Protein AF-0000000077517581 (afdb_homodimer)

Solvent-accessible surface area (backbone atoms only — not comparable to full-atom values): 36504 Å² total; per-residue (Å²): 140,82,87,76,70,63,74,66,54,64,63,58,54,69,64,62,74,49,53,78,66,56,79,77,40,57,71,70,54,51,53,49,53,51,37,49,50,51,27,54,49,31,51,53,45,26,54,52,32,47,51,39,21,68,66,19,42,37,46,16,42,38,35,52,25,57,49,30,54,48,46,30,50,47,33,48,50,53,48,50,49,54,58,55,53,70,64,64,45,56,70,50,18,66,78,45,65,25,54,61,19,56,49,41,28,30,48,23,27,36,50,46,47,49,43,51,54,37,45,52,50,40,50,50,40,56,74,68,64,63,77,53,76,42,86,52,72,67,45,53,50,50,52,50,49,47,43,51,52,33,51,51,49,31,54,60,28,55,77,43,49,83,39,69,71,37,32,54,51,26,55,49,30,51,52,48,38,52,37,50,49,41,22,51,50,18,47,55,45,19,75,74,71,41,66,65,36,18,57,50,24,33,50,51,39,40,52,52,51,43,52,55,35,48,52,50,25,50,55,23,48,42,23,36,19,18,26,39,57,50,70,70,58,48,49,56,52,46,52,55,50,61,75,50,43,85,52,39,76,44,69,64,48,69,46,46,27,18,51,16,66,29,27,39,37,38,35,22,27,35,64,52,86,87,37,65,67,52,49,52,49,51,49,49,59,54,43,63,40,86,53,36,66,47,73,41,76,37,51,41,78,60,46,71,74,37,83,80,60,71,76,75,78,68,81,81,70,80,79,76,78,85,75,79,81,69,75,75,70,71,51,73,65,60,57,58,69,63,44,79,81,74,77,126,141,82,87,77,69,63,73,66,54,64,65,56,55,69,64,62,74,50,53,79,65,56,78,79,39,58,70,70,54,50,54,50,53,53,36,50,50,51,27,54,49,30,50,54,47,26,54,53,33,46,50,39,21,66,65,20,43,38,45,16,40,38,34,51,25,57,50,30,53,48,46,31,49,47,34,46,50,52,47,50,48,54,58,55,55,71,63,62,44,56,72,51,18,66,78,47,64,24,53,60,18,56,48,41,28,31,47,24,27,35,51,47,46,48,43,51,53,38,46,52,51,40,51,49,40,55,75,68,64,63,78,54,75,44,82,52,72,67,46,54,51,51,53,51,50,47,43,51,51,33,50,50,51,29,53,58,27,55,75,44,50,83,40,70,70,37,32,53,52,26,55,50,30,52,53,48,37,53,38,50,49,41,22,51,51,17,47,56,44,18,75,74,70,43,65,64,36,17,54,51,24,33,50,53,39,40,51,53,51,44,52,56,34,48,52,50,25,50,54,24,49,42,23,35,19,17,27,38,58,51,71,69,59,48,49,55,52,47,51,56,51,60,76,51,44,84,53,40,76,43,68,61,50,70,48,47,28,19,49,16,67,29,28,39,35,37,34,22,26,35,65,52,88,86,40,65,67,52,49,53,51,51,48,50,60,53,44,65,39,86,52,34,65,46,76,42,77,35,52,41,76,59,44,72,74,38,82,80,59,72,76,75,78,69,80,80,69,81,79,76,78,84,76,80,82,70,76,76,67,69,51,72,65,62,58,59,69,62,44,78,81,74,77,127

Secondary structure (DSSP, 8-state):
-----GGGHHHHHHHHTS-HHHHHS-HHHHHHHHHHHHHHHHHHHHHHHHHHHHHH--HHHHHHHHHHHHHHHHHHHHHHHHHHHH---TTT-TT----HHHHHHHHHHHHHHHHHHHHHHHHHHHHTT-------HHHHHHHHHHHHHHHHHHHHHHTTTTSHHHHHHHHHHHHHHHHHHHHHHHHHHHHHT-THHHHHHHHHHHHHHHHHHHHHHHHHHHHHTTPBPPHHHHHHHHHHHHHTGGGEEEEEEEEEEEETTEEEEEEEEEEPTT-HHHHHHHHHHHHTSTTEEEEEEE-GGGGGGSTT-----------------------HHHHHHHS-----/-----GGGHHHHHHHHTS-HHHHHS-HHHHHHHHHHHHHHHHHHHHHHHHHHHHHH--HHHHHHHHHHHHHHHHHHHHHHHHHHHH---TTT-TT----HHHHHHHHHHHHHHHHHHHHHHHHHHHHTT-------HHHHHHHHHHHHHHHHHHHHHHTTTTSHHHHHHHHHHHHHHHHHHHHHHHHHHHHHT-THHHHHHHHHHHHHHHHHHHHHHHHHHHHHTTPBPPHHHHHHHHHHHHHTGGGEEEEEEEEEEEETTEEEEEEEEEE-TT-HHHHHHHHHHHHTSTTEEEEEEE-GGGGGGSTTS----------------------HHHHHHHS-----

Foldseek 3Di:
DDDPPCPVPVVVVVVPVQPPVRVPDPPLVLVLVLLVVQLVVLVVLLVLLVVLCVVFVFLLSQLLSQLSVLSNVLSVLLNVVSVVQVVDDCVVVVLGDQCLLVSLLVSLVVNLVSLVVSLVVSVVCVVVVVQGGDDDPVSVVSLVVSLVVLVVSLVSLVVVCVDPSSVLVNLVSVLSNVLSVLQVVLSVCCVPPNVCSSSVSSVVSSVSSNVSSVVSNVVSVCLCVWHWDDPVLQVQLVVLCVVVVVQFPFFAAKTWTHNGQAIEMETETHGDVPPPVVVVVSFVSSCPPPRHRGYHYHYNVVCVPPVVPPPPPDDPPPPPDPPDCPPDRCDPVNVVVPPPPPPD/DDDPPCPVPVVVVVVPVQPPVRVPDPPLVLVLVLLVVQLVVLVVLLVLLVVLCVQFVFLLSQLLSLLSVLSNVLSVLLNVVSVVQVVDDCVVVVLGDQCLLVSLLVSLVVNLVSLVVSLVVSVVCVVVVVQGGDDDPVSVVSLVVSLVVLVVSLVSLVVVCVDPSSVLVNLVSVLSNVLSVLQVVLSVCCVPPNVCSSSVSSVVSSVSSNVSSVVSNVVSVCLCVWHWDDPVLQVQLVVLCVVVVVQFPFFAAKTWTHNGQAIEMETETHGDVPPPVVVVVSFVSSCPPPRHRGYHYHYNVVCVPPVVPPPPPDDPPPPPDPPDCPPDRCDPVNVVVPPPPPPD

pLDDT: mean 76.27, std 21.66, range [21.23, 95.81]

Structure (mmCIF, N/CA/C/O backbone):
data_AF-0000000077517581-model_v1
#
loop_
_entity.id
_entity.type
_entity.pdbx_description
1 polymer 'Cation efflux protein cytoplasmic domain-containing protein'
#
loop_
_atom_site.group_PDB
_atom_site.id
_atom_site.type_symbol
_atom_site.label_atom_id
_atom_site.label_alt_id
_atom_site.label_comp_id
_atom_site.label_asym_id
_atom_site.label_entity_id
_atom_site.label_seq_id
_atom_site.pdbx_PDB_ins_code
_atom_site.Cartn_x
_atom_site.Cartn_y
_atom_site.Cartn_z
_atom_site.occupancy
_atom_site.B_iso_or_equiv
_atom_site.auth_seq_id
_atom_site.auth_comp_id
_atom_site.auth_asym_id
_atom_site.auth_atom_id
_atom_site.pdbx_PDB_model_num
ATOM 1 N N . MET A 1 1 ? -47.844 33.375 14.43 1 22.17 1 MET A N 1
ATOM 2 C CA . MET A 1 1 ? -47.156 32.75 15.555 1 22.17 1 MET A CA 1
ATOM 3 C C . MET A 1 1 ? -46.875 31.281 15.266 1 22.17 1 MET A C 1
ATOM 5 O O . MET A 1 1 ? -46.688 30.484 16.188 1 22.17 1 MET A O 1
ATOM 9 N N . THR A 1 2 ? -46.938 3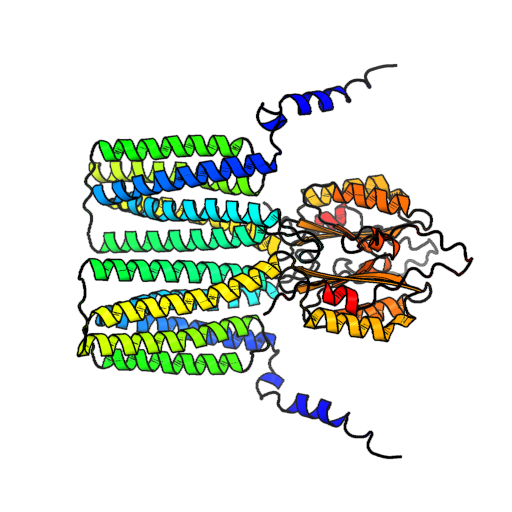0.672 14.023 1 21.23 2 THR A N 1
ATOM 10 C CA . THR A 1 2 ? -47.094 29.359 13.406 1 21.23 2 THR A CA 1
ATOM 11 C C . THR A 1 2 ? -45.969 28.406 13.828 1 21.23 2 THR A C 1
ATOM 13 O O . THR A 1 2 ? -45 28.828 14.445 1 21.23 2 THR A O 1
ATOM 16 N N . ASP A 1 3 ? -45.406 27.469 12.828 1 23.77 3 ASP A N 1
ATOM 17 C CA . ASP A 1 3 ? -45.031 26.094 12.531 1 23.77 3 ASP A CA 1
ATOM 18 C C . ASP A 1 3 ? -43.594 25.812 12.914 1 23.77 3 ASP A C 1
ATOM 20 O O . ASP A 1 3 ? -42.781 25.422 12.07 1 23.77 3 ASP A O 1
ATOM 24 N N . ASP A 1 4 ? -42.969 26.562 13.688 1 27.56 4 ASP A N 1
ATOM 25 C CA . ASP A 1 4 ? -41.562 26.484 14.008 1 27.56 4 ASP A CA 1
ATOM 26 C C . ASP A 1 4 ? -41.219 25.156 14.672 1 27.56 4 ASP A C 1
ATOM 28 O O . ASP A 1 4 ? -40.156 25.016 15.266 1 27.56 4 ASP A O 1
ATOM 32 N N . GLY A 1 5 ? -42.188 24.312 15.023 1 28.23 5 GLY A N 1
ATOM 33 C CA . GLY A 1 5 ? -42.125 23.234 16 1 28.23 5 GLY A CA 1
ATOM 34 C C . GLY A 1 5 ? -41.25 22.078 15.555 1 28.23 5 GLY A C 1
ATOM 35 O O . GLY A 1 5 ? -40.969 21.172 16.344 1 28.23 5 GLY A O 1
ATOM 36 N N . PRO A 1 6 ? -41.219 21.703 14.258 1 30.67 6 PRO A N 1
ATOM 37 C CA . PRO A 1 6 ? -40.875 20.328 13.883 1 30.67 6 PRO A CA 1
ATOM 38 C C . PRO A 1 6 ? -39.406 20 14.117 1 30.67 6 PRO A C 1
ATOM 40 O O . PRO A 1 6 ? -38.969 18.859 13.938 1 30.67 6 PRO A O 1
ATOM 43 N N . SER A 1 7 ? -38.594 20.906 14.219 1 30.7 7 SER A N 1
ATOM 44 C CA . SER A 1 7 ? -37.188 20.594 14.031 1 30.7 7 SER A CA 1
ATOM 45 C C . SER A 1 7 ? -36.656 19.703 15.148 1 30.7 7 SER A C 1
ATOM 47 O O . SER A 1 7 ? -35.625 19.094 15.016 1 30.7 7 SER A O 1
ATOM 49 N N . ILE A 1 8 ? -37.25 19.75 16.344 1 31.08 8 ILE A N 1
ATOM 50 C CA . ILE A 1 8 ? -36.844 18.984 17.531 1 31.08 8 ILE A CA 1
ATOM 51 C C . ILE A 1 8 ? -37.125 17.5 17.281 1 31.08 8 ILE A C 1
ATOM 53 O O . ILE A 1 8 ? -36.438 16.625 17.828 1 31.08 8 ILE A O 1
ATOM 57 N N . VAL A 1 9 ? -38.25 17.188 16.562 1 29.95 9 VAL A N 1
ATOM 58 C CA . VAL A 1 9 ? -38.75 15.82 16.406 1 29.95 9 VAL A CA 1
ATOM 59 C C . VAL A 1 9 ? -37.75 14.977 15.633 1 29.95 9 VAL A C 1
ATOM 61 O O . VAL A 1 9 ? -37.531 13.805 15.953 1 29.95 9 VAL A O 1
ATOM 64 N N . ASN A 1 10 ? -37.25 15.469 14.531 1 30.12 10 ASN A N 1
ATOM 65 C CA . ASN A 1 10 ? -36.438 14.609 13.664 1 30.12 10 ASN A CA 1
ATOM 66 C C . ASN A 1 10 ? -35.125 14.188 14.344 1 30.12 10 ASN A C 1
ATOM 68 O O . ASN A 1 10 ? -34.469 13.242 13.906 1 30.12 10 ASN A O 1
ATOM 72 N N . ASP A 1 11 ? -34.562 14.875 15.32 1 30.55 11 ASP A N 1
ATOM 73 C CA . ASP A 1 11 ? -33.406 14.531 16.141 1 30.55 11 ASP A CA 1
ATOM 74 C C . ASP A 1 11 ? -33.688 13.32 17.031 1 30.55 11 ASP A C 1
ATOM 76 O O . ASP A 1 11 ? -32.812 12.508 17.281 1 30.55 11 ASP A O 1
ATOM 80 N N . VAL A 1 12 ? -34.906 13.141 17.656 1 30.83 12 VAL A N 1
ATOM 81 C CA . VAL A 1 12 ? -35.344 12.062 18.516 1 30.83 12 VAL A CA 1
ATOM 82 C C . VAL A 1 12 ? -35.469 10.766 17.703 1 30.83 12 VAL A C 1
ATOM 84 O O . VAL A 1 12 ? -35.156 9.688 18.203 1 30.83 12 VAL A O 1
ATOM 87 N N . ALA A 1 13 ? -36.125 10.742 16.531 1 29.84 13 ALA A N 1
ATOM 88 C CA . ALA A 1 13 ? -36.375 9.547 15.727 1 29.84 13 ALA A CA 1
ATOM 89 C C . ALA A 1 13 ? -35.062 8.922 15.234 1 29.84 13 ALA A C 1
ATOM 91 O O . ALA A 1 13 ? -35 7.719 15 1 29.84 13 ALA A O 1
ATOM 92 N N . ALA A 1 14 ? -34.094 9.633 14.836 1 33.66 14 ALA A N 1
ATOM 93 C CA . ALA A 1 14 ? -32.812 9.094 14.398 1 33.66 14 ALA A CA 1
ATOM 94 C C . ALA A 1 14 ? -32.094 8.367 15.539 1 33.66 14 ALA A C 1
ATOM 96 O O . ALA A 1 14 ? -31.219 7.547 15.305 1 33.66 14 ALA A O 1
ATOM 97 N N . ARG A 1 15 ? -32.25 8.648 16.781 1 32.16 15 ARG A N 1
ATOM 98 C CA . ARG A 1 15 ? -31.828 7.879 17.938 1 32.16 15 ARG A CA 1
ATOM 99 C C . ARG A 1 15 ? -32.5 6.512 17.969 1 32.16 15 ARG A C 1
ATOM 101 O O . ARG A 1 15 ? -31.953 5.555 18.516 1 32.16 15 ARG A O 1
ATOM 108 N N . ARG A 1 16 ? -33.812 6.375 17.75 1 31.91 16 ARG A N 1
ATOM 109 C CA . ARG A 1 16 ? -34.625 5.184 18.016 1 31.91 16 ARG A CA 1
ATOM 110 C C . ARG A 1 16 ? -34.281 4.066 17.031 1 31.91 16 ARG A C 1
ATOM 112 O O . ARG A 1 16 ? -34.5 2.887 17.344 1 31.91 16 ARG A O 1
ATOM 119 N N . GLY A 1 17 ? -34.219 4.324 15.734 1 32 17 GLY A N 1
ATOM 120 C CA . GLY A 1 17 ? -34.125 3.232 14.781 1 32 17 GLY A CA 1
ATOM 121 C C . GLY A 1 17 ? -32.812 2.486 14.844 1 32 17 GLY A C 1
ATOM 122 O O . GLY A 1 17 ? -32.406 1.817 13.883 1 32 17 GLY A O 1
ATOM 123 N N . ARG A 1 18 ? -31.891 2.877 15.742 1 36.19 18 ARG A N 1
ATOM 124 C CA . ARG A 1 18 ? -30.688 2.117 16.047 1 36.19 18 ARG A CA 1
ATOM 125 C C . ARG A 1 18 ? -31.016 0.661 16.359 1 36.19 18 ARG A C 1
ATOM 127 O O . ARG A 1 18 ? -31.875 0.38 17.203 1 36.19 18 ARG A O 1
ATOM 134 N N . SER A 1 19 ? -30.922 -0.236 15.453 1 37.59 19 SER A N 1
ATOM 135 C CA . SER A 1 19 ? -31.125 -1.655 15.727 1 37.59 19 SER A CA 1
ATOM 136 C C . SER A 1 19 ? -30.547 -2.045 17.078 1 37.59 19 SER A C 1
ATOM 138 O O . SER A 1 19 ? -29.688 -1.342 17.625 1 37.59 19 SER A O 1
ATOM 140 N N . GLY A 1 20 ? -31.203 -2.943 17.844 1 34.94 20 GLY A N 1
ATOM 141 C CA . GLY A 1 20 ? -30.875 -3.463 19.156 1 34.94 20 GLY A CA 1
ATOM 142 C C . GLY A 1 20 ? -29.391 -3.605 19.391 1 34.94 20 GLY A C 1
ATOM 143 O O . GLY A 1 20 ? -28.922 -3.609 20.531 1 34.94 20 GLY A O 1
ATOM 144 N N . LEU A 1 21 ? -28.641 -4.055 18.484 1 41.12 21 LEU A N 1
ATOM 145 C CA . LEU A 1 21 ? -27.203 -4.195 18.703 1 41.12 21 LEU A CA 1
ATOM 146 C C . LEU A 1 21 ? -26.547 -2.834 18.859 1 41.12 21 LEU A C 1
ATOM 148 O O . LEU A 1 21 ? -25.453 -2.734 19.422 1 41.12 21 LEU A O 1
ATOM 152 N N . GLU A 1 22 ? -27.109 -1.872 18.297 1 45.5 22 GLU A N 1
ATOM 153 C CA . GLU A 1 22 ? -26.594 -0.505 18.266 1 45.5 22 GLU A CA 1
ATOM 154 C C . GLU A 1 22 ? -26.578 0.099 19.672 1 45.5 22 GLU A C 1
ATOM 156 O O . GLU A 1 22 ? -25.719 0.935 19.984 1 45.5 22 GLU A O 1
ATOM 161 N N . ARG A 1 23 ? -27.688 -0.2 20.438 1 48.09 23 ARG A N 1
ATOM 162 C CA . ARG A 1 23 ? -27.844 0.469 21.719 1 48.09 23 ARG A CA 1
ATOM 163 C C . ARG A 1 23 ? -26.688 0.108 22.656 1 48.09 23 ARG A C 1
ATOM 165 O O . ARG A 1 23 ? -26.234 0.946 23.438 1 48.09 23 ARG A O 1
ATOM 172 N N . PHE A 1 24 ? -26.188 -1.275 22.672 1 53.47 24 PHE A N 1
ATOM 173 C CA . PHE A 1 24 ? -25.359 -1.711 23.797 1 53.47 24 PHE A CA 1
ATOM 174 C C . PHE A 1 24 ? -23.906 -1.853 23.375 1 53.47 24 PHE A C 1
ATOM 176 O O . PHE A 1 24 ? -23 -1.844 24.219 1 53.47 24 PHE A O 1
ATOM 183 N N . VAL A 1 25 ? -23.672 -2.016 22.062 1 62.03 25 VAL A N 1
ATOM 184 C CA . VAL A 1 25 ? -22.281 -2.281 21.703 1 62.03 25 VAL A CA 1
ATOM 185 C C . VAL A 1 25 ? -21.719 -1.099 20.922 1 62.03 25 VAL A C 1
ATOM 187 O O . VAL A 1 25 ? -22.328 -0.631 19.953 1 62.03 25 VAL A O 1
ATOM 190 N N . PRO A 1 26 ? -20.719 -0.544 21.484 1 74.94 26 PRO A N 1
ATOM 191 C CA . PRO A 1 26 ? -20.062 0.546 20.766 1 74.94 26 PRO A CA 1
ATOM 192 C C . PRO A 1 26 ? -19.797 0.202 19.297 1 74.94 26 PRO A C 1
ATOM 194 O O . PRO A 1 26 ? -19.562 -0.964 18.969 1 74.94 26 PRO A O 1
ATOM 197 N N . LYS A 1 27 ? -20.078 1.152 18.375 1 77.19 27 LYS A N 1
ATOM 198 C CA . LYS A 1 27 ? -19.938 1.013 16.938 1 77.19 27 LYS A CA 1
ATOM 199 C C . LYS A 1 27 ? -18.625 0.349 16.562 1 77.19 27 LYS A C 1
ATOM 201 O O . LYS A 1 27 ? -18.578 -0.482 15.648 1 77.19 27 LYS A O 1
ATOM 206 N N . HIS A 1 28 ? -17.656 0.595 17.312 1 78.5 28 HIS A N 1
ATOM 207 C CA . HIS A 1 28 ? -16.344 0.04 17 1 78.5 28 HIS A CA 1
ATOM 208 C C . HIS A 1 28 ? -16.312 -1.461 17.281 1 78.5 28 HIS A C 1
ATOM 210 O O . HIS A 1 28 ? -15.656 -2.209 16.547 1 78.5 28 HIS A O 1
ATOM 216 N N . ILE A 1 29 ? -17.031 -1.869 18.188 1 84.69 29 ILE A N 1
ATOM 217 C CA . ILE A 1 29 ? -17.062 -3.289 18.531 1 84.69 29 ILE A CA 1
ATOM 218 C C . ILE A 1 29 ? -17.922 -4.039 17.516 1 84.69 29 ILE A C 1
ATOM 220 O O . ILE A 1 29 ? -17.641 -5.199 17.188 1 84.69 29 ILE A O 1
ATOM 224 N N . GLN A 1 30 ? -18.922 -3.385 17.078 1 88.5 30 GLN A N 1
ATOM 225 C CA . GLN A 1 30 ? -19.766 -3.99 16.047 1 88.5 30 GLN A CA 1
ATOM 226 C C . GLN A 1 30 ? -18.953 -4.273 14.773 1 88.5 30 GLN A C 1
ATOM 228 O O . GLN A 1 30 ? -19.125 -5.312 14.141 1 88.5 30 GLN A O 1
ATOM 233 N N . ASP A 1 31 ? -18.141 -3.375 14.414 1 89.56 31 ASP A N 1
ATOM 234 C CA . ASP A 1 31 ? -17.281 -3.582 13.258 1 89.56 31 ASP A CA 1
ATOM 235 C C . ASP A 1 31 ? -16.406 -4.828 13.438 1 89.56 31 ASP A C 1
ATOM 237 O O . ASP A 1 31 ? -16.25 -5.625 12.516 1 89.56 31 ASP A O 1
ATOM 241 N N . LEU A 1 32 ? -15.938 -4.969 14.641 1 89.56 32 LEU A N 1
ATOM 242 C CA . LEU A 1 32 ? -15.078 -6.113 14.93 1 89.56 32 LEU A CA 1
ATOM 243 C C . LEU A 1 32 ? -15.852 -7.418 14.812 1 89.56 32 LEU A C 1
ATOM 245 O O . LEU A 1 32 ? -15.344 -8.398 14.266 1 89.56 32 LEU A O 1
ATOM 249 N N . ILE A 1 33 ? -17 -7.414 15.336 1 91.5 33 ILE A N 1
ATOM 250 C CA . ILE A 1 33 ? -17.844 -8.609 15.297 1 91.5 33 ILE A CA 1
ATOM 251 C C . ILE A 1 33 ? -18.109 -9 13.852 1 91.5 33 ILE A C 1
ATOM 253 O O . ILE A 1 33 ? -17.984 -10.172 13.484 1 91.5 33 ILE A O 1
ATOM 257 N N . ILE A 1 34 ? -18.438 -8.055 13.055 1 93.06 34 ILE A N 1
ATOM 258 C CA . ILE A 1 34 ? -18.719 -8.312 11.648 1 93.06 34 ILE A CA 1
ATOM 259 C C . ILE A 1 34 ? -17.469 -8.852 10.969 1 93.06 34 ILE A C 1
ATOM 261 O O . ILE A 1 34 ? -17.531 -9.852 10.242 1 93.06 34 ILE A O 1
ATOM 265 N N . MET A 1 35 ? -16.344 -8.281 11.219 1 93.12 35 MET A N 1
ATOM 266 C CA . MET A 1 35 ? -15.102 -8.703 10.586 1 93.12 35 MET A CA 1
ATOM 267 C C . MET A 1 35 ? -14.719 -10.117 11.031 1 93.12 35 MET A C 1
ATOM 269 O O . MET A 1 35 ? -14.227 -10.906 10.227 1 93.12 35 MET A O 1
ATOM 273 N N . VAL A 1 36 ? -15.008 -10.422 12.242 1 92.56 36 VAL A N 1
ATOM 274 C CA . VAL A 1 36 ? -14.688 -11.75 12.75 1 92.56 36 VAL A CA 1
ATOM 275 C C . VAL A 1 36 ? -15.602 -12.789 12.102 1 92.56 36 VAL A C 1
ATOM 277 O O . VAL A 1 36 ? -15.148 -13.852 11.68 1 92.56 36 VAL A O 1
ATOM 280 N N . ILE A 1 37 ? -16.797 -12.461 12.008 1 93.88 37 ILE A N 1
ATOM 281 C CA . ILE A 1 37 ? -17.766 -13.359 11.391 1 93.88 37 ILE A CA 1
ATOM 282 C C . ILE A 1 37 ? -17.391 -13.602 9.93 1 93.88 37 ILE A C 1
ATOM 284 O O . ILE A 1 37 ? -17.359 -14.742 9.469 1 93.88 37 ILE A O 1
ATOM 288 N N . VAL A 1 38 ? -17.109 -12.547 9.266 1 93.62 38 VAL A N 1
ATOM 289 C CA . VAL A 1 38 ? -16.75 -12.641 7.855 1 93.62 38 VAL A CA 1
ATOM 290 C C . VAL A 1 38 ? -15.445 -13.414 7.707 1 93.62 38 VAL A C 1
ATOM 292 O O . VAL A 1 38 ? -15.305 -14.242 6.801 1 93.62 38 VAL A O 1
ATOM 295 N N . SER A 1 39 ? -14.523 -13.219 8.625 1 93 39 SER A N 1
ATOM 296 C CA . SER A 1 39 ? -13.234 -13.914 8.578 1 93 39 SER A CA 1
ATOM 297 C C . SER A 1 39 ? -13.414 -15.414 8.789 1 93 39 SER A C 1
ATOM 299 O O . SER A 1 39 ? -12.883 -16.219 8.016 1 93 39 SER A O 1
ATOM 301 N N . ILE A 1 40 ? -14.125 -15.773 9.727 1 93.31 40 ILE A N 1
ATOM 302 C CA . ILE A 1 40 ? -14.383 -17.188 10 1 93.31 40 ILE A CA 1
ATOM 303 C C . ILE A 1 40 ? -15.156 -17.797 8.844 1 93.31 40 ILE A C 1
ATOM 305 O O . ILE A 1 40 ? -14.844 -18.906 8.406 1 93.31 40 ILE A O 1
ATOM 309 N N . GLY A 1 41 ? -16.172 -17.125 8.406 1 93.5 41 GLY A N 1
ATOM 310 C CA . GLY A 1 41 ? -16.922 -17.594 7.254 1 93.5 41 GLY A CA 1
ATOM 311 C C . GLY A 1 41 ? -16.062 -17.781 6.02 1 93.5 41 GLY A C 1
ATOM 312 O O . GLY A 1 41 ? -16.219 -18.781 5.305 1 93.5 41 GLY A O 1
ATOM 313 N N . ASN A 1 42 ? -15.148 -16.875 5.797 1 92 42 ASN A N 1
ATOM 314 C CA . ASN A 1 42 ? -14.266 -16.953 4.637 1 92 42 ASN A CA 1
ATOM 315 C C . ASN A 1 42 ? -13.344 -18.172 4.723 1 92 42 ASN A C 1
ATOM 317 O O . ASN A 1 42 ? -13.031 -18.781 3.703 1 92 42 ASN A O 1
ATOM 321 N N . VAL A 1 43 ? -12.906 -18.469 5.863 1 92.5 43 VAL A N 1
ATOM 322 C CA . VAL A 1 43 ? -12.07 -19.641 6.035 1 92.5 43 VAL A CA 1
ATOM 323 C C . VAL A 1 43 ? -12.859 -20.906 5.684 1 92.5 43 VAL A C 1
ATOM 325 O O . VAL A 1 43 ? -12.359 -21.781 4.98 1 92.5 43 VAL A O 1
ATOM 328 N N . ALA A 1 44 ? -14.07 -20.953 6.133 1 92.75 44 ALA A N 1
ATOM 329 C CA . ALA A 1 44 ? -14.945 -22.094 5.84 1 92.75 44 ALA A CA 1
ATOM 330 C C . ALA A 1 44 ? -15.25 -22.172 4.348 1 92.75 44 ALA A C 1
ATOM 332 O O . ALA A 1 44 ? -15.188 -23.25 3.756 1 92.75 44 ALA A O 1
ATOM 333 N N . LEU A 1 45 ? -15.555 -21.109 3.771 1 91.88 45 LEU A N 1
ATOM 334 C CA . LEU A 1 45 ? -15.891 -21.078 2.352 1 91.88 45 LEU A CA 1
ATOM 335 C C . LEU A 1 45 ? -14.672 -21.406 1.497 1 91.88 45 LEU A C 1
ATOM 337 O O . LEU A 1 45 ? -14.797 -22.094 0.48 1 91.88 45 LEU A O 1
ATOM 341 N N . MET A 1 46 ? -13.562 -20.891 1.928 1 91.69 46 MET A N 1
ATOM 342 C CA . MET A 1 46 ? -12.328 -21.188 1.211 1 91.69 46 MET A CA 1
ATOM 343 C C . MET A 1 46 ? -12.07 -22.703 1.194 1 91.69 46 MET A C 1
ATOM 345 O O . MET A 1 46 ? -11.719 -23.266 0.155 1 91.69 46 MET A O 1
ATOM 349 N N . SER A 1 47 ? -12.234 -23.359 2.283 1 90.75 47 SER A N 1
ATOM 350 C CA . SER A 1 47 ? -12.031 -24.797 2.375 1 90.75 47 SER A CA 1
ATOM 351 C C . SER A 1 47 ? -12.977 -25.547 1.449 1 90.75 47 SER A C 1
ATOM 353 O O . SER A 1 47 ? -12.555 -26.469 0.738 1 90.75 47 SER A O 1
ATOM 355 N N . ALA A 1 48 ? -14.18 -25.156 1.465 1 90.81 48 ALA A N 1
ATOM 356 C CA . ALA A 1 48 ? -15.172 -25.766 0.588 1 90.81 48 ALA A CA 1
ATOM 357 C C . ALA A 1 48 ? -14.82 -25.547 -0.88 1 90.81 48 ALA A C 1
ATOM 359 O O . ALA A 1 48 ? -14.938 -26.469 -1.698 1 90.81 48 ALA A O 1
ATOM 360 N N . LYS A 1 49 ? -14.367 -24.391 -1.207 1 89.38 49 LYS A N 1
ATOM 361 C CA . LYS A 1 49 ? -14.055 -24.031 -2.592 1 89.38 49 LYS A CA 1
ATOM 362 C C . LYS A 1 49 ? -12.828 -24.797 -3.088 1 89.38 49 LYS A C 1
ATOM 364 O O . LYS A 1 49 ? -12.758 -25.188 -4.258 1 89.38 49 LYS A O 1
ATOM 369 N N . ILE A 1 50 ? -11.883 -24.922 -2.223 1 87.75 50 ILE A N 1
ATOM 370 C CA . ILE A 1 50 ? -10.703 -25.703 -2.59 1 87.75 50 ILE A CA 1
ATOM 371 C C . ILE A 1 50 ? -11.109 -27.125 -2.939 1 87.75 50 ILE A C 1
ATOM 373 O O . ILE A 1 50 ? -10.633 -27.688 -3.926 1 87.75 50 ILE A O 1
ATOM 377 N N . PHE A 1 51 ? -11.992 -27.688 -2.186 1 89.56 51 PHE A N 1
ATOM 378 C CA . PHE A 1 51 ? -12.508 -29.016 -2.434 1 89.56 51 PHE A CA 1
ATOM 379 C C . PHE A 1 51 ? -13.219 -29.094 -3.779 1 89.56 51 PHE A C 1
ATOM 381 O O . PHE A 1 51 ? -12.984 -30 -4.566 1 89.56 51 PHE A O 1
ATOM 388 N N . VAL A 1 52 ? -14.039 -28.172 -4.016 1 88.81 52 VAL A N 1
ATOM 389 C CA . VAL A 1 52 ? -14.805 -28.156 -5.258 1 88.81 52 VAL A CA 1
ATOM 390 C C . VAL A 1 52 ? -13.867 -27.953 -6.445 1 88.81 52 VAL A C 1
ATOM 392 O O . VAL A 1 52 ? -14.055 -28.562 -7.5 1 88.81 52 VAL A O 1
ATOM 395 N N . ALA A 1 53 ? -12.914 -27.078 -6.301 1 87.19 53 ALA A N 1
ATOM 396 C CA . ALA A 1 53 ? -11.945 -26.828 -7.367 1 87.19 53 ALA A CA 1
ATOM 397 C C . ALA A 1 53 ? -11.172 -28.094 -7.703 1 87.19 53 ALA A C 1
ATOM 399 O O . ALA A 1 53 ? -10.945 -28.406 -8.875 1 87.19 53 ALA A O 1
ATOM 400 N N . TYR A 1 54 ? -10.844 -28.797 -6.734 1 84.5 54 TYR A N 1
ATOM 401 C CA . TYR A 1 54 ? -10.109 -30.047 -6.926 1 84.5 54 TYR A CA 1
ATOM 402 C C . TYR A 1 54 ? -11 -31.125 -7.543 1 84.5 54 TYR A C 1
ATOM 404 O O . TYR A 1 54 ? -10.555 -31.875 -8.414 1 84.5 54 TYR A O 1
ATOM 412 N N . SER A 1 55 ? -12.227 -31.234 -7.172 1 86.75 55 SER A N 1
ATOM 413 C CA . SER A 1 55 ? -13.133 -32.281 -7.617 1 86.75 55 SER A CA 1
ATOM 414 C C . SER A 1 55 ? -13.617 -32.031 -9.039 1 86.75 55 SER A C 1
ATOM 416 O O . SER A 1 55 ? -13.781 -32.969 -9.828 1 86.75 55 SER A O 1
ATOM 418 N N . THR A 1 56 ? -13.82 -30.766 -9.422 1 85.81 56 THR A N 1
ATOM 419 C CA . THR A 1 56 ? -14.406 -30.453 -10.727 1 85.81 56 THR A CA 1
ATOM 420 C C . THR A 1 56 ? -13.312 -30.234 -11.766 1 85.81 56 THR A C 1
ATOM 422 O O . THR A 1 56 ? -13.531 -30.453 -12.961 1 85.81 56 THR A O 1
ATOM 425 N N . GLY A 1 57 ? -12.18 -29.656 -11.328 1 82.75 57 GLY A N 1
ATOM 426 C CA . GLY A 1 57 ? -11.117 -29.312 -12.258 1 82.75 57 GLY A CA 1
ATOM 427 C C . GLY A 1 57 ? -11.43 -28.078 -13.086 1 82.75 57 GLY A C 1
ATOM 428 O O . GLY A 1 57 ? -10.852 -27.891 -14.164 1 82.75 57 GLY A O 1
ATOM 429 N N . SER A 1 58 ? -12.391 -27.312 -12.719 1 84.88 58 SER A N 1
ATOM 430 C CA . SER A 1 58 ? -12.82 -26.109 -13.438 1 84.88 58 SER A CA 1
ATOM 431 C C . SER A 1 58 ? -11.82 -24.969 -13.258 1 84.88 58 SER A C 1
ATOM 433 O O . SER A 1 58 ? -11.32 -24.75 -12.156 1 84.88 58 SER A O 1
ATOM 435 N N . PHE A 1 59 ? -11.523 -24.312 -14.352 1 84.62 59 PHE A N 1
ATOM 436 C CA . PHE A 1 59 ? -10.625 -23.156 -14.32 1 84.62 59 PHE A CA 1
ATOM 437 C C . PHE A 1 59 ? -11.242 -22 -13.547 1 84.62 59 PHE A C 1
ATOM 439 O O . PHE A 1 59 ? -10.57 -21.344 -12.75 1 84.62 59 PHE A O 1
ATOM 446 N N . SER A 1 60 ? -12.43 -21.703 -13.82 1 85.12 60 SER A N 1
ATOM 447 C CA . SER A 1 60 ? -13.141 -20.594 -13.195 1 85.12 60 SER A CA 1
ATOM 448 C C . SER A 1 60 ? -13.266 -20.797 -11.688 1 85.12 60 SER A C 1
ATOM 450 O O . SER A 1 60 ? -13.023 -19.875 -10.906 1 85.12 60 SER A O 1
ATOM 452 N N . ILE A 1 61 ? -13.5 -22.047 -11.32 1 84.19 61 ILE A N 1
ATOM 453 C CA . ILE A 1 61 ? -13.648 -22.344 -9.898 1 84.19 61 ILE A CA 1
ATOM 454 C C . ILE A 1 61 ? -12.273 -22.312 -9.227 1 84.19 61 ILE A C 1
ATOM 456 O O . ILE A 1 61 ? -12.148 -21.875 -8.078 1 84.19 61 ILE A O 1
ATOM 460 N N . THR A 1 62 ? -11.336 -22.781 -9.875 1 83.06 62 THR A N 1
ATOM 461 C CA . THR A 1 62 ? -9.977 -22.734 -9.336 1 83.06 62 THR A CA 1
ATOM 462 C C . THR A 1 62 ? -9.539 -21.281 -9.109 1 83.06 62 THR A C 1
ATOM 464 O O . THR A 1 62 ? -8.992 -20.953 -8.062 1 83.06 62 THR A O 1
ATOM 467 N N . THR A 1 63 ? -9.781 -20.453 -10.094 1 84.44 63 THR A N 1
ATOM 468 C CA . THR A 1 63 ? -9.469 -19.031 -9.961 1 84.44 63 THR A CA 1
ATOM 469 C C . THR A 1 63 ? -10.211 -18.422 -8.773 1 84.44 63 THR A C 1
ATOM 471 O O . THR A 1 63 ? -9.625 -17.703 -7.969 1 84.44 63 THR A O 1
ATOM 474 N N . SER A 1 64 ? -11.375 -18.719 -8.633 1 85.75 64 SER A N 1
ATOM 475 C CA . SER A 1 64 ? -12.195 -18.203 -7.539 1 85.75 64 SER A CA 1
ATOM 476 C C . SER A 1 64 ? -11.727 -18.734 -6.191 1 85.75 64 SER A C 1
ATOM 478 O O . SER A 1 64 ? -11.789 -18.031 -5.18 1 85.75 64 SER A O 1
ATOM 480 N N . ALA A 1 65 ? -11.273 -20 -6.184 1 85.56 65 ALA A N 1
ATOM 481 C CA . ALA A 1 65 ? -10.773 -20.594 -4.949 1 85.56 65 ALA A CA 1
ATOM 482 C C . ALA A 1 65 ? -9.508 -19.906 -4.469 1 85.56 65 ALA A C 1
ATOM 484 O O . ALA A 1 65 ? -9.336 -19.656 -3.273 1 85.56 65 ALA A O 1
ATOM 485 N N . ILE A 1 66 ? -8.641 -19.609 -5.332 1 81.94 66 ILE A N 1
ATOM 486 C CA . ILE A 1 66 ? -7.41 -18.906 -4.992 1 81.94 66 ILE A CA 1
ATOM 487 C C . ILE A 1 66 ? -7.746 -17.516 -4.453 1 81.94 66 ILE A C 1
ATOM 489 O O . ILE A 1 66 ? -7.184 -17.078 -3.445 1 81.94 66 ILE A O 1
ATOM 493 N N . GLU A 1 67 ? -8.648 -16.906 -5.035 1 83.38 67 GLU A N 1
ATOM 494 C CA . GLU A 1 67 ? -9.07 -15.594 -4.59 1 83.38 67 GLU A CA 1
ATOM 495 C C . GLU A 1 67 ? -9.688 -15.656 -3.195 1 83.38 67 GLU A C 1
ATOM 497 O O . GLU A 1 67 ? -9.547 -14.719 -2.404 1 83.38 67 GLU A O 1
ATOM 502 N N . SER A 1 68 ? -10.352 -16.734 -2.936 1 87.88 68 SER A N 1
ATOM 503 C CA . SER A 1 68 ? -10.961 -16.891 -1.618 1 87.88 68 SER A CA 1
ATOM 504 C C . SER A 1 68 ? -9.906 -16.922 -0.52 1 87.88 68 SER A C 1
ATOM 506 O O . SER A 1 68 ? -10.172 -16.531 0.616 1 87.88 68 SER A O 1
ATOM 508 N N . SER A 1 69 ? -8.758 -17.406 -0.822 1 82.56 69 SER A N 1
ATOM 509 C CA . SER A 1 69 ? -7.664 -17.344 0.137 1 82.56 69 SER A CA 1
ATOM 510 C C . SER A 1 69 ? -7.285 -15.898 0.452 1 82.56 69 SER A C 1
ATOM 512 O O . SER A 1 69 ? -6.945 -15.578 1.594 1 82.56 69 SER A O 1
ATOM 514 N N . ALA A 1 70 ? -7.379 -15.141 -0.562 1 85.5 70 ALA A N 1
ATOM 515 C CA . ALA A 1 70 ? -7.102 -13.719 -0.389 1 85.5 70 ALA A CA 1
ATOM 516 C C . ALA A 1 70 ? -8.18 -13.047 0.459 1 85.5 70 ALA A C 1
ATOM 518 O O . ALA A 1 70 ? -7.898 -12.086 1.186 1 85.5 70 ALA A O 1
ATOM 519 N N . ASP A 1 71 ? -9.383 -13.617 0.41 1 89.19 71 ASP A N 1
ATOM 520 C CA . ASP A 1 71 ? -10.469 -13.07 1.214 1 89.19 71 ASP A CA 1
ATOM 521 C C . ASP A 1 71 ? -10.164 -13.195 2.705 1 89.19 71 ASP A C 1
ATOM 523 O O . ASP A 1 71 ? -10.477 -12.297 3.484 1 89.19 71 ASP A O 1
ATOM 527 N N . VAL A 1 72 ? -9.594 -14.297 2.998 1 87.88 72 VAL A N 1
ATOM 528 C CA . VAL A 1 72 ? -9.219 -14.508 4.391 1 87.88 72 VAL A CA 1
ATOM 529 C C . VAL A 1 72 ? -8.164 -13.484 4.797 1 87.88 72 VAL A C 1
ATOM 531 O O . VAL A 1 72 ? -8.242 -12.891 5.879 1 87.88 72 VAL A O 1
ATOM 534 N N . PHE A 1 73 ? -7.324 -13.273 3.908 1 87.38 73 PHE A N 1
ATOM 535 C CA . PHE A 1 73 ? -6.258 -12.312 4.145 1 87.38 73 PHE A CA 1
ATOM 536 C C . PHE A 1 73 ? -6.82 -10.906 4.293 1 87.38 73 PHE A C 1
ATOM 538 O O . PHE A 1 73 ? -6.398 -10.148 5.168 1 87.38 73 PHE A O 1
ATOM 545 N N . VAL A 1 74 ? -7.77 -10.539 3.463 1 88.88 74 VAL A N 1
ATOM 546 C CA . VAL A 1 74 ? -8.375 -9.219 3.48 1 88.88 74 VAL A CA 1
ATOM 547 C C . VAL A 1 74 ? -9.094 -8.992 4.812 1 88.88 74 VAL A C 1
ATOM 549 O O . VAL A 1 74 ? -8.844 -7.996 5.496 1 88.88 74 VAL A O 1
ATOM 552 N N . SER A 1 75 ? -9.961 -9.93 5.176 1 90.69 75 SER A N 1
ATOM 553 C CA . SER A 1 75 ? -10.711 -9.797 6.422 1 90.69 75 SER A CA 1
ATOM 554 C C . SER A 1 75 ? -9.781 -9.812 7.633 1 90.69 75 SER A C 1
ATOM 556 O O . SER A 1 75 ? -9.992 -9.062 8.594 1 90.69 75 SER A O 1
ATOM 558 N N . GLY A 1 76 ? -8.766 -10.594 7.59 1 89.5 76 GLY A N 1
ATOM 559 C CA . GLY A 1 76 ? -7.793 -10.633 8.672 1 89.5 76 GLY A CA 1
ATOM 560 C C . GLY A 1 76 ? -7.004 -9.344 8.805 1 89.5 76 GLY A C 1
ATOM 561 O O . GLY A 1 76 ? -6.785 -8.852 9.914 1 89.5 76 GLY A O 1
ATOM 562 N N . THR A 1 77 ? -6.586 -8.812 7.699 1 90.62 77 THR A N 1
ATOM 563 C CA . THR A 1 77 ? -5.809 -7.578 7.699 1 90.62 77 THR A CA 1
ATOM 564 C C . THR A 1 77 ? -6.645 -6.414 8.219 1 90.62 77 THR A C 1
ATOM 566 O O . THR A 1 77 ? -6.148 -5.57 8.969 1 90.62 77 THR A O 1
ATOM 569 N N . LEU A 1 78 ? -7.91 -6.402 7.82 1 91.44 78 LEU A N 1
ATOM 570 C CA . LEU A 1 78 ? -8.781 -5.332 8.289 1 91.44 78 LEU A CA 1
ATOM 571 C C . LEU A 1 78 ? -9.031 -5.449 9.789 1 91.44 78 LEU A C 1
ATOM 573 O O . LEU A 1 78 ? -9.141 -4.441 10.492 1 91.44 78 LEU A O 1
ATOM 577 N N . MET A 1 79 ? -9.102 -6.73 10.219 1 89.38 79 MET A N 1
ATOM 578 C CA . MET A 1 79 ? -9.227 -6.953 11.656 1 89.38 79 MET A CA 1
ATOM 579 C C . MET A 1 79 ? -7.988 -6.457 12.398 1 89.38 79 MET A C 1
ATOM 581 O O . MET A 1 79 ? -8.094 -5.828 13.445 1 89.38 79 MET A O 1
ATOM 585 N N . LEU A 1 80 ? -6.879 -6.715 11.844 1 86 80 LEU A N 1
ATOM 586 C CA . LEU A 1 80 ? -5.629 -6.258 12.438 1 86 80 LEU A CA 1
ATOM 587 C C . LEU A 1 80 ? -5.555 -4.734 12.438 1 86 80 LEU A C 1
ATOM 589 O O . LEU A 1 80 ? -5.055 -4.133 13.391 1 86 80 LEU A O 1
ATOM 593 N N . GLN A 1 81 ? -6.004 -4.164 11.383 1 87.31 81 GLN A N 1
ATOM 594 C CA . GLN A 1 81 ? -6.062 -2.709 11.297 1 87.31 81 GLN A CA 1
ATOM 595 C C . GLN A 1 81 ? -6.914 -2.119 12.414 1 87.31 81 GLN A C 1
ATOM 597 O O . GLN A 1 81 ? -6.559 -1.094 12.992 1 87.31 81 GLN A O 1
ATOM 602 N N . TRP A 1 82 ? -7.992 -2.775 12.617 1 85.06 82 TRP A N 1
ATOM 603 C CA . TRP A 1 82 ? -8.891 -2.346 13.688 1 85.06 82 TRP A CA 1
ATOM 604 C C . TRP A 1 82 ? -8.195 -2.414 15.039 1 85.06 82 TRP A C 1
ATOM 606 O O . TRP A 1 82 ? -8.289 -1.477 15.836 1 85.06 82 TRP A O 1
ATOM 616 N N . LEU A 1 83 ? -7.469 -3.445 15.305 1 81.44 83 LEU A N 1
ATOM 617 C CA . LEU A 1 83 ? -6.793 -3.65 16.578 1 81.44 83 LEU A CA 1
ATOM 618 C C . LEU A 1 83 ? -5.676 -2.627 16.781 1 81.44 83 LEU A C 1
ATOM 620 O O . LEU A 1 83 ? -5.449 -2.154 17.891 1 81.44 83 LEU A O 1
ATOM 624 N N . ARG A 1 84 ? -5.055 -2.246 15.781 1 77.81 84 ARG A N 1
ATOM 625 C CA . ARG A 1 84 ? -3.92 -1.332 15.867 1 77.81 84 ARG A CA 1
ATOM 626 C C . ARG A 1 84 ? -4.387 0.109 16.031 1 77.81 84 ARG A C 1
ATOM 628 O O . ARG A 1 84 ? -3.684 0.929 16.625 1 77.81 84 ARG A O 1
ATOM 635 N N . GLU A 1 85 ? -5.52 0.348 15.445 1 76.62 85 GLU A N 1
ATOM 636 C CA . GLU A 1 85 ? -6.062 1.696 15.578 1 76.62 85 GLU A CA 1
ATOM 637 C C . GLU A 1 85 ? -6.422 2.004 17.031 1 76.62 85 GLU A C 1
ATOM 639 O O . GLU A 1 85 ? -6.383 3.162 17.453 1 76.62 85 GLU A O 1
ATOM 644 N N . LYS A 1 86 ? -6.672 1.116 17.75 1 71.06 86 LYS A N 1
ATOM 645 C CA . LYS A 1 86 ? -7.094 1.315 19.141 1 71.06 86 LYS A CA 1
ATOM 646 C C . LYS A 1 86 ? -5.891 1.458 20.062 1 71.06 86 LYS A C 1
ATOM 648 O O . LYS A 1 86 ? -5.984 2.1 21.109 1 71.06 86 LYS A O 1
ATOM 653 N N . SER A 1 87 ? -4.77 0.956 19.594 1 63.78 87 SER A N 1
ATOM 654 C CA . SER A 1 87 ? -3.572 1.071 20.422 1 63.78 87 SER A CA 1
ATOM 655 C C . SER A 1 87 ? -2.846 2.385 20.156 1 63.78 87 SER A C 1
ATOM 657 O O . SER A 1 87 ? -1.618 2.408 20.031 1 63.78 87 SER A O 1
ATOM 659 N N . ASN A 1 88 ? -3.625 3.441 20.219 1 61.19 88 ASN A N 1
ATOM 660 C CA . ASN A 1 88 ? -3.062 4.727 19.812 1 61.19 88 ASN A CA 1
ATOM 661 C C . ASN A 1 88 ? -2.311 5.395 20.953 1 61.19 88 ASN A C 1
ATOM 663 O O . ASN A 1 88 ? -2.898 5.711 21.984 1 61.19 88 ASN A O 1
ATOM 667 N N . SER A 1 89 ? -0.996 5.086 20.891 1 64.06 89 SER A N 1
ATOM 668 C CA . SER A 1 89 ? -0.204 5.902 21.812 1 64.06 89 SER A CA 1
ATOM 669 C C . SER A 1 89 ? 0.056 7.289 21.234 1 64.06 89 SER A C 1
ATOM 671 O O . SER A 1 89 ? 0.551 7.414 20.109 1 64.06 89 SER A O 1
ATOM 673 N N . LEU A 1 90 ? -0.447 8.242 21.812 1 64.5 90 LEU A N 1
ATOM 674 C CA . LEU A 1 90 ? -0.286 9.625 21.391 1 64.5 90 LEU A CA 1
ATOM 675 C C . LEU A 1 90 ? 1.19 9.992 21.281 1 64.5 90 LEU A C 1
ATOM 677 O O . LEU A 1 90 ? 1.548 10.945 20.578 1 64.5 90 LEU A O 1
ATOM 681 N N . LYS A 1 91 ? 1.949 9.172 21.891 1 66.19 91 LYS A N 1
ATOM 682 C CA . LYS A 1 91 ? 3.379 9.453 21.797 1 66.19 91 LYS A CA 1
ATOM 683 C C . LYS A 1 91 ? 3.947 9.031 20.453 1 66.19 91 LYS A C 1
ATOM 685 O O . LYS A 1 91 ? 4.762 9.742 19.859 1 66.19 91 LYS A O 1
ATOM 690 N N . SER A 1 92 ? 3.4 7.965 20.047 1 76.12 92 SER A N 1
ATOM 691 C CA . SER A 1 92 ? 3.918 7.426 18.797 1 76.12 92 SER A CA 1
ATOM 692 C C . SER A 1 92 ? 3.17 7.996 17.594 1 76.12 92 SER A C 1
ATOM 694 O O . SER A 1 92 ? 3.754 8.195 16.531 1 76.12 92 SER A O 1
ATOM 696 N N . TYR A 1 93 ? 1.964 8.312 17.859 1 77.75 93 TYR A N 1
ATOM 697 C CA . TYR A 1 93 ? 1.131 8.883 16.797 1 77.75 93 TYR A CA 1
ATOM 698 C C . TYR A 1 93 ? 0.408 10.133 17.297 1 77.75 93 TYR A C 1
ATOM 700 O O . TYR A 1 93 ? -0.742 10.062 17.734 1 77.75 93 TYR A O 1
ATOM 708 N N . PRO A 1 94 ? 1.071 11.211 17.188 1 73.69 94 PRO A N 1
ATOM 709 C CA . PRO A 1 94 ? 0.591 12.445 17.812 1 73.69 94 PRO A CA 1
ATOM 710 C C . PRO A 1 94 ? -0.749 12.914 17.234 1 73.69 94 PRO A C 1
ATOM 712 O O . PRO A 1 94 ? -1.528 13.562 17.938 1 73.69 94 PRO A O 1
ATOM 715 N N . ARG A 1 95 ? -1.039 12.719 16.016 1 75.25 95 ARG A N 1
ATOM 716 C CA . ARG A 1 95 ? -2.285 13.188 15.422 1 75.25 95 ARG A CA 1
ATOM 717 C C . ARG A 1 95 ? -3.182 12.016 15.031 1 75.25 95 ARG A C 1
ATOM 719 O O . ARG A 1 95 ? -4.051 12.156 14.172 1 75.25 95 ARG A O 1
ATOM 726 N N . GLY A 1 96 ? -2.994 11.008 15.703 1 71.5 96 GLY A N 1
ATOM 727 C CA . GLY A 1 96 ? -3.818 9.836 15.43 1 71.5 96 GLY A CA 1
ATOM 728 C C . GLY A 1 96 ? -3.221 8.922 14.375 1 71.5 96 GLY A C 1
ATOM 729 O O . GLY A 1 96 ? -2.529 9.383 13.469 1 71.5 96 GLY A O 1
ATOM 730 N N . ARG A 1 97 ? -3.512 7.738 14.555 1 76 97 ARG A N 1
ATOM 731 C CA . ARG A 1 97 ? -3.006 6.727 13.633 1 76 97 ARG A CA 1
ATOM 732 C C . ARG A 1 97 ? -3.939 6.562 12.438 1 76 97 ARG A C 1
ATOM 734 O O . ARG A 1 97 ? -5.137 6.32 12.609 1 76 97 ARG A O 1
ATOM 741 N N . ASN A 1 98 ? -3.408 6.859 11.242 1 79.06 98 ASN A N 1
ATOM 742 C CA . ASN A 1 98 ? -4.148 6.688 9.992 1 79.06 98 ASN A CA 1
ATOM 743 C C . ASN A 1 98 ? -3.742 5.406 9.273 1 79.06 98 ASN A C 1
ATOM 745 O O . ASN A 1 98 ? -2.879 5.43 8.391 1 79.06 98 ASN A O 1
ATOM 749 N N . THR A 1 99 ? -4.441 4.355 9.555 1 83.88 99 THR A N 1
ATOM 750 C CA . THR A 1 99 ? -4.016 3.072 9.008 1 83.88 99 THR A CA 1
ATOM 751 C C . THR A 1 99 ? -4.852 2.697 7.789 1 83.88 99 THR A C 1
ATOM 753 O O . THR A 1 99 ? -4.48 1.801 7.027 1 83.88 99 THR A O 1
ATOM 756 N N . GLU A 1 100 ? -5.93 3.416 7.562 1 87.06 100 GLU A N 1
ATOM 757 C CA . GLU A 1 100 ? -6.906 2.975 6.57 1 87.06 100 GLU A CA 1
ATOM 758 C C . GLU A 1 100 ? -6.32 3.021 5.164 1 87.06 100 GLU A C 1
ATOM 760 O O . GLU A 1 100 ? -6.387 2.037 4.426 1 87.06 100 GLU A O 1
ATOM 765 N N . ALA A 1 101 ? -5.727 4.125 4.801 1 89.81 101 ALA A N 1
ATOM 766 C CA . ALA A 1 101 ? -5.195 4.266 3.445 1 89.81 101 ALA A CA 1
ATOM 767 C C . ALA A 1 101 ? -4.066 3.268 3.193 1 89.81 101 ALA A C 1
ATOM 769 O O . ALA A 1 101 ? -4.039 2.602 2.154 1 89.81 101 ALA A O 1
ATOM 770 N N . ALA A 1 102 ? -3.195 3.102 4.125 1 90.94 102 ALA A N 1
ATOM 771 C CA . ALA A 1 102 ? -2.082 2.166 3.994 1 90.94 102 ALA A CA 1
ATOM 772 C C . ALA A 1 102 ? -2.584 0.729 3.873 1 90.94 102 ALA A C 1
ATOM 774 O O . ALA A 1 102 ? -2.104 -0.034 3.031 1 90.94 102 ALA A O 1
ATOM 775 N N . THR A 1 103 ? -3.541 0.423 4.707 1 92.62 103 THR A N 1
ATOM 776 C CA . THR A 1 103 ? -4.094 -0.926 4.691 1 92.62 103 THR A CA 1
ATOM 777 C C . THR A 1 103 ? -4.801 -1.208 3.369 1 92.62 103 THR A C 1
ATOM 779 O O . THR A 1 103 ? -4.645 -2.287 2.795 1 92.62 103 THR A O 1
ATOM 782 N N . ASN A 1 104 ? -5.543 -0.223 2.893 1 93.62 104 ASN A N 1
ATOM 783 C CA . ASN A 1 104 ? -6.254 -0.395 1.632 1 93.62 104 ASN A CA 1
ATOM 784 C C . ASN A 1 104 ? -5.293 -0.571 0.461 1 93.62 104 ASN A C 1
ATOM 786 O O . ASN A 1 104 ? -5.551 -1.362 -0.447 1 93.62 104 ASN A O 1
ATOM 790 N N . ILE A 1 105 ? -4.234 0.159 0.482 1 94.12 105 ILE A N 1
ATOM 791 C CA . ILE A 1 105 ? -3.229 0.014 -0.564 1 94.12 105 ILE A CA 1
ATOM 792 C C . ILE A 1 105 ? -2.621 -1.386 -0.504 1 94.12 105 ILE A C 1
ATOM 794 O O . ILE A 1 105 ? -2.486 -2.055 -1.531 1 94.12 105 ILE A O 1
ATOM 798 N N . PHE A 1 106 ? -2.332 -1.804 0.686 1 94.44 106 PHE A N 1
ATOM 799 C CA . PHE A 1 106 ? -1.729 -3.113 0.9 1 94.44 106 PHE A CA 1
ATOM 800 C C . PHE A 1 106 ? -2.658 -4.223 0.421 1 94.44 106 PHE A C 1
ATOM 802 O O . PHE A 1 106 ? -2.26 -5.074 -0.376 1 94.44 106 PHE A O 1
ATOM 809 N N . ILE A 1 107 ? -3.881 -4.191 0.828 1 94.62 107 ILE A N 1
ATOM 810 C CA . ILE A 1 107 ? -4.852 -5.223 0.484 1 94.62 107 ILE A CA 1
ATOM 811 C C . ILE A 1 107 ? -5.105 -5.215 -1.022 1 94.62 107 ILE A C 1
ATOM 813 O O . ILE A 1 107 ? -5.195 -6.273 -1.649 1 94.62 107 ILE A O 1
ATOM 817 N N . SER A 1 108 ? -5.262 -4.027 -1.547 1 95.06 108 SER A N 1
ATOM 818 C CA . SER A 1 108 ? -5.527 -3.92 -2.979 1 95.06 108 SER A CA 1
ATOM 819 C C . SER A 1 108 ? -4.383 -4.508 -3.797 1 95.06 108 SER A C 1
ATOM 821 O O . SER A 1 108 ? -4.613 -5.223 -4.773 1 95.06 108 SER A O 1
ATOM 823 N N . ALA A 1 109 ? -3.176 -4.219 -3.371 1 93.81 109 ALA A N 1
ATOM 824 C CA . ALA A 1 109 ? -2.012 -4.746 -4.078 1 93.81 109 ALA A CA 1
ATOM 825 C C . ALA A 1 109 ? -1.982 -6.27 -4.027 1 93.81 109 ALA A C 1
ATOM 827 O O . ALA A 1 109 ? -1.705 -6.926 -5.035 1 93.81 109 ALA A O 1
ATOM 828 N N . VAL A 1 110 ? -2.256 -6.797 -2.912 1 93.12 110 VAL A N 1
ATOM 829 C CA . VAL A 1 110 ? -2.273 -8.25 -2.736 1 93.12 110 VAL A CA 1
ATOM 830 C C . VAL A 1 110 ? -3.34 -8.859 -3.641 1 93.12 110 VAL A C 1
ATOM 832 O O . VAL A 1 110 ? -3.07 -9.828 -4.363 1 93.12 110 VAL A O 1
ATOM 835 N N . MET A 1 111 ? -4.523 -8.266 -3.654 1 92.94 111 MET A N 1
ATOM 836 C CA . MET A 1 111 ? -5.645 -8.805 -4.418 1 92.94 111 MET A CA 1
ATOM 837 C C . MET A 1 111 ? -5.379 -8.719 -5.914 1 92.94 111 MET A C 1
ATOM 839 O O . MET A 1 111 ? -5.711 -9.633 -6.668 1 92.94 111 MET A O 1
ATOM 843 N N . LEU A 1 112 ? -4.805 -7.66 -6.309 1 92.19 112 LEU A N 1
ATOM 844 C CA . LEU A 1 112 ? -4.492 -7.492 -7.723 1 92.19 112 LEU A CA 1
ATOM 845 C C . LEU A 1 112 ? -3.453 -8.516 -8.172 1 92.19 112 LEU A C 1
ATOM 847 O O . LEU A 1 112 ? -3.604 -9.133 -9.227 1 92.19 112 LEU A O 1
ATOM 851 N N . THR A 1 113 ? -2.447 -8.703 -7.348 1 90.75 113 THR A N 1
ATOM 852 C CA . THR A 1 113 ? -1.386 -9.641 -7.688 1 90.75 113 THR A CA 1
ATOM 853 C C . THR A 1 113 ? -1.915 -11.07 -7.703 1 90.75 113 THR A C 1
ATOM 855 O O . THR A 1 113 ? -1.628 -11.836 -8.625 1 90.75 113 THR A O 1
ATOM 858 N N . LEU A 1 114 ? -2.664 -11.375 -6.754 1 90.44 114 LEU A N 1
ATOM 859 C CA . LEU A 1 114 ? -3.195 -12.734 -6.652 1 90.44 114 LEU A CA 1
ATOM 860 C C . LEU A 1 114 ? -4.156 -13.023 -7.797 1 90.44 114 LEU A C 1
ATOM 862 O O . LEU A 1 114 ? -4.168 -14.141 -8.328 1 90.44 114 LEU A O 1
ATOM 866 N N . SER A 1 115 ? -4.973 -12.047 -8.117 1 90.88 115 SER A N 1
ATOM 867 C CA . SER A 1 115 ? -5.941 -12.258 -9.188 1 90.88 115 SER A CA 1
ATOM 868 C C . SER A 1 115 ? -5.242 -12.492 -10.523 1 90.88 115 SER A C 1
ATOM 870 O O . SER A 1 115 ? -5.625 -13.391 -11.281 1 90.88 115 SER A O 1
ATOM 872 N N . VAL A 1 116 ? -4.246 -11.758 -10.758 1 88.19 116 VAL A N 1
ATOM 873 C CA . VAL A 1 116 ? -3.51 -11.922 -12.008 1 88.19 116 VAL A CA 1
ATOM 874 C C . VAL A 1 116 ? -2.773 -13.258 -12 1 88.19 116 VAL A C 1
ATOM 876 O O . VAL A 1 116 ? -2.793 -13.984 -13 1 88.19 116 VAL A O 1
ATOM 879 N N . SER A 1 117 ? -2.119 -13.555 -10.914 1 86.5 117 SER A N 1
ATOM 880 C CA . SER A 1 117 ? -1.385 -14.812 -10.797 1 86.5 117 SER A CA 1
ATOM 881 C C . SER A 1 117 ? -2.309 -16.016 -10.977 1 86.5 117 SER A C 1
ATOM 883 O O . SER A 1 117 ? -1.937 -17 -11.625 1 86.5 117 SER A O 1
ATOM 885 N N . SER A 1 118 ? -3.467 -15.961 -10.367 1 87.25 118 SER A N 1
ATOM 886 C CA . SER A 1 118 ? -4.418 -17.062 -10.477 1 87.25 118 SER A CA 1
ATOM 887 C C . SER A 1 118 ? -4.922 -17.219 -11.906 1 87.25 118 SER A C 1
ATOM 889 O O . SER A 1 118 ? -5.129 -18.344 -12.383 1 87.25 118 SER A O 1
ATOM 891 N N . TYR A 1 119 ? -5.121 -16.109 -12.547 1 88.12 119 TYR A N 1
ATOM 892 C CA . TYR A 1 119 ? -5.574 -16.156 -13.93 1 88.12 119 TYR A CA 1
ATOM 893 C C . TYR A 1 119 ? -4.504 -16.766 -14.836 1 88.12 119 TYR A C 1
ATOM 895 O O . TYR A 1 119 ? -4.816 -17.547 -15.734 1 88.12 119 TYR A O 1
ATOM 903 N N . LEU A 1 120 ? -3.283 -16.422 -14.633 1 84.38 120 LEU A N 1
ATOM 904 C CA . LEU A 1 120 ? -2.197 -16.953 -15.445 1 84.38 120 LEU A CA 1
ATOM 905 C C . LEU A 1 120 ? -2.059 -18.453 -15.258 1 84.38 120 LEU A C 1
ATOM 907 O O . LEU A 1 120 ? -1.755 -19.188 -16.203 1 84.38 120 LEU A O 1
ATOM 911 N N . ARG A 1 121 ? -2.289 -18.828 -14.094 1 82.94 121 ARG A N 1
ATOM 912 C CA . ARG A 1 121 ? -2.271 -20.266 -13.844 1 82.94 121 ARG A CA 1
ATOM 913 C C . ARG A 1 121 ? -3.381 -20.969 -14.617 1 82.94 121 ARG A C 1
ATOM 915 O O . ARG A 1 121 ? -3.162 -22.031 -15.188 1 82.94 121 ARG A O 1
ATOM 922 N N . SER A 1 122 ? -4.578 -20.406 -14.625 1 85.44 122 SER A N 1
ATOM 923 C CA . SER A 1 122 ? -5.707 -20.953 -15.367 1 85.44 122 SER A CA 1
ATOM 924 C C . SER A 1 122 ? -5.43 -20.969 -16.859 1 85.44 122 SER A C 1
ATOM 926 O O . SER A 1 122 ? -5.777 -21.922 -17.562 1 85.44 122 SER A O 1
ATOM 928 N N . LEU A 1 123 ? -4.812 -19.938 -17.281 1 84.69 123 LEU A N 1
ATOM 929 C CA . LEU A 1 123 ? -4.461 -19.844 -18.688 1 84.69 123 LEU A CA 1
ATOM 930 C C . LEU A 1 123 ? -3.436 -20.906 -19.062 1 84.69 123 LEU A C 1
ATOM 932 O O . LEU A 1 123 ? -3.52 -21.5 -20.156 1 84.69 123 LEU A O 1
ATOM 936 N N . GLU A 1 124 ? -2.531 -21.172 -18.266 1 83.19 124 GLU A N 1
ATOM 937 C CA . GLU A 1 124 ? -1.52 -22.188 -18.5 1 83.19 124 GLU A CA 1
ATOM 938 C C . GLU A 1 124 ? -2.146 -23.578 -18.578 1 83.19 124 GLU A C 1
ATOM 940 O O . GLU A 1 124 ? -1.805 -24.375 -19.469 1 83.19 124 GLU A O 1
ATOM 945 N N . ARG A 1 125 ? -2.975 -23.859 -17.672 1 82.19 125 ARG A N 1
ATOM 946 C CA . ARG A 1 125 ? -3.656 -25.156 -17.672 1 82.19 125 ARG A CA 1
ATOM 947 C C . ARG A 1 125 ? -4.5 -25.328 -18.938 1 82.19 125 ARG A C 1
ATOM 949 O O . ARG A 1 125 ? -4.605 -26.422 -19.469 1 82.19 125 ARG A O 1
ATOM 956 N N . PHE A 1 126 ? -5.125 -24.297 -19.359 1 84.06 126 PHE A N 1
ATOM 957 C CA . PHE A 1 126 ? -5.941 -24.328 -20.562 1 84.06 126 PHE A CA 1
ATOM 958 C C . PHE A 1 126 ? -5.086 -24.609 -21.797 1 84.06 126 PHE A C 1
ATOM 960 O O . PHE A 1 126 ? -5.461 -25.406 -22.656 1 84.06 126 PHE A O 1
ATOM 967 N N . VAL A 1 127 ? -3.971 -23.938 -21.844 1 83.19 127 VAL A N 1
ATOM 968 C CA . VAL A 1 127 ? -3.076 -24.109 -22.984 1 83.19 127 VAL A CA 1
ATOM 969 C C . VAL A 1 127 ? -2.508 -25.516 -23 1 83.19 127 VAL A C 1
ATOM 971 O O . VAL A 1 127 ? -2.312 -26.109 -24.062 1 83.19 127 VAL A O 1
ATOM 974 N N . LYS A 1 128 ? -2.324 -26.094 -21.797 1 83.44 128 LYS A N 1
ATOM 975 C CA . LYS A 1 128 ? -1.806 -27.453 -21.703 1 83.44 128 LYS A CA 1
ATOM 976 C C . LYS A 1 128 ? -2.91 -28.484 -21.922 1 83.44 128 LYS A C 1
ATOM 978 O O . LYS A 1 128 ? -2.666 -29.688 -21.859 1 83.44 128 LYS A O 1
ATOM 983 N N . ASN A 1 129 ? -4.129 -28.078 -22.188 1 80 129 ASN A N 1
ATOM 984 C CA . ASN A 1 129 ? -5.285 -28.922 -22.5 1 80 129 ASN A CA 1
ATOM 985 C C . ASN A 1 129 ? -5.637 -29.828 -21.328 1 80 129 ASN A C 1
ATOM 987 O O . ASN A 1 129 ? -5.973 -31 -21.531 1 80 129 ASN A O 1
ATOM 991 N N . GLU A 1 130 ? -5.426 -29.375 -20.188 1 78 130 GLU A N 1
ATOM 992 C CA . GLU A 1 130 ? -5.805 -30.109 -19 1 78 130 GLU A CA 1
ATOM 993 C C . GLU A 1 130 ? -7.238 -29.797 -18.578 1 78 130 GLU A C 1
ATOM 995 O O . GLU A 1 130 ? -7.473 -29.328 -17.469 1 78 130 GLU A O 1
ATOM 1000 N N . VAL A 1 131 ? -8.133 -29.953 -19.562 1 73.75 131 VAL A N 1
ATOM 1001 C CA . VAL A 1 131 ? -9.516 -29.594 -19.281 1 73.75 131 VAL A CA 1
ATOM 1002 C C . VAL A 1 131 ? -10.32 -30.844 -18.938 1 73.75 131 VAL A C 1
ATOM 1004 O O . VAL A 1 131 ? -10.523 -31.703 -19.797 1 73.75 131 VAL A O 1
ATOM 1007 N N . HIS A 1 132 ? -10.445 -31.156 -17.703 1 80.19 132 HIS A N 1
ATOM 1008 C CA . HIS A 1 132 ? -11.32 -32.25 -17.297 1 80.19 132 HIS A CA 1
ATOM 1009 C C . HIS A 1 132 ? -12.359 -31.75 -16.281 1 80.19 132 HIS A C 1
ATOM 1011 O O . HIS A 1 132 ? -12.062 -31.641 -15.086 1 80.19 132 HIS A O 1
ATOM 1017 N N . LEU A 1 133 ? -13.484 -31.422 -16.875 1 84.5 133 LEU A N 1
ATOM 1018 C CA . LEU A 1 133 ? -14.531 -30.875 -16.016 1 84.5 133 LEU A CA 1
ATOM 1019 C C . LEU A 1 133 ? -15.484 -31.969 -15.555 1 84.5 133 LEU A C 1
ATOM 1021 O O . LEU A 1 133 ? -16.078 -32.656 -16.391 1 84.5 133 LEU A O 1
ATOM 1025 N N . ILE A 1 134 ? -15.477 -32.344 -14.336 1 83.62 134 ILE A N 1
ATOM 1026 C CA . ILE A 1 134 ? -16.422 -33.281 -13.742 1 83.62 134 ILE A CA 1
ATOM 1027 C C . ILE A 1 134 ? -17.219 -32.594 -12.648 1 83.62 134 ILE A C 1
ATOM 1029 O O . ILE A 1 134 ? -16.656 -32 -11.727 1 83.62 134 ILE A O 1
ATOM 1033 N N . VAL A 1 135 ? -18.516 -32.625 -12.82 1 87 135 VAL A N 1
ATOM 1034 C CA . VAL A 1 135 ? -19.344 -31.953 -11.82 1 87 135 VAL A CA 1
ATOM 1035 C C . VAL A 1 135 ? -20.266 -32.969 -11.164 1 87 135 VAL A C 1
ATOM 1037 O O . VAL A 1 135 ? -20.969 -33.719 -11.852 1 87 135 VAL A O 1
ATOM 1040 N N . GLU A 1 136 ? -20.141 -33.031 -9.875 1 88.88 136 GLU A N 1
ATOM 1041 C CA . GLU A 1 136 ? -21.047 -33.844 -9.094 1 88.88 136 GLU A CA 1
ATOM 1042 C C . GLU A 1 136 ? -22.062 -33 -8.336 1 88.88 136 GLU A C 1
ATOM 1044 O O . GLU A 1 136 ? -21.938 -31.781 -8.266 1 88.88 136 GLU A O 1
ATOM 1049 N N . THR A 1 137 ? -23.078 -33.594 -7.82 1 88.31 137 THR A N 1
ATOM 1050 C CA . THR A 1 137 ? -24.156 -32.906 -7.133 1 88.31 137 THR A CA 1
ATOM 1051 C C . THR A 1 137 ? -23.641 -32.188 -5.906 1 88.31 137 THR A C 1
ATOM 1053 O O . THR A 1 137 ? -24.109 -31.094 -5.582 1 88.31 137 THR A O 1
ATOM 1056 N N . HIS A 1 138 ? -22.719 -32.75 -5.215 1 90 138 HIS A N 1
ATOM 1057 C CA . HIS A 1 138 ? -22.172 -32.125 -4.027 1 90 138 HIS A CA 1
ATOM 1058 C C . HIS A 1 138 ? -21.438 -30.828 -4.391 1 90 138 HIS A C 1
ATOM 1060 O O . HIS A 1 138 ? -21.438 -29.875 -3.623 1 90 138 HIS A O 1
ATOM 1066 N N . ASP A 1 139 ? -20.828 -30.844 -5.625 1 88.62 139 ASP A N 1
ATOM 1067 C CA . ASP A 1 139 ? -20.125 -29.641 -6.066 1 88.62 139 ASP A CA 1
ATOM 1068 C C . ASP A 1 139 ? -21.109 -28.484 -6.266 1 88.62 139 ASP A C 1
ATOM 1070 O O . ASP A 1 139 ? -20.828 -27.359 -5.863 1 88.62 139 ASP A O 1
ATOM 1074 N N . VAL A 1 140 ? -22.234 -28.781 -6.801 1 87.94 140 VAL A N 1
ATOM 1075 C CA . VAL A 1 140 ? -23.25 -27.781 -7.062 1 87.94 140 VAL A CA 1
ATOM 1076 C C . VAL A 1 140 ? -23.797 -27.25 -5.742 1 87.94 140 VAL A C 1
ATOM 1078 O O . VAL A 1 140 ? -24.016 -26.047 -5.59 1 87.94 140 VAL A O 1
ATOM 1081 N N . ALA A 1 141 ? -23.969 -28.078 -4.844 1 91.12 141 ALA A N 1
ATOM 1082 C CA . ALA A 1 141 ? -24.484 -27.688 -3.537 1 91.12 141 ALA A CA 1
ATOM 1083 C C . ALA A 1 141 ? -23.516 -26.766 -2.809 1 91.12 141 ALA A C 1
ATOM 1085 O O . ALA A 1 141 ? -23.922 -25.797 -2.166 1 91.12 141 ALA A O 1
ATOM 1086 N N . LEU A 1 142 ? -22.25 -27.094 -2.908 1 90.25 142 LEU A N 1
ATOM 1087 C CA . LEU A 1 142 ? -21.234 -26.312 -2.219 1 90.25 142 LEU A CA 1
ATOM 1088 C C . LEU A 1 142 ? -21.109 -24.922 -2.842 1 90.25 142 LEU A C 1
ATOM 1090 O O . LEU A 1 142 ? -20.953 -23.938 -2.127 1 90.25 142 LEU A O 1
ATOM 1094 N N . VAL A 1 143 ? -21.188 -24.906 -4.137 1 88.06 143 VAL A N 1
ATOM 1095 C CA . VAL A 1 143 ? -21.109 -23.625 -4.816 1 88.06 143 VAL A CA 1
ATOM 1096 C C . VAL A 1 143 ? -22.344 -22.781 -4.473 1 88.06 143 VAL A C 1
ATOM 1098 O O . VAL A 1 143 ? -22.234 -21.578 -4.227 1 88.06 143 VAL A O 1
ATOM 1101 N N . GLY A 1 144 ? -23.438 -23.406 -4.504 1 89.56 144 GLY A N 1
ATOM 1102 C CA . GLY A 1 144 ? -24.656 -22.719 -4.113 1 89.56 144 GLY A CA 1
ATOM 1103 C C . GLY A 1 144 ? -24.609 -22.188 -2.695 1 89.56 144 GLY A C 1
ATOM 1104 O O . GLY A 1 144 ? -25 -21.047 -2.443 1 89.56 144 GLY A O 1
ATOM 1105 N N . ALA A 1 145 ? -24.141 -22.953 -1.807 1 91.62 145 ALA A N 1
ATOM 1106 C CA . ALA A 1 145 ? -24 -22.531 -0.416 1 91.62 145 ALA A CA 1
ATOM 1107 C C . ALA A 1 145 ? -23.047 -21.344 -0.296 1 91.62 145 ALA A C 1
ATOM 1109 O O . ALA A 1 145 ? -23.281 -20.453 0.514 1 91.62 145 ALA A O 1
ATOM 1110 N N . ASN A 1 146 ? -21.969 -21.391 -1.019 1 91.44 146 ASN A N 1
ATOM 1111 C CA . ASN A 1 146 ? -21.031 -20.281 -1.025 1 91.44 146 ASN A CA 1
ATOM 1112 C C . ASN A 1 146 ? -21.703 -18.969 -1.426 1 91.44 146 ASN A C 1
ATOM 1114 O O . ASN A 1 146 ? -21.484 -17.938 -0.795 1 91.44 146 ASN A O 1
ATOM 1118 N N . ILE A 1 147 ? -22.516 -19.031 -2.43 1 92.44 147 ILE A N 1
ATOM 1119 C CA . ILE A 1 147 ? -23.203 -17.844 -2.924 1 92.44 147 ILE A CA 1
ATOM 1120 C C . ILE A 1 147 ? -24.172 -17.328 -1.861 1 92.44 147 ILE A C 1
ATOM 1122 O O . ILE A 1 147 ? -24.219 -16.125 -1.582 1 92.44 147 ILE A O 1
ATOM 1126 N N . VAL A 1 148 ? -24.859 -18.188 -1.245 1 94.44 148 VAL A N 1
ATOM 1127 C CA . VAL A 1 148 ? -25.844 -17.812 -0.24 1 94.44 148 VAL A CA 1
ATOM 1128 C C . VAL A 1 148 ? -25.156 -17.172 0.958 1 94.44 148 VAL A C 1
ATOM 1130 O O . VAL A 1 148 ? -25.578 -16.125 1.454 1 94.44 148 VAL A O 1
ATOM 1133 N N . VAL A 1 149 ? -24.109 -17.75 1.393 1 94.5 149 VAL A N 1
ATOM 1134 C CA . VAL A 1 149 ? -23.391 -17.234 2.549 1 94.5 149 VAL A CA 1
ATOM 1135 C C . VAL A 1 149 ? -22.812 -15.859 2.225 1 94.5 149 VAL A C 1
ATOM 1137 O O . VAL A 1 149 ? -22.875 -14.945 3.053 1 94.5 149 VAL A O 1
ATOM 1140 N N . LYS A 1 150 ? -22.328 -15.672 1.059 1 93.31 150 LYS A N 1
ATOM 1141 C CA . LYS A 1 150 ? -21.766 -14.375 0.677 1 93.31 150 LYS A CA 1
ATOM 1142 C C . LYS A 1 150 ? -22.844 -13.312 0.596 1 93.31 150 LYS A C 1
ATOM 1144 O O . LYS A 1 150 ? -22.609 -12.141 0.9 1 93.31 150 LYS A O 1
ATOM 1149 N N . ILE A 1 151 ? -24 -13.727 0.207 1 95.5 151 ILE A N 1
ATOM 1150 C CA . ILE A 1 151 ? -25.109 -12.797 0.202 1 95.5 151 ILE A CA 1
ATOM 1151 C C . ILE A 1 151 ? -25.453 -12.375 1.633 1 95.5 151 ILE A C 1
ATOM 1153 O O . ILE A 1 151 ? -25.688 -11.195 1.901 1 95.5 151 ILE A O 1
ATOM 1157 N N . LEU A 1 152 ? -25.391 -13.312 2.463 1 95.81 152 LEU A N 1
ATOM 1158 C CA . LEU A 1 152 ? -25.656 -13.016 3.869 1 95.81 152 LEU A CA 1
ATOM 1159 C C . LEU A 1 152 ? -24.578 -12.086 4.434 1 95.81 152 LEU A C 1
ATOM 1161 O O . LEU A 1 152 ? -24.891 -11.148 5.172 1 95.81 152 LEU A O 1
ATOM 1165 N N . PHE A 1 153 ? -23.359 -12.383 4.098 1 95.44 153 PHE A N 1
ATOM 1166 C CA . PHE A 1 153 ? -22.281 -11.516 4.531 1 95.44 153 PHE A CA 1
ATOM 1167 C C . PHE A 1 153 ? -22.469 -10.102 4 1 95.44 153 PHE A C 1
ATOM 1169 O O . PHE A 1 153 ? -22.203 -9.125 4.711 1 95.44 153 PHE A O 1
ATOM 1176 N N . SER A 1 154 ? -22.922 -9.992 2.77 1 94.62 154 SER A N 1
ATOM 1177 C CA . SER A 1 154 ? -23.125 -8.68 2.16 1 94.62 154 SER A CA 1
ATOM 1178 C C . SER A 1 154 ? -24.203 -7.887 2.904 1 94.62 154 SER A C 1
ATOM 1180 O O . SER A 1 154 ? -24.062 -6.676 3.088 1 94.62 154 SER A O 1
ATOM 1182 N N . PHE A 1 155 ? -25.141 -8.555 3.326 1 94.75 155 PHE A N 1
ATOM 1183 C CA . PHE A 1 155 ? -26.188 -7.895 4.098 1 94.75 155 PHE A CA 1
ATOM 1184 C C . PHE A 1 155 ? -25.672 -7.457 5.457 1 94.75 155 PHE A C 1
ATOM 1186 O O . PHE A 1 155 ? -26 -6.367 5.934 1 94.75 155 PHE A O 1
ATOM 1193 N N . LEU A 1 156 ? -24.953 -8.289 6.051 1 93.94 156 LEU A N 1
ATOM 1194 C CA . LEU A 1 156 ? -24.375 -7.965 7.344 1 93.94 156 LEU A CA 1
ATOM 1195 C C . LEU A 1 156 ? -23.469 -6.742 7.238 1 93.94 156 LEU A C 1
ATOM 1197 O O . LEU A 1 156 ? -23.516 -5.855 8.094 1 93.94 156 LEU A O 1
ATOM 1201 N N . CYS A 1 157 ? -22.641 -6.668 6.262 1 92.38 157 CYS A N 1
ATOM 1202 C CA . CYS A 1 157 ? -21.75 -5.539 6.066 1 92.38 157 CYS A CA 1
ATOM 1203 C C . CYS A 1 157 ? -22.516 -4.277 5.703 1 92.38 157 CYS A C 1
ATOM 1205 O O . CYS A 1 157 ? -22.125 -3.172 6.082 1 92.38 157 CYS A O 1
ATOM 1207 N N . PHE A 1 158 ? -23.609 -4.469 5.02 1 92.12 158 PHE A N 1
ATOM 1208 C CA . PHE A 1 158 ? -24.406 -3.334 4.582 1 92.12 158 PHE A CA 1
ATOM 1209 C C . PHE A 1 158 ? -25.016 -2.604 5.777 1 92.12 158 PHE A C 1
ATOM 1211 O O . PHE A 1 158 ? -25.266 -1.399 5.711 1 92.12 158 PHE A O 1
ATOM 1218 N N . THR A 1 159 ? -25.203 -3.25 6.875 1 91.25 159 THR A N 1
ATOM 1219 C CA . THR A 1 159 ? -25.766 -2.641 8.078 1 91.25 159 THR A CA 1
ATOM 1220 C C . THR A 1 159 ? -24.828 -1.586 8.641 1 91.25 159 THR A C 1
ATOM 1222 O O . THR A 1 159 ? -25.266 -0.612 9.25 1 91.25 159 THR A O 1
ATOM 1225 N N . ARG A 1 160 ? -23.531 -1.769 8.383 1 91.44 160 ARG A N 1
ATOM 1226 C CA . ARG A 1 160 ? -22.531 -0.823 8.867 1 91.44 160 ARG A CA 1
ATOM 1227 C C . ARG A 1 160 ? -21.719 -0.237 7.711 1 91.44 160 ARG A C 1
ATOM 1229 O O . ARG A 1 160 ? -20.5 -0.18 7.773 1 91.44 160 ARG A O 1
ATOM 1236 N N . ARG A 1 161 ? -22.391 0.287 6.762 1 87.19 161 ARG A N 1
ATOM 1237 C CA . ARG A 1 161 ? -21.75 0.777 5.543 1 87.19 161 ARG A CA 1
ATOM 1238 C C . ARG A 1 161 ? -21.094 2.133 5.781 1 87.19 161 ARG A C 1
ATOM 1240 O O . ARG A 1 161 ? -20.281 2.578 4.98 1 87.19 161 ARG A O 1
ATOM 1247 N N . LYS A 1 162 ? -21.312 2.697 6.883 1 83.06 162 LYS A N 1
ATOM 1248 C CA . LYS A 1 162 ? -20.75 4.016 7.176 1 83.06 162 LYS A CA 1
ATOM 1249 C C . LYS A 1 162 ? -19.297 3.912 7.602 1 83.06 162 LYS A C 1
ATOM 1251 O O . LYS A 1 162 ? -18.547 4.883 7.492 1 83.06 162 LYS A O 1
ATOM 1256 N N . SER A 1 163 ? -18.969 2.736 8.062 1 85.94 163 SER A N 1
ATOM 1257 C CA . SER A 1 163 ? -17.578 2.514 8.43 1 85.94 163 SER A CA 1
ATOM 1258 C C . SER A 1 163 ? -16.719 2.232 7.199 1 85.94 163 SER A C 1
ATOM 1260 O O . SER A 1 163 ? -17.047 1.366 6.391 1 85.94 163 SER A O 1
ATOM 1262 N N . PRO A 1 164 ? -15.734 3.014 7.055 1 84.69 164 PRO A N 1
ATOM 1263 C CA . PRO A 1 164 ? -14.891 2.838 5.867 1 84.69 164 PRO A CA 1
ATOM 1264 C C . PRO A 1 164 ? -14.32 1.426 5.754 1 84.69 164 PRO A C 1
ATOM 1266 O O . PRO A 1 164 ? -14.219 0.885 4.648 1 84.69 164 PRO A O 1
ATOM 1269 N N . ARG A 1 165 ? -13.93 0.841 6.812 1 87.62 165 ARG A N 1
ATOM 1270 C CA . ARG A 1 165 ? -13.367 -0.506 6.777 1 87.62 165 ARG A CA 1
ATOM 1271 C C . ARG A 1 165 ? -14.422 -1.523 6.34 1 87.62 165 ARG A C 1
ATOM 1273 O O . ARG A 1 165 ? -14.125 -2.414 5.539 1 87.62 165 ARG A O 1
ATOM 1280 N N . ILE A 1 166 ? -15.625 -1.346 6.875 1 91.69 166 ILE A N 1
ATOM 1281 C CA . ILE A 1 166 ? -16.703 -2.281 6.559 1 91.69 166 ILE A CA 1
ATOM 1282 C C . ILE A 1 166 ? -17.188 -2.045 5.129 1 91.69 166 ILE A C 1
ATOM 1284 O O . ILE A 1 166 ? -17.609 -2.982 4.449 1 91.69 166 ILE A O 1
ATOM 1288 N N . TRP A 1 167 ? -17.016 -0.905 4.703 1 90.44 167 TRP A N 1
ATOM 1289 C CA . TRP A 1 167 ? -17.375 -0.583 3.326 1 90.44 167 TRP A CA 1
ATOM 1290 C C . TRP A 1 167 ? -16.484 -1.333 2.34 1 90.44 167 TRP A C 1
ATOM 1292 O O . TRP A 1 167 ? -16.969 -1.846 1.326 1 90.44 167 TRP A O 1
ATOM 1302 N N . VAL A 1 168 ? -15.25 -1.364 2.627 1 90.88 168 VAL A N 1
ATOM 1303 C CA . VAL A 1 168 ? -14.312 -2.105 1.783 1 90.88 168 VAL A CA 1
ATOM 1304 C C . VAL A 1 168 ? -14.68 -3.588 1.786 1 90.88 168 VAL A C 1
ATOM 1306 O O . VAL A 1 168 ? -14.664 -4.238 0.739 1 90.88 168 VAL A O 1
ATOM 1309 N N . LEU A 1 169 ? -15.031 -4.07 2.953 1 92.31 169 LEU A N 1
ATOM 1310 C CA . LEU A 1 169 ? -15.445 -5.465 3.072 1 92.31 169 LEU A CA 1
ATOM 1311 C C . LEU A 1 169 ? -16.734 -5.719 2.293 1 92.31 169 LEU A C 1
ATOM 1313 O O . LEU A 1 169 ? -16.875 -6.766 1.658 1 92.31 169 LEU A O 1
ATOM 1317 N N . PHE A 1 170 ? -17.625 -4.773 2.387 1 93.44 170 PHE A N 1
ATOM 1318 C CA . PHE A 1 170 ? -18.891 -4.867 1.679 1 93.44 170 PHE A CA 1
ATOM 1319 C C . PHE A 1 170 ? -18.672 -4.93 0.172 1 93.44 170 PHE A C 1
ATOM 1321 O O . PHE A 1 170 ? -19.234 -5.781 -0.511 1 93.44 170 PHE A O 1
ATOM 1328 N N . LYS A 1 171 ? -17.844 -4.047 -0.374 1 91.75 171 LYS A N 1
ATOM 1329 C CA . LYS A 1 171 ? -17.531 -4.039 -1.801 1 91.75 171 LYS A CA 1
ATOM 1330 C C . LYS A 1 171 ? -16.922 -5.367 -2.238 1 91.75 171 LYS A C 1
ATOM 1332 O O . LYS A 1 171 ? -17.234 -5.867 -3.324 1 91.75 171 LYS A O 1
ATOM 1337 N N . ASP A 1 172 ? -16.125 -5.871 -1.427 1 91.88 172 ASP A N 1
ATOM 1338 C CA . ASP A 1 172 ? -15.5 -7.156 -1.714 1 91.88 172 ASP A CA 1
ATOM 1339 C C . ASP A 1 172 ? -16.531 -8.281 -1.766 1 91.88 172 ASP A C 1
ATOM 1341 O O . ASP A 1 172 ? -16.5 -9.125 -2.66 1 91.88 172 ASP A O 1
ATOM 1345 N N . GLN A 1 173 ? -17.484 -8.258 -0.814 1 92.25 173 GLN A N 1
ATOM 1346 C CA . GLN A 1 173 ? -18.516 -9.281 -0.781 1 92.25 173 GLN A CA 1
ATOM 1347 C C . GLN A 1 173 ? -19.375 -9.227 -2.039 1 92.25 173 GLN A C 1
ATOM 1349 O O . GLN A 1 173 ? -19.75 -10.266 -2.59 1 92.25 173 GLN A O 1
ATOM 1354 N N . VAL A 1 174 ? -19.672 -8.109 -2.484 1 92.94 174 VAL A N 1
ATOM 1355 C CA . VAL A 1 174 ? -20.531 -7.941 -3.652 1 92.94 174 VAL A CA 1
ATOM 1356 C C . VAL A 1 174 ? -19.844 -8.5 -4.891 1 92.94 174 VAL A C 1
ATOM 1358 O O . VAL A 1 174 ? -20.453 -9.227 -5.68 1 92.94 174 VAL A O 1
ATOM 1361 N N . VAL A 1 175 ? -18.594 -8.156 -5.023 1 92 175 VAL A N 1
ATOM 1362 C CA . VAL A 1 175 ? -17.828 -8.656 -6.16 1 92 175 VAL A CA 1
ATOM 1363 C C . VAL A 1 175 ? -17.75 -10.18 -6.098 1 92 175 VAL A C 1
ATOM 1365 O O . VAL A 1 175 ? -17.844 -10.859 -7.121 1 92 175 VAL A O 1
ATOM 1368 N N . ASP A 1 176 ? -17.609 -10.719 -4.922 1 91.75 176 ASP A N 1
ATOM 1369 C CA . ASP A 1 176 ? -17.5 -12.164 -4.742 1 91.75 176 ASP A CA 1
ATOM 1370 C C . ASP A 1 176 ? -18.812 -12.859 -5.125 1 91.75 176 ASP A C 1
ATOM 1372 O O . ASP A 1 176 ? -18.797 -13.961 -5.668 1 91.75 176 ASP A O 1
ATOM 1376 N N . ILE A 1 177 ? -19.891 -12.242 -4.758 1 92.75 177 ILE A N 1
ATOM 1377 C CA . ILE A 1 177 ? -21.172 -12.812 -5.125 1 92.75 177 ILE A CA 1
ATOM 1378 C C . ILE A 1 177 ? -21.266 -12.945 -6.641 1 92.75 177 ILE A C 1
ATOM 1380 O O . ILE A 1 177 ? -21.594 -14.016 -7.156 1 92.75 177 ILE A O 1
ATOM 1384 N N . VAL A 1 178 ? -20.953 -11.906 -7.336 1 92.44 178 VAL A N 1
ATOM 1385 C CA . VAL A 1 178 ? -21.047 -11.898 -8.789 1 92.44 178 VAL A CA 1
ATOM 1386 C C . VAL A 1 178 ? -20.016 -12.867 -9.383 1 92.44 178 VAL A C 1
ATOM 1388 O O . VAL A 1 178 ? -20.344 -13.633 -10.297 1 92.44 178 VAL A O 1
ATOM 1391 N N . ALA A 1 179 ? -18.828 -12.836 -8.844 1 90.5 179 ALA A N 1
ATOM 1392 C CA . ALA A 1 179 ? -17.766 -13.711 -9.336 1 90.5 179 ALA A CA 1
ATOM 1393 C C . ALA A 1 179 ? -18.156 -15.18 -9.188 1 90.5 179 ALA A C 1
ATOM 1395 O O . ALA A 1 179 ? -17.891 -15.992 -10.078 1 90.5 179 ALA A O 1
ATOM 1396 N N . ASN A 1 180 ? -18.766 -15.547 -8.078 1 88.75 180 ASN A N 1
ATOM 1397 C CA . ASN A 1 180 ? -19.188 -16.938 -7.863 1 88.75 180 ASN A CA 1
ATOM 1398 C C . ASN A 1 180 ? -20.328 -17.328 -8.789 1 88.75 180 ASN A C 1
ATOM 1400 O O . ASN A 1 180 ? -20.391 -18.453 -9.273 1 88.75 180 ASN A O 1
ATOM 1404 N N . PHE A 1 181 ? -21.188 -16.422 -9.008 1 90.62 181 PHE A N 1
ATOM 1405 C CA . PHE A 1 181 ? -22.25 -16.672 -9.969 1 90.62 181 PHE A CA 1
ATOM 1406 C C . PHE A 1 181 ? -21.688 -16.891 -11.367 1 90.62 181 PHE A C 1
ATOM 1408 O O . PHE A 1 181 ? -22.109 -17.797 -12.086 1 90.62 181 PHE A O 1
ATOM 1415 N N . VAL A 1 182 ? -20.812 -16.047 -11.727 1 91.44 182 VAL A N 1
ATOM 1416 C CA . VAL A 1 182 ? -20.188 -16.141 -13.047 1 91.44 182 VAL A CA 1
ATOM 1417 C C . VAL A 1 182 ? -19.422 -17.453 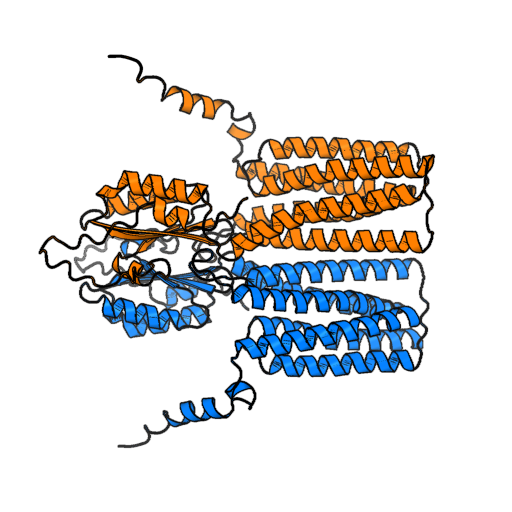-13.164 1 91.44 182 VAL A C 1
ATOM 1419 O O . VAL A 1 182 ? -19.484 -18.125 -14.195 1 91.44 182 VAL A O 1
ATOM 1422 N N . ALA A 1 183 ? -18.703 -17.812 -12.109 1 89.25 183 ALA A N 1
ATOM 1423 C CA . ALA A 1 183 ? -17.953 -19.062 -12.117 1 89.25 183 ALA A CA 1
ATOM 1424 C C . ALA A 1 183 ? -18.875 -20.25 -12.289 1 89.25 183 ALA A C 1
ATOM 1426 O O . ALA A 1 183 ? -18.594 -21.172 -13.07 1 89.25 183 ALA A O 1
ATOM 1427 N N . PHE A 1 184 ? -19.953 -20.219 -11.594 1 88.38 184 PHE A N 1
ATOM 1428 C CA . PHE A 1 184 ? -20.922 -21.312 -11.656 1 88.38 184 PHE A CA 1
ATOM 1429 C C . PHE A 1 184 ? -21.578 -21.375 -13.031 1 88.38 184 PHE A C 1
ATOM 1431 O O . PHE A 1 184 ? -21.703 -22.453 -13.609 1 88.38 184 PHE A O 1
ATOM 1438 N N . ALA A 1 185 ? -21.984 -20.312 -13.516 1 91.44 185 ALA A N 1
ATOM 1439 C CA . ALA A 1 185 ? -22.609 -20.25 -14.836 1 91.44 185 ALA A CA 1
ATOM 1440 C C . ALA A 1 185 ? -21.641 -20.719 -15.922 1 91.44 185 ALA A C 1
ATOM 1442 O O . ALA A 1 185 ? -22.016 -21.469 -16.828 1 91.44 185 ALA A O 1
ATOM 1443 N N . ALA A 1 186 ? -20.453 -20.25 -15.844 1 91.5 186 ALA A N 1
ATOM 1444 C CA . ALA A 1 186 ? -19.438 -20.625 -16.828 1 91.5 186 ALA A CA 1
ATOM 1445 C C . ALA A 1 186 ? -19.172 -22.125 -16.766 1 91.5 186 ALA A C 1
ATOM 1447 O O . ALA A 1 186 ? -18.953 -22.766 -17.812 1 91.5 186 ALA A O 1
ATOM 1448 N N . LEU A 1 187 ? -19.156 -22.688 -15.609 1 87.75 187 LEU A N 1
ATOM 1449 C CA . LEU A 1 187 ? -18.953 -24.125 -15.445 1 87.75 187 LEU A CA 1
ATOM 1450 C C . LEU A 1 187 ? -20.078 -24.906 -16.125 1 87.75 187 LEU A C 1
ATOM 1452 O O . LEU A 1 187 ? -19.812 -25.844 -16.875 1 87.75 187 LEU A O 1
ATOM 1456 N N . ILE A 1 188 ? -21.312 -24.531 -15.883 1 88.44 188 ILE A N 1
ATOM 1457 C CA . ILE A 1 188 ? -22.469 -25.219 -16.453 1 88.44 188 ILE A CA 1
ATOM 1458 C C . ILE A 1 188 ? -22.453 -25.094 -17.984 1 88.44 188 ILE A C 1
ATOM 1460 O O . ILE A 1 188 ? -22.672 -26.062 -18.703 1 88.44 188 ILE A O 1
ATOM 1464 N N . ILE A 1 189 ? -22.156 -23.875 -18.391 1 91.25 189 ILE A N 1
ATOM 1465 C CA . ILE A 1 189 ? -22.109 -23.641 -19.828 1 91.25 189 ILE A CA 1
ATOM 1466 C C . ILE A 1 189 ? -20.984 -24.438 -20.453 1 91.25 189 ILE A C 1
ATOM 1468 O O . ILE A 1 189 ? -21.109 -24.938 -21.578 1 91.25 189 ILE A O 1
ATOM 1472 N N . SER A 1 190 ? -19.875 -24.578 -19.75 1 89.44 190 SER A N 1
ATOM 1473 C CA . SER A 1 190 ? -18.719 -25.312 -20.25 1 89.44 190 SER A CA 1
ATOM 1474 C C . SER A 1 190 ? -19.047 -26.797 -20.422 1 89.44 190 SER A C 1
ATOM 1476 O O . SER A 1 190 ? -18.594 -27.422 -21.375 1 89.44 190 SER A O 1
ATOM 1478 N N . ILE A 1 191 ? -19.828 -27.391 -19.594 1 87.75 191 ILE A N 1
ATOM 1479 C CA . ILE A 1 191 ? -20.188 -28.812 -19.641 1 87.75 191 ILE A CA 1
ATOM 1480 C C . ILE A 1 191 ? -21.188 -29.062 -20.75 1 87.75 191 ILE A C 1
ATOM 1482 O O . ILE A 1 191 ? -21.109 -30.062 -21.453 1 87.75 191 ILE A O 1
ATOM 1486 N N . LYS A 1 192 ? -22.031 -28.156 -20.953 1 89.94 192 LYS A N 1
ATOM 1487 C CA . LYS A 1 192 ? -23.141 -28.391 -21.859 1 89.94 192 LYS A CA 1
ATOM 1488 C C . LYS A 1 192 ? -22.797 -27.953 -23.281 1 89.94 192 LYS A C 1
ATOM 1490 O O . LYS A 1 192 ? -23.266 -28.547 -24.25 1 89.94 192 LYS A O 1
ATOM 1495 N N . TYR A 1 193 ? -21.984 -26.906 -23.391 1 90.81 193 TYR A N 1
ATOM 1496 C CA . TYR A 1 193 ? -21.844 -26.312 -24.719 1 90.81 193 TYR A CA 1
ATOM 1497 C C . TYR A 1 193 ? -20.391 -26.359 -25.172 1 90.81 193 TYR A C 1
ATOM 1499 O O . TYR A 1 193 ? -20.031 -27.156 -26.031 1 90.81 193 TYR A O 1
ATOM 1507 N N . PHE A 1 194 ? -19.547 -25.484 -24.672 1 87.25 194 PHE A N 1
ATOM 1508 C CA . PHE A 1 194 ? -18.156 -25.438 -25.094 1 87.25 194 PHE A CA 1
ATOM 1509 C C . PHE A 1 194 ? -17.219 -25.266 -23.906 1 87.25 194 PHE A C 1
ATOM 1511 O O . PHE A 1 194 ? -17.5 -24.469 -23.016 1 87.25 194 PHE A O 1
ATOM 1518 N N . THR A 1 195 ? -16.188 -25.922 -23.984 1 84.31 195 THR A N 1
ATOM 1519 C CA . THR A 1 195 ? -15.227 -26 -22.891 1 84.31 195 THR A CA 1
ATOM 1520 C C . THR A 1 195 ? -14.523 -24.656 -22.688 1 84.31 195 THR A C 1
ATOM 1522 O O . THR A 1 195 ? -14.078 -24.359 -21.578 1 84.31 195 THR A O 1
ATOM 1525 N N . THR A 1 196 ? -14.477 -23.812 -23.703 1 89.56 196 THR A N 1
ATOM 1526 C CA . THR A 1 196 ? -13.797 -22.531 -23.609 1 89.56 196 THR A CA 1
ATOM 1527 C C . THR A 1 196 ? -14.594 -21.562 -22.75 1 89.56 196 THR A C 1
ATOM 1529 O O . THR A 1 196 ? -14.062 -20.531 -22.312 1 89.56 196 THR A O 1
ATOM 1532 N N . ALA A 1 197 ? -15.773 -21.922 -22.469 1 90.94 197 ALA A N 1
ATOM 1533 C CA . ALA A 1 197 ? -16.625 -21.078 -21.625 1 90.94 197 ALA A CA 1
ATOM 1534 C C . ALA A 1 197 ? -16.047 -20.938 -20.219 1 90.94 197 ALA A C 1
ATOM 1536 O O . ALA A 1 197 ? -16.203 -19.906 -19.562 1 90.94 197 ALA A O 1
ATOM 1537 N N . ASP A 1 198 ? -15.398 -21.938 -19.766 1 91.5 198 ASP A N 1
ATOM 1538 C CA . ASP A 1 198 ? -14.797 -21.906 -18.438 1 91.5 198 ASP A CA 1
ATOM 1539 C C . ASP A 1 198 ? -13.664 -20.875 -18.359 1 91.5 198 ASP A C 1
ATOM 1541 O O . ASP A 1 198 ? -13.555 -20.141 -17.391 1 91.5 198 ASP A O 1
ATOM 1545 N N . LEU A 1 199 ? -12.898 -20.781 -19.422 1 90.56 199 LEU A N 1
ATOM 1546 C CA . LEU A 1 199 ? -11.828 -19.797 -19.469 1 90.56 199 LEU A CA 1
ATOM 1547 C C . LEU A 1 199 ? -12.398 -18.375 -19.562 1 90.56 199 LEU A C 1
ATOM 1549 O O . LEU A 1 199 ? -11.852 -17.438 -18.984 1 90.56 199 LEU A O 1
ATOM 1553 N N . ILE A 1 200 ? -13.422 -18.266 -20.297 1 92.38 200 ILE A N 1
ATOM 1554 C CA . ILE A 1 200 ? -14.102 -16.969 -20.391 1 92.38 200 ILE A CA 1
ATOM 1555 C C . ILE A 1 200 ? -14.602 -16.547 -19.016 1 92.38 200 ILE A C 1
ATOM 1557 O O . ILE A 1 200 ? -14.5 -15.367 -18.656 1 92.38 200 ILE A O 1
ATOM 1561 N N . GLY A 1 201 ? -15.195 -17.469 -18.297 1 92.56 201 GLY A N 1
ATOM 1562 C CA . GLY A 1 201 ? -15.609 -17.172 -16.938 1 92.56 201 GLY A CA 1
ATOM 1563 C C . GLY A 1 201 ? -14.461 -16.703 -16.062 1 92.56 201 GLY A C 1
ATOM 1564 O O . GLY A 1 201 ? -14.594 -15.711 -15.328 1 92.56 201 GLY A O 1
ATOM 1565 N N . ALA A 1 202 ? -13.336 -17.359 -16.156 1 92.75 202 ALA A N 1
ATOM 1566 C CA . ALA A 1 202 ? -12.148 -16.969 -15.398 1 92.75 202 ALA A CA 1
ATOM 1567 C C . ALA A 1 202 ? -11.695 -15.57 -15.781 1 92.75 202 ALA A C 1
ATOM 1569 O O . ALA A 1 202 ? -11.273 -14.789 -14.922 1 92.75 202 ALA A O 1
ATOM 1570 N N . THR A 1 203 ? -11.812 -15.219 -17.031 1 93.75 203 THR A N 1
ATOM 1571 C CA . THR A 1 203 ? -11.414 -13.906 -17.531 1 93.75 203 THR A CA 1
ATOM 1572 C C . THR A 1 203 ? -12.344 -12.82 -16.984 1 93.75 203 THR A C 1
ATOM 1574 O O . THR A 1 203 ? -11.883 -11.75 -16.578 1 93.75 203 THR A O 1
ATOM 1577 N N . LEU A 1 204 ? -13.562 -13.125 -16.969 1 94.56 204 LEU A N 1
ATOM 1578 C CA . LEU A 1 204 ? -14.539 -12.172 -16.453 1 94.56 204 LEU A CA 1
ATOM 1579 C C . LEU A 1 204 ? -14.312 -11.922 -14.969 1 94.56 204 LEU A C 1
ATOM 1581 O O . LEU A 1 204 ? -14.414 -10.781 -14.508 1 94.56 204 LEU A O 1
ATOM 1585 N N . ILE A 1 205 ? -14.031 -12.953 -14.242 1 92.75 205 ILE A N 1
ATOM 1586 C CA . ILE A 1 205 ? -13.758 -12.828 -12.812 1 92.75 205 ILE A CA 1
ATOM 1587 C C . ILE A 1 205 ? -12.523 -11.953 -12.602 1 92.75 205 ILE A C 1
ATOM 1589 O O . ILE A 1 205 ? -12.523 -11.062 -11.742 1 92.75 205 ILE A O 1
ATOM 1593 N N . LEU A 1 206 ? -11.523 -12.148 -13.391 1 94.19 206 LEU A N 1
ATOM 1594 C CA . LEU A 1 206 ? -10.312 -11.336 -13.312 1 94.19 206 LEU A CA 1
ATOM 1595 C C . LEU A 1 206 ? -10.633 -9.859 -13.523 1 94.19 206 LEU A C 1
ATOM 1597 O O . LEU A 1 206 ? -10.188 -9.008 -12.742 1 94.19 206 LEU A O 1
ATOM 1601 N N . ILE A 1 207 ? -11.422 -9.609 -14.516 1 94.81 207 ILE A N 1
ATOM 1602 C CA . ILE A 1 207 ? -11.75 -8.234 -14.859 1 94.81 207 ILE A CA 1
ATOM 1603 C C . ILE A 1 207 ? -12.508 -7.574 -13.711 1 94.81 207 ILE A C 1
ATOM 1605 O O . ILE A 1 207 ? -12.227 -6.434 -13.344 1 94.81 207 ILE A O 1
ATOM 1609 N N . MET A 1 208 ? -13.359 -8.258 -13.133 1 93.94 208 MET A N 1
ATOM 1610 C CA . MET A 1 208 ? -14.172 -7.723 -12.047 1 93.94 208 MET A CA 1
ATOM 1611 C C . MET A 1 208 ? -13.32 -7.43 -10.82 1 93.94 208 MET A C 1
ATOM 1613 O O . MET A 1 208 ? -13.445 -6.363 -10.211 1 93.94 208 MET A O 1
ATOM 1617 N N . ILE A 1 209 ? -12.461 -8.305 -10.5 1 92.19 209 ILE A N 1
ATOM 1618 C CA . ILE A 1 209 ? -11.617 -8.148 -9.32 1 92.19 209 ILE A CA 1
ATOM 1619 C C . ILE A 1 209 ? -10.625 -7.008 -9.547 1 92.19 209 ILE A C 1
ATOM 1621 O O . ILE A 1 209 ? -10.43 -6.16 -8.664 1 92.19 209 ILE A O 1
ATOM 1625 N N . VAL A 1 210 ? -10.086 -7.008 -10.742 1 93.38 210 VAL A N 1
ATOM 1626 C CA . VAL A 1 210 ? -9.109 -5.977 -11.07 1 93.38 210 VAL A CA 1
ATOM 1627 C C . VAL A 1 210 ? -9.773 -4.605 -11.039 1 93.38 210 VAL A C 1
ATOM 1629 O O . VAL A 1 210 ? -9.211 -3.641 -10.516 1 93.38 210 VAL A O 1
ATOM 1632 N N . PHE A 1 211 ? -10.922 -4.543 -11.539 1 94.19 211 PHE A N 1
ATOM 1633 C CA . PHE A 1 211 ? -11.633 -3.271 -11.562 1 94.19 211 PHE A CA 1
ATOM 1634 C C . PHE A 1 211 ? -11.953 -2.807 -10.148 1 94.19 211 PHE A C 1
ATOM 1636 O O . PHE A 1 211 ? -11.711 -1.649 -9.797 1 94.19 211 PHE A O 1
ATOM 1643 N N . ASN A 1 212 ? -12.461 -3.635 -9.367 1 92.88 212 ASN A N 1
ATOM 1644 C CA . ASN A 1 212 ? -12.844 -3.305 -8 1 92.88 212 ASN A CA 1
ATOM 1645 C C . ASN A 1 212 ? -11.641 -2.844 -7.18 1 92.88 212 ASN A C 1
ATOM 1647 O O . ASN A 1 212 ? -11.672 -1.773 -6.57 1 92.88 212 ASN A O 1
ATOM 1651 N N . TRP A 1 213 ? -10.578 -3.564 -7.199 1 93.56 213 TRP A N 1
ATOM 1652 C CA . TRP A 1 213 ? -9.445 -3.279 -6.324 1 93.56 213 TRP A CA 1
ATOM 1653 C C . TRP A 1 213 ? -8.586 -2.16 -6.902 1 93.56 213 TRP A C 1
ATOM 1655 O O . TRP A 1 213 ? -7.891 -1.462 -6.16 1 93.56 213 TRP A O 1
ATOM 1665 N N . SER A 1 214 ? -8.68 -1.956 -8.211 1 94.62 214 SER A N 1
ATOM 1666 C CA . SER A 1 214 ? -8 -0.799 -8.789 1 94.62 214 SER A CA 1
ATOM 1667 C C . SER A 1 214 ? -8.656 0.504 -8.344 1 94.62 214 SER A C 1
ATOM 1669 O O . SER A 1 214 ? -7.969 1.499 -8.102 1 94.62 214 SER A O 1
ATOM 1671 N N . THR A 1 215 ? -9.953 0.505 -8.195 1 93.5 215 THR A N 1
ATOM 1672 C CA . THR A 1 215 ? -10.672 1.691 -7.746 1 93.5 215 THR A CA 1
ATOM 1673 C C . THR A 1 215 ? -10.352 1.999 -6.285 1 93.5 215 THR A C 1
ATOM 1675 O O . THR A 1 215 ? -10.109 3.154 -5.926 1 93.5 215 THR A O 1
ATOM 1678 N N . ILE A 1 216 ? -10.32 1.021 -5.484 1 93.31 216 ILE A N 1
ATOM 1679 C CA . ILE A 1 216 ? -9.992 1.196 -4.074 1 93.31 216 ILE A CA 1
ATOM 1680 C C . ILE A 1 216 ? -8.547 1.677 -3.936 1 93.31 216 ILE A C 1
ATOM 1682 O O . ILE A 1 216 ? -8.258 2.582 -3.148 1 93.31 216 ILE A O 1
ATOM 1686 N N . LEU A 1 217 ? -7.703 1.06 -4.719 1 94 217 LEU A N 1
ATOM 1687 C CA . LEU A 1 217 ? -6.293 1.434 -4.711 1 94 217 LEU A CA 1
ATOM 1688 C C . LEU A 1 217 ? -6.117 2.893 -5.117 1 94 217 LEU A C 1
ATOM 1690 O O . LEU A 1 217 ? -5.379 3.637 -4.465 1 94 217 LEU A O 1
ATOM 1694 N N . TRP A 1 218 ? -6.852 3.26 -6.102 1 91.56 218 TRP A N 1
ATOM 1695 C CA . TRP A 1 218 ? -6.707 4.609 -6.637 1 91.56 218 TRP A CA 1
ATOM 1696 C C . TRP A 1 218 ? -7.141 5.652 -5.613 1 91.56 218 TRP A C 1
ATOM 1698 O O . TRP A 1 218 ? -6.441 6.645 -5.395 1 91.56 218 TRP A O 1
ATOM 1708 N N . SER A 1 219 ? -8.195 5.395 -5.035 1 89 219 SER A N 1
ATOM 1709 C CA . SER A 1 219 ? -8.703 6.324 -4.031 1 89 219 SER A CA 1
ATOM 1710 C C . SER A 1 219 ? -7.766 6.402 -2.828 1 89 219 SER A C 1
ATOM 1712 O O . SER A 1 219 ? -7.445 7.492 -2.354 1 89 219 SER A O 1
ATOM 1714 N N . SER A 1 220 ? -7.332 5.246 -2.357 1 90.56 220 SER A N 1
ATOM 1715 C CA . SER A 1 220 ? -6.453 5.207 -1.195 1 90.56 220 SER A CA 1
ATOM 1716 C C . SER A 1 220 ? -5.066 5.742 -1.535 1 90.56 220 SER A C 1
ATOM 1718 O O . SER A 1 220 ? -4.406 6.352 -0.69 1 90.56 220 SER A O 1
ATOM 1720 N N . TRP A 1 221 ? -4.719 5.535 -2.775 1 88.5 221 TRP A N 1
ATOM 1721 C CA . TRP A 1 221 ? -3.443 6.031 -3.277 1 88.5 221 TRP A CA 1
ATOM 1722 C C . TRP A 1 221 ? -3.418 7.555 -3.291 1 88.5 221 TRP A C 1
ATOM 1724 O O . TRP A 1 221 ? -2.443 8.172 -2.852 1 88.5 221 TRP A O 1
ATOM 1734 N N . ASN A 1 222 ? -4.422 8.148 -3.68 1 85.88 222 ASN A N 1
ATOM 1735 C CA . ASN A 1 222 ? -4.516 9.602 -3.734 1 85.88 222 ASN A CA 1
ATOM 1736 C C . ASN A 1 222 ? -4.613 10.211 -2.338 1 85.88 222 ASN A C 1
ATOM 1738 O O . ASN A 1 222 ? -4.023 11.258 -2.07 1 85.88 222 ASN A O 1
ATOM 1742 N N . ASN A 1 223 ? -5.309 9.547 -1.531 1 85.31 223 ASN A N 1
ATOM 1743 C CA . ASN A 1 223 ? -5.438 10.031 -0.161 1 85.31 223 ASN A CA 1
ATOM 1744 C C . ASN A 1 223 ? -4.105 9.961 0.583 1 85.31 223 ASN A C 1
ATOM 1746 O O . ASN A 1 223 ? -3.801 10.836 1.402 1 85.31 223 ASN A O 1
ATOM 1750 N N . SER A 1 224 ? -3.391 8.977 0.266 1 86.69 224 SER A N 1
ATOM 1751 C CA . SER A 1 224 ? -2.111 8.789 0.946 1 86.69 224 SER A CA 1
ATOM 1752 C C . SER A 1 224 ? -1.072 9.789 0.452 1 86.69 224 SER A C 1
ATOM 1754 O O . SER A 1 224 ? -0.095 10.078 1.149 1 86.69 224 SER A O 1
ATOM 1756 N N . GLN A 1 225 ? -1.264 10.367 -0.704 1 85.75 225 GLN A N 1
ATOM 1757 C CA . GLN A 1 225 ? -0.301 11.305 -1.271 1 85.75 225 GLN A CA 1
ATOM 1758 C C . GLN A 1 225 ? -0.609 12.734 -0.844 1 85.75 225 GLN A C 1
ATOM 1760 O O . GLN A 1 225 ? 0.12 13.664 -1.196 1 85.75 225 GLN A O 1
ATOM 1765 N N . GLY A 1 226 ? -1.576 12.914 -0.065 1 83.25 226 GLY A N 1
ATOM 1766 C CA . GLY A 1 226 ? -1.9 14.242 0.427 1 83.25 226 GLY A CA 1
ATOM 1767 C C . GLY A 1 226 ? -2.732 15.055 -0.548 1 83.25 226 GLY A C 1
ATOM 1768 O O . GLY A 1 226 ? -2.488 16.25 -0.737 1 83.25 226 GLY A O 1
ATOM 1769 N N . CYS A 1 227 ? -3.59 14.391 -1.139 1 83.5 227 CYS A N 1
ATOM 1770 C CA . CYS A 1 227 ? -4.453 15.094 -2.08 1 83.5 227 CYS A CA 1
ATOM 1771 C C . CYS A 1 227 ? -5.391 16.047 -1.352 1 83.5 227 CYS A C 1
ATOM 1773 O O . CYS A 1 227 ? -5.695 15.852 -0.176 1 83.5 227 CYS A O 1
ATOM 1775 N N . ALA A 1 228 ? -5.777 17.062 -2.088 1 84.5 228 ALA A N 1
ATOM 1776 C CA . ALA A 1 228 ? -6.684 18.047 -1.512 1 84.5 228 ALA A CA 1
ATOM 1777 C C . ALA A 1 228 ? -8.031 17.422 -1.158 1 84.5 228 ALA A C 1
ATOM 1779 O O . ALA A 1 228 ? -8.414 16.391 -1.729 1 84.5 228 ALA A O 1
ATOM 1780 N N . GLY A 1 229 ? -8.68 17.984 -0.227 1 83.81 229 GLY A N 1
ATOM 1781 C CA . GLY A 1 229 ? -9.992 17.5 0.179 1 83.81 229 GLY A CA 1
ATOM 1782 C C . GLY A 1 229 ? -11.008 17.5 -0.949 1 83.81 229 GLY A C 1
ATOM 1783 O O . GLY A 1 229 ? -10.859 18.234 -1.924 1 83.81 229 GLY A O 1
ATOM 1784 N N . THR A 1 230 ? -12 16.688 -0.769 1 81.44 230 THR A N 1
ATOM 1785 C CA . THR A 1 230 ? -13.062 16.609 -1.761 1 81.44 230 THR A CA 1
ATOM 1786 C C . THR A 1 230 ? -13.93 17.875 -1.719 1 81.44 230 THR A C 1
ATOM 1788 O O . THR A 1 230 ? -13.867 18.641 -0.765 1 81.44 230 THR A O 1
ATOM 1791 N N . LYS A 1 231 ? -14.719 18.062 -2.779 1 82.88 231 LYS A N 1
ATOM 1792 C CA . LYS A 1 231 ? -15.609 19.219 -2.859 1 82.88 231 LYS A CA 1
ATOM 1793 C C . LYS A 1 231 ? -16.609 19.234 -1.699 1 82.88 231 LYS A C 1
ATOM 1795 O O . LYS A 1 231 ? -16.891 20.297 -1.137 1 82.88 231 LYS A O 1
ATOM 1800 N N . LYS A 1 232 ? -17.109 18.047 -1.407 1 83.44 232 LYS A N 1
ATOM 1801 C CA . LYS A 1 232 ? -18.078 17.938 -0.319 1 83.44 232 LYS A CA 1
ATOM 1802 C C . LYS A 1 232 ? -17.438 18.344 1.016 1 83.44 232 LYS A C 1
ATOM 1804 O O . LYS A 1 232 ? -18.047 19.078 1.795 1 83.44 232 LYS A O 1
ATOM 1809 N N . GLU A 1 233 ? -16.281 17.875 1.268 1 83.75 233 GLU A N 1
ATOM 1810 C CA . GLU A 1 233 ? -15.586 18.188 2.51 1 83.75 233 GLU A CA 1
ATOM 1811 C C . GLU A 1 233 ? -15.227 19.672 2.584 1 83.75 233 GLU A C 1
ATOM 1813 O O . GLU A 1 233 ? -15.383 20.297 3.633 1 83.75 233 GLU A O 1
ATOM 1818 N N . ASN A 1 234 ? -14.75 20.188 1.524 1 85.88 234 ASN A N 1
ATOM 1819 C CA . ASN A 1 234 ? -14.383 21.609 1.47 1 85.88 234 ASN A CA 1
ATOM 1820 C C . ASN A 1 234 ? -15.602 22.516 1.638 1 85.88 234 ASN A C 1
ATOM 1822 O O . ASN A 1 234 ? -15.516 23.562 2.258 1 85.88 234 ASN A O 1
ATOM 1826 N N . ALA A 1 235 ? -16.688 22.031 1.071 1 86.5 235 ALA A N 1
ATOM 1827 C CA . ALA A 1 235 ? -17.922 22.812 1.203 1 86.5 235 ALA A CA 1
ATOM 1828 C C . ALA A 1 235 ? -18.375 22.875 2.656 1 86.5 235 ALA A C 1
ATOM 1830 O O . ALA A 1 235 ? -18.859 23.906 3.119 1 86.5 235 ALA A O 1
ATOM 1831 N N . ALA A 1 236 ? -18.266 21.781 3.32 1 88.25 236 ALA A N 1
ATOM 1832 C CA . ALA A 1 236 ? -18.641 21.734 4.73 1 88.25 236 ALA A CA 1
ATOM 1833 C C . ALA A 1 236 ? -17.766 22.672 5.562 1 88.25 236 ALA A C 1
ATOM 1835 O O . ALA A 1 236 ? -18.266 23.359 6.453 1 88.25 236 ALA A O 1
ATOM 1836 N N . ILE A 1 237 ? -16.516 22.719 5.297 1 88.94 237 ILE A N 1
ATOM 1837 C CA . ILE A 1 237 ? -15.578 23.578 6.02 1 88.94 237 ILE A CA 1
ATOM 1838 C C . ILE A 1 237 ? -15.844 25.047 5.672 1 88.94 237 ILE A C 1
ATOM 1840 O O . ILE A 1 237 ? -15.852 25.906 6.555 1 88.94 237 ILE A O 1
ATOM 1844 N N . LEU A 1 238 ? -16.141 25.25 4.469 1 88 238 LEU A N 1
ATOM 1845 C CA . LEU A 1 238 ? -16.422 26.609 4.012 1 88 238 LEU A CA 1
ATOM 1846 C C . LEU A 1 238 ? -17.672 27.172 4.68 1 88 238 LEU A C 1
ATOM 1848 O O . LEU A 1 238 ? -17.719 28.344 5.039 1 88 238 LEU A O 1
ATOM 1852 N N . LYS A 1 239 ? -18.641 26.391 4.723 1 89.81 239 LYS A N 1
ATOM 1853 C CA . LYS A 1 239 ? -19.875 26.797 5.371 1 89.81 239 LYS A CA 1
ATOM 1854 C C . LYS A 1 239 ? -19.625 27.234 6.812 1 89.81 239 LYS A C 1
ATOM 1856 O O . LYS A 1 239 ? -20.141 28.266 7.254 1 89.81 239 LYS A O 1
ATOM 1861 N N . ILE A 1 240 ? -18.875 26.516 7.59 1 90 240 ILE A N 1
ATOM 1862 C CA . ILE A 1 240 ? -18.578 26.828 8.984 1 90 240 ILE A CA 1
ATOM 1863 C C . ILE A 1 240 ? -17.766 28.125 9.055 1 90 240 ILE A C 1
ATOM 1865 O O . ILE A 1 240 ? -18.016 28.969 9.922 1 90 240 ILE A O 1
ATOM 1869 N N . LEU A 1 241 ? -16.828 28.297 8.156 1 86.56 241 LEU A N 1
ATOM 1870 C CA . LEU A 1 241 ? -15.984 29.484 8.148 1 86.56 241 LEU A CA 1
ATOM 1871 C C . LEU A 1 241 ? -16.781 30.719 7.758 1 86.56 241 LEU A C 1
ATOM 1873 O O . LEU A 1 241 ? -16.547 31.797 8.289 1 86.56 241 LEU A O 1
ATOM 1877 N N . GLU A 1 242 ? -17.719 30.516 6.883 1 85.94 242 GLU A N 1
ATOM 1878 C CA . GLU A 1 242 ? -18.562 31.641 6.469 1 85.94 242 GLU A CA 1
ATOM 1879 C C . GLU A 1 242 ? -19.516 32.031 7.582 1 85.94 242 GLU A C 1
ATOM 1881 O O . GLU A 1 242 ? -19.797 33.219 7.758 1 85.94 242 GLU A O 1
ATOM 1886 N N . GLU A 1 243 ? -20.078 31.109 8.266 1 87.44 243 GLU A N 1
ATOM 1887 C CA . GLU A 1 243 ? -20.984 31.375 9.367 1 87.44 243 GLU A CA 1
ATOM 1888 C C . GLU A 1 243 ? -20.266 32.062 10.523 1 87.44 243 GLU A C 1
ATOM 1890 O O . GLU A 1 243 ? -20.906 32.781 11.32 1 87.44 243 GLU A O 1
ATOM 1895 N N . ASN A 1 244 ? -19 31.875 10.648 1 86 244 ASN A N 1
ATOM 1896 C CA . ASN A 1 244 ? -18.234 32.469 11.719 1 86 244 ASN A CA 1
ATOM 1897 C C . ASN A 1 244 ? -17.219 33.5 11.172 1 86 244 ASN A C 1
ATOM 1899 O O . ASN A 1 244 ? -16.109 33.625 11.688 1 86 244 ASN A O 1
ATOM 1903 N N . ARG A 1 245 ? -17.531 34.188 10.211 1 81 245 ARG A N 1
ATOM 1904 C CA . ARG A 1 245 ? -16.656 35.156 9.539 1 81 245 ARG A CA 1
ATOM 1905 C C . ARG A 1 245 ? -16.359 36.344 10.438 1 81 245 ARG A C 1
ATOM 1907 O O . ARG A 1 245 ? -15.344 37.031 10.266 1 81 245 ARG A O 1
ATOM 1914 N N . GLU A 1 246 ? -17.141 36.594 11.352 1 77.75 246 GLU A N 1
ATOM 1915 C CA . GLU A 1 246 ? -17.016 37.75 12.234 1 77.75 246 GLU A CA 1
ATOM 1916 C C . GLU A 1 246 ? -15.758 37.656 13.102 1 77.75 246 GLU A C 1
ATOM 1918 O O . GLU A 1 246 ? -15.234 38.656 13.562 1 77.75 246 GLU A O 1
ATOM 1923 N N . PHE A 1 247 ? -15.273 36.406 13.172 1 78.44 247 PHE A N 1
ATOM 1924 C CA . PHE A 1 247 ? -14.109 36.188 14.023 1 78.44 247 PHE A CA 1
ATOM 1925 C C . PHE A 1 247 ? -12.828 36.594 13.297 1 78.44 247 PHE A C 1
ATOM 1927 O O . PHE A 1 247 ? -11.781 36.75 13.922 1 78.44 247 PHE A O 1
ATOM 1934 N N . PHE A 1 248 ? -12.922 36.844 11.984 1 81.31 248 PHE A N 1
ATOM 1935 C CA . PHE A 1 248 ? -11.734 37.156 11.195 1 81.31 248 PHE A CA 1
ATOM 1936 C C . PHE A 1 248 ? -11.68 38.625 10.828 1 81.31 248 PHE A C 1
ATOM 1938 O O . PHE A 1 248 ? -12.672 39.188 10.367 1 81.31 248 PHE A O 1
ATOM 1945 N N . VAL A 1 249 ? -10.562 39.312 11.117 1 77.81 249 VAL A N 1
ATOM 1946 C CA . VAL A 1 249 ? -10.32 40.656 10.633 1 77.81 249 VAL A CA 1
ATOM 1947 C C . VAL A 1 249 ? -10.016 40.625 9.133 1 77.81 249 VAL A C 1
ATOM 1949 O O . VAL A 1 249 ? -10.602 41.375 8.359 1 77.81 249 VAL A O 1
ATOM 1952 N N . ARG A 1 250 ? -9.094 39.781 8.797 1 79.94 250 ARG A N 1
ATOM 1953 C CA . ARG A 1 250 ? -8.727 39.5 7.414 1 79.94 250 ARG A CA 1
ATOM 1954 C C . ARG A 1 250 ? -8.766 38 7.137 1 79.94 250 ARG A C 1
ATOM 1956 O O . ARG A 1 250 ? -8.281 37.219 7.941 1 79.94 250 ARG A O 1
ATOM 1963 N N . TYR A 1 251 ? -9.469 37.656 6.172 1 81.94 251 TYR A N 1
ATOM 1964 C CA . TYR A 1 251 ? -9.602 36.25 5.793 1 81.94 251 TYR A CA 1
ATOM 1965 C C . TYR A 1 251 ? -9.086 36.031 4.379 1 81.94 251 TYR A C 1
ATOM 1967 O O . TYR A 1 251 ? -9.492 36.719 3.441 1 81.94 251 TYR A O 1
ATOM 1975 N N . ALA A 1 252 ? -8.117 35.156 4.18 1 76.75 252 ALA A N 1
ATOM 1976 C CA . ALA A 1 252 ? -7.531 34.906 2.867 1 76.75 252 ALA A CA 1
ATOM 1977 C C . ALA A 1 252 ? -8.133 33.625 2.244 1 76.75 252 ALA A C 1
ATOM 1979 O O . ALA A 1 252 ? -8.469 33.625 1.058 1 76.75 252 ALA A O 1
ATOM 1980 N N . GLY A 1 253 ? -8.289 32.531 3.07 1 82.5 253 GLY A N 1
ATOM 1981 C CA . GLY A 1 253 ? -8.758 31.25 2.566 1 82.5 253 GLY A CA 1
ATOM 1982 C C . GLY A 1 253 ? -8.336 30.078 3.428 1 82.5 253 GLY A C 1
ATOM 1983 O O . GLY A 1 253 ? -7.898 30.266 4.566 1 82.5 253 GLY A O 1
ATOM 1984 N N . PHE A 1 254 ? -8.703 28.969 2.951 1 87.12 254 PHE A N 1
ATOM 1985 C CA . PHE A 1 254 ? -8.297 27.766 3.684 1 87.12 254 PHE A CA 1
ATOM 1986 C C . PHE A 1 254 ? -7.789 26.703 2.729 1 87.12 254 PHE A C 1
ATOM 1988 O O . PHE A 1 254 ? -8.055 26.75 1.526 1 87.12 254 PHE A O 1
ATOM 1995 N N . LEU A 1 255 ? -6.938 25.891 3.186 1 86.38 255 LEU A N 1
ATOM 1996 C CA . LEU A 1 255 ? -6.367 24.766 2.455 1 86.38 255 LEU A CA 1
ATOM 1997 C C . LEU A 1 255 ? -6.605 23.453 3.197 1 86.38 255 LEU A C 1
ATOM 1999 O O . LEU A 1 255 ? -6.512 23.406 4.426 1 86.38 255 LEU A O 1
ATOM 2003 N N . THR A 1 256 ? -7.039 22.469 2.412 1 88 256 THR A N 1
ATOM 2004 C CA . THR A 1 256 ? -7.227 21.141 2.996 1 88 256 THR A CA 1
ATOM 2005 C C . THR A 1 256 ? -6.391 20.094 2.256 1 88 256 THR A C 1
ATOM 2007 O O . THR A 1 256 ? -6.234 20.172 1.034 1 88 256 THR A O 1
ATOM 2010 N N . PHE A 1 257 ? -5.828 19.172 2.986 1 85.62 257 PHE A N 1
ATOM 2011 C CA . PHE A 1 257 ? -5.117 18.078 2.35 1 85.62 257 PHE A CA 1
ATOM 2012 C C . PHE A 1 257 ? -5.223 16.812 3.188 1 85.62 257 PHE A C 1
ATOM 2014 O O . PHE A 1 257 ? -5.34 16.875 4.414 1 85.62 257 PHE A O 1
ATOM 2021 N N . HIS A 1 258 ? -5.195 15.766 2.521 1 85.5 258 HIS A N 1
ATOM 2022 C CA . HIS A 1 258 ? -5.371 14.469 3.162 1 85.5 258 HIS A CA 1
ATOM 2023 C C . HIS A 1 258 ? -4.055 13.953 3.73 1 85.5 258 HIS A C 1
ATOM 2025 O O . HIS A 1 258 ? -3 14.117 3.113 1 85.5 258 HIS A O 1
ATOM 2031 N N . THR A 1 259 ? -4.074 13.477 4.883 1 82.12 259 THR A N 1
ATOM 2032 C CA . THR A 1 259 ? -3.039 12.641 5.477 1 82.12 259 THR A CA 1
ATOM 2033 C C . THR A 1 259 ? -3.564 11.227 5.734 1 82.12 259 THR A C 1
ATOM 2035 O O . THR A 1 259 ? -3.967 10.906 6.852 1 82.12 259 THR A O 1
ATOM 2038 N N . GLY A 1 260 ? -3.514 10.492 4.699 1 79.12 260 GLY A N 1
ATOM 2039 C CA . GLY A 1 260 ? -4.246 9.242 4.754 1 79.12 260 GLY A CA 1
ATOM 2040 C C . GLY A 1 260 ? -5.742 9.414 4.582 1 79.12 260 GLY A C 1
ATOM 2041 O O . GLY A 1 260 ? -6.195 10.023 3.609 1 79.12 260 GLY A O 1
ATOM 2042 N N . ASP A 1 261 ? -6.508 8.93 5.566 1 78.94 261 ASP A N 1
ATOM 2043 C CA . ASP A 1 261 ? -7.953 9.086 5.449 1 78.94 261 ASP A CA 1
ATOM 2044 C C . ASP A 1 261 ? -8.445 10.297 6.238 1 78.94 261 ASP A C 1
ATOM 2046 O O . ASP A 1 261 ? -9.609 10.688 6.133 1 78.94 261 ASP A O 1
ATOM 2050 N N . LEU A 1 262 ? -7.531 10.898 6.836 1 85.06 262 LEU A N 1
ATOM 2051 C CA . LEU A 1 262 ? -7.871 12.109 7.586 1 85.06 262 LEU A CA 1
ATOM 2052 C C . LEU A 1 262 ? -7.457 13.359 6.82 1 85.06 262 LEU A C 1
ATOM 2054 O O . LEU A 1 262 ? -6.617 13.289 5.922 1 85.06 262 LEU A O 1
ATOM 2058 N N . ILE A 1 263 ? -8.164 14.469 7.18 1 88.25 263 ILE A N 1
ATOM 2059 C CA . ILE A 1 263 ? -7.887 15.719 6.484 1 88.25 263 ILE A CA 1
ATOM 2060 C C . ILE A 1 263 ? -7.355 16.75 7.477 1 88.25 263 ILE A C 1
ATOM 2062 O O . ILE A 1 263 ? -7.844 16.844 8.602 1 88.25 263 ILE A O 1
ATOM 2066 N N . LEU A 1 264 ? -6.344 17.422 7.102 1 88.88 264 LEU A N 1
ATOM 2067 C CA . LEU A 1 264 ? -5.844 18.578 7.82 1 88.88 264 LEU A CA 1
ATOM 2068 C C . LEU A 1 264 ? -6.297 19.875 7.148 1 88.88 264 LEU A C 1
ATOM 2070 O O . LEU A 1 264 ? -6.316 19.969 5.918 1 88.88 264 LEU A O 1
ATOM 2074 N N . VAL A 1 265 ? -6.695 20.797 7.957 1 90.44 265 VAL A N 1
ATOM 2075 C CA . VAL A 1 265 ? -7.211 22.047 7.434 1 90.44 265 VAL A CA 1
ATOM 2076 C C . VAL A 1 265 ? -6.305 23.203 7.859 1 90.44 265 VAL A C 1
ATOM 2078 O O . VAL A 1 265 ? -5.922 23.297 9.031 1 90.44 265 VAL A O 1
ATOM 2081 N N . GLU A 1 266 ? -5.895 23.984 6.906 1 88.44 266 GLU A N 1
ATOM 2082 C CA . GLU A 1 266 ? -5.168 25.219 7.168 1 88.44 266 GLU A CA 1
ATOM 2083 C C . GLU A 1 266 ? -6.02 26.438 6.832 1 88.44 266 GLU A C 1
ATOM 2085 O O . GLU A 1 266 ? -6.43 26.625 5.684 1 88.44 266 GLU A O 1
ATOM 2090 N N . VAL A 1 267 ? -6.258 27.188 7.809 1 88.25 267 VAL A N 1
ATOM 2091 C CA . VAL A 1 267 ? -7.039 28.406 7.598 1 88.25 267 VAL A CA 1
ATOM 2092 C C . VAL A 1 267 ? -6.121 29.625 7.645 1 88.25 267 VAL A C 1
ATOM 2094 O O . VAL A 1 267 ? -5.363 29.797 8.602 1 88.25 267 VAL A O 1
ATOM 2097 N N . TYR A 1 268 ? -6.203 30.375 6.645 1 83.75 268 TYR A N 1
ATOM 2098 C CA . TYR A 1 268 ? -5.379 31.578 6.551 1 83.75 268 TYR A CA 1
ATOM 2099 C C . TYR A 1 268 ? -6.199 32.812 6.84 1 83.75 268 TYR A C 1
ATOM 2101 O O . TYR A 1 268 ? -7.094 33.188 6.07 1 83.75 268 TYR A O 1
ATOM 2109 N N . GLY A 1 269 ? -5.879 33.406 7.922 1 80.62 269 GLY A N 1
ATOM 2110 C CA . GLY A 1 269 ? -6.582 34.625 8.328 1 80.62 269 GLY A CA 1
ATOM 2111 C C . GLY A 1 269 ? -6.098 35.156 9.656 1 80.62 269 GLY A C 1
ATOM 2112 O O . GLY A 1 269 ? -5.391 34.5 10.398 1 80.62 269 GLY A O 1
ATOM 2113 N N . ASP A 1 270 ? -6.363 36.5 9.898 1 77.06 270 ASP A N 1
ATOM 2114 C CA . ASP A 1 270 ? -6.055 37.156 11.164 1 77.06 270 ASP A CA 1
ATOM 2115 C C . ASP A 1 270 ? -7.281 37.188 12.078 1 77.06 270 ASP A C 1
ATOM 2117 O O . ASP A 1 270 ? -8.336 37.719 11.688 1 77.06 270 ASP A O 1
ATOM 2121 N N . LEU A 1 271 ? -7.062 36.531 13.125 1 74.81 271 LEU A N 1
ATOM 2122 C CA . LEU A 1 271 ? -8.164 36.5 14.078 1 74.81 271 LEU A CA 1
ATOM 2123 C C . LEU A 1 271 ? -8.211 37.75 14.906 1 74.81 271 LEU A C 1
ATOM 2125 O O . LEU A 1 271 ? -7.172 38.375 15.148 1 74.81 271 LEU A O 1
ATOM 2129 N N . MET A 1 272 ? -9.445 38.156 15.305 1 63.25 272 MET A N 1
ATOM 2130 C CA . MET A 1 272 ? -9.609 39.312 16.188 1 63.25 272 MET A CA 1
ATOM 2131 C C . MET A 1 272 ? -9.023 39.031 17.578 1 63.25 272 MET A C 1
ATOM 2133 O O . MET A 1 272 ? -9.031 37.875 18.031 1 63.25 272 MET A O 1
ATOM 2137 N N . GLN A 1 273 ? -8.016 39.812 18.141 1 57.81 273 GLN A N 1
ATOM 2138 C CA . GLN A 1 273 ? -7.254 39.75 19.391 1 57.81 273 GLN A CA 1
ATOM 2139 C C . GLN A 1 273 ? -8.062 39.094 20.5 1 57.81 273 GLN A C 1
ATOM 2141 O O . GLN A 1 273 ? -7.5 38.375 21.344 1 57.81 273 GLN A O 1
ATOM 2146 N N . THR A 1 274 ? -9.258 39.438 20.859 1 50.19 274 THR A N 1
ATOM 2147 C CA . THR A 1 274 ? -9.961 39.094 22.094 1 50.19 274 THR A CA 1
ATOM 2148 C C . THR A 1 274 ? -10.297 37.625 22.125 1 50.19 274 THR A C 1
ATOM 2150 O O . THR A 1 274 ? -10.703 37.094 23.156 1 50.19 274 THR A O 1
ATOM 2153 N N . SER A 1 275 ? -9.914 36.625 21.219 1 58.06 275 SER A N 1
ATOM 2154 C CA . SER A 1 275 ? -10.938 35.594 21.094 1 58.06 275 SER A CA 1
ATOM 2155 C C . SER A 1 275 ? -10.336 34.219 21.188 1 58.06 275 SER A C 1
ATOM 2157 O O . SER A 1 275 ? -10.352 33.469 20.203 1 58.06 275 SER A O 1
ATOM 2159 N N . ARG A 1 276 ? -9.484 34 22.141 1 62.44 276 ARG A N 1
ATOM 2160 C CA . ARG A 1 276 ? -8.969 32.656 22.312 1 62.44 276 ARG A CA 1
ATOM 2161 C C . ARG A 1 276 ? -10.102 31.625 22.406 1 62.44 276 ARG A C 1
ATOM 2163 O O . ARG A 1 276 ? -10.008 30.547 21.828 1 62.44 276 ARG A O 1
ATOM 2170 N N . ASN A 1 277 ? -11.016 32 23.156 1 69.06 277 ASN A N 1
ATOM 2171 C CA . ASN A 1 277 ? -12.148 31.094 23.328 1 69.06 277 ASN A CA 1
ATOM 2172 C C . ASN A 1 277 ? -12.906 30.891 22.031 1 69.06 277 ASN A C 1
ATOM 2174 O O . ASN A 1 277 ? -13.391 29.797 21.75 1 69.06 277 ASN A O 1
ATOM 2178 N N . GLU A 1 278 ? -12.891 31.922 21.344 1 73.19 278 GLU A N 1
ATOM 2179 C CA . GLU A 1 278 ? -13.602 31.797 20.062 1 73.19 278 GLU A CA 1
ATOM 2180 C C . GLU A 1 278 ? -12.828 30.922 19.078 1 73.19 278 GLU A C 1
ATOM 2182 O O . GLU A 1 278 ? -13.422 30.141 18.344 1 73.19 278 GLU A O 1
ATOM 2187 N N . LEU A 1 279 ? -11.539 31.047 19.188 1 76.5 279 LEU A N 1
ATOM 2188 C CA . LEU A 1 279 ? -10.695 30.219 18.344 1 76.5 279 LEU A CA 1
ATOM 2189 C C . LEU A 1 279 ? -10.867 28.734 18.688 1 76.5 279 LEU A C 1
ATOM 2191 O O . LEU A 1 279 ? -10.93 27.891 17.797 1 76.5 279 LEU A O 1
ATOM 2195 N N . ALA A 1 280 ? -10.969 28.516 19.938 1 78.5 280 ALA A N 1
ATOM 2196 C CA . ALA A 1 280 ? -11.156 27.141 20.391 1 78.5 280 ALA A CA 1
ATOM 2197 C C . ALA A 1 280 ? -12.508 26.594 19.953 1 78.5 280 ALA A C 1
ATOM 2199 O O . ALA A 1 280 ? -12.625 25.422 19.578 1 78.5 280 ALA A O 1
ATOM 2200 N N . SER A 1 281 ? -13.492 27.5 20.047 1 81.62 281 SER A N 1
ATOM 2201 C CA . SER A 1 281 ? -14.828 27.094 19.625 1 81.62 281 SER A CA 1
ATOM 2202 C C . SER A 1 281 ? -14.859 26.812 18.125 1 81.62 281 SER A C 1
ATOM 2204 O O . SER A 1 281 ? -15.477 25.844 17.672 1 81.62 281 SER A O 1
ATOM 2206 N N . LEU A 1 282 ? -14.195 27.688 17.359 1 85.94 282 LEU A N 1
ATOM 2207 C CA . LEU A 1 282 ? -14.141 27.5 15.922 1 85.94 282 LEU A CA 1
ATOM 2208 C C . LEU A 1 282 ? -13.375 26.219 15.562 1 85.94 282 LEU A C 1
ATOM 2210 O O . LEU A 1 282 ? -13.781 25.469 14.68 1 85.94 282 LEU A O 1
ATOM 2214 N N . LYS A 1 283 ? -12.281 25.984 16.219 1 86.12 283 LYS A N 1
ATOM 2215 C CA . LYS A 1 283 ? -11.5 24.766 16.016 1 86.12 283 LYS A CA 1
ATOM 2216 C C . LYS A 1 283 ? -12.336 23.516 16.297 1 86.12 283 LYS A C 1
ATOM 2218 O O . LYS A 1 283 ? -12.258 22.531 15.562 1 86.12 283 LYS A O 1
ATOM 2223 N N . GLU A 1 284 ? -13.07 23.562 17.297 1 87.19 284 GLU A N 1
ATOM 2224 C CA . GLU A 1 284 ? -13.914 22.422 17.672 1 87.19 284 GLU A CA 1
ATOM 2225 C C . GLU A 1 284 ? -15 22.172 16.625 1 87.19 284 GLU A C 1
ATOM 2227 O O . GLU A 1 284 ? -15.305 21.031 16.312 1 87.19 284 GLU A O 1
ATOM 2232 N N . LYS A 1 285 ? -15.594 23.25 16.156 1 87.94 285 LYS A N 1
ATOM 2233 C CA . LYS A 1 285 ? -16.641 23.109 15.148 1 87.94 285 LYS A CA 1
ATOM 2234 C C . LYS A 1 285 ? -16.094 22.469 13.875 1 87.94 285 LYS A C 1
ATOM 2236 O O . LYS A 1 285 ? -16.766 21.641 13.258 1 87.94 285 LYS A O 1
ATOM 2241 N N . ILE A 1 286 ? -14.906 22.844 13.516 1 89.19 286 ILE A N 1
ATOM 2242 C CA . ILE A 1 286 ? -14.32 22.312 12.289 1 89.19 286 ILE A CA 1
ATOM 2243 C C . ILE A 1 286 ? -13.883 20.875 12.508 1 89.19 286 ILE A C 1
ATOM 2245 O O . ILE A 1 286 ? -14.062 20.016 11.633 1 89.19 286 ILE A O 1
ATOM 2249 N N . THR A 1 287 ? -13.352 20.531 13.664 1 86.81 287 THR A N 1
ATOM 2250 C CA . THR A 1 287 ? -12.859 19.188 13.961 1 86.81 287 THR A CA 1
ATOM 2251 C C . THR A 1 287 ? -14.016 18.219 14.172 1 86.81 287 THR A C 1
ATOM 2253 O O . THR A 1 287 ? -13.828 17 14.172 1 86.81 287 THR A O 1
ATOM 2256 N N . GLU A 1 288 ? -15.188 18.75 14.266 1 85.12 288 GLU A N 1
ATOM 2257 C CA . GLU A 1 288 ? -16.375 17.891 14.406 1 85.12 288 GLU A CA 1
ATOM 2258 C C . GLU A 1 288 ? -16.797 17.328 13.062 1 85.12 288 GLU A C 1
ATOM 2260 O O . GLU A 1 288 ? -17.547 16.344 13.008 1 85.12 288 GLU A O 1
ATOM 2265 N N . ILE A 1 289 ? -16.328 18 12.039 1 84.44 289 ILE A N 1
ATOM 2266 C CA . ILE A 1 289 ? -16.594 17.438 10.719 1 84.44 289 ILE A CA 1
ATOM 2267 C C . ILE A 1 289 ? -15.93 16.078 10.602 1 84.44 289 ILE A C 1
ATOM 2269 O O . ILE A 1 289 ? -14.812 15.875 11.07 1 84.44 289 ILE A O 1
ATOM 2273 N N . GLU A 1 290 ? -16.703 15.188 10.039 1 78.88 290 GLU A N 1
ATOM 2274 C CA . GLU A 1 290 ? -16.203 13.82 9.898 1 78.88 290 GLU A CA 1
ATOM 2275 C C . GLU A 1 290 ? -14.898 13.789 9.102 1 78.88 290 GLU A C 1
ATOM 2277 O O . GLU A 1 290 ? -14.766 14.484 8.086 1 78.88 290 GLU A O 1
ATOM 2282 N N . HIS A 1 291 ? -13.805 13.156 9.523 1 79.25 291 HIS A N 1
ATOM 2283 C CA . HIS A 1 291 ? -12.547 12.859 8.844 1 79.25 291 HIS A CA 1
ATOM 2284 C C . HIS A 1 291 ? -11.555 14.008 9 1 79.25 291 HIS A C 1
ATOM 2286 O O . HIS A 1 291 ? -10.469 13.977 8.406 1 79.25 291 HIS A O 1
ATOM 2292 N N . VAL A 1 292 ? -12.016 15.141 9.719 1 87 292 VAL A N 1
ATOM 2293 C CA . VAL A 1 292 ? -11.047 16.203 9.953 1 87 292 VAL A CA 1
ATOM 2294 C C . VAL A 1 292 ? -10.211 15.883 11.188 1 87 292 VAL A C 1
ATOM 2296 O O . VAL A 1 292 ? -10.758 15.656 12.273 1 87 292 VAL A O 1
ATOM 2299 N N . ALA A 1 293 ? -8.906 15.828 11 1 83.94 293 ALA A N 1
ATOM 2300 C CA . ALA A 1 293 ? -8.008 15.469 12.094 1 83.94 293 ALA A CA 1
ATOM 2301 C C . ALA A 1 293 ? -7.664 16.688 12.945 1 83.94 293 ALA A C 1
ATOM 2303 O O . ALA A 1 293 ? -7.664 16.625 14.172 1 83.94 293 ALA A O 1
ATOM 2304 N N . HIS A 1 294 ? -7.312 17.766 12.273 1 88.12 294 HIS A N 1
ATOM 2305 C CA . HIS A 1 294 ? -6.855 18.953 12.969 1 88.12 294 HIS A CA 1
ATOM 2306 C C . HIS A 1 294 ? -6.941 20.188 12.07 1 88.12 294 HIS A C 1
ATOM 2308 O O . HIS A 1 294 ? -6.988 20.062 10.844 1 88.12 294 HIS A O 1
ATOM 2314 N N . VAL A 1 295 ? -7.031 21.344 12.734 1 89.81 295 VAL A N 1
ATOM 2315 C CA . VAL A 1 295 ? -7.102 22.609 12.008 1 89.81 295 VAL A CA 1
ATOM 2316 C C . VAL A 1 295 ? -5.969 23.531 12.461 1 89.81 295 VAL A C 1
ATOM 2318 O O . VAL A 1 295 ? -5.699 23.656 13.664 1 89.81 295 VAL A O 1
ATOM 2321 N N . TYR A 1 296 ? -5.32 24.156 11.484 1 88.31 296 TYR A N 1
ATOM 2322 C CA . TYR A 1 296 ? -4.258 25.125 11.742 1 88.31 296 TYR A CA 1
ATOM 2323 C C . TYR A 1 296 ? -4.684 26.516 11.32 1 88.31 296 TYR A C 1
ATOM 2325 O O . TYR A 1 296 ? -5.117 26.734 10.18 1 88.31 296 TYR A O 1
ATOM 2333 N N . PHE A 1 297 ? -4.574 27.359 12.219 1 85.62 297 PHE A N 1
ATOM 2334 C CA . PHE A 1 297 ? -4.84 28.75 11.891 1 85.62 297 PHE A CA 1
ATOM 2335 C C . PHE A 1 297 ? -3.545 29.5 11.602 1 85.62 297 PHE A C 1
ATOM 2337 O O . PHE A 1 297 ? -2.701 29.656 12.484 1 85.62 297 PHE A O 1
ATOM 2344 N N . MET A 1 298 ? -3.439 29.828 10.359 1 82.25 298 MET A N 1
ATOM 2345 C CA . MET A 1 298 ? -2.238 30.516 9.898 1 82.25 298 MET A CA 1
ATOM 2346 C C . MET A 1 298 ? -2.502 32 9.727 1 82.25 298 MET A C 1
ATOM 2348 O O . MET A 1 298 ? -3.656 32.438 9.625 1 82.25 298 MET A O 1
ATOM 2352 N N . ASN A 1 299 ? -1.411 32.75 9.695 1 77.19 299 ASN A N 1
ATOM 2353 C CA . ASN A 1 299 ? -1.534 34.188 9.508 1 77.19 299 ASN A CA 1
ATOM 2354 C C . ASN A 1 299 ? -1.891 34.531 8.062 1 77.19 299 ASN A C 1
ATOM 2356 O O . ASN A 1 299 ? -1.519 33.812 7.137 1 77.19 299 ASN A O 1
ATOM 2360 N N . PHE A 1 300 ? -2.586 35.594 7.945 1 74.62 300 PHE A N 1
ATOM 2361 C CA . PHE A 1 300 ? -3.01 36.062 6.633 1 74.62 300 PHE A CA 1
ATOM 2362 C C . PHE A 1 300 ? -1.806 36.281 5.723 1 74.62 300 PHE A C 1
ATOM 2364 O O . PHE A 1 300 ? -1.859 35.969 4.531 1 74.62 300 PHE A O 1
ATOM 2371 N N . ASP A 1 301 ? -0.676 36.75 6.219 1 70.81 301 ASP A N 1
ATOM 2372 C CA . ASP A 1 301 ? 0.496 37.094 5.426 1 70.81 301 ASP A CA 1
ATOM 2373 C C . ASP A 1 301 ? 1.162 35.844 4.844 1 70.81 301 ASP A C 1
ATOM 2375 O O . ASP A 1 301 ? 1.878 35.938 3.842 1 70.81 301 ASP A O 1
ATOM 2379 N N . GLU A 1 302 ? 0.833 34.781 5.473 1 73.31 302 GLU A N 1
ATOM 2380 C CA . GLU A 1 302 ? 1.434 33.531 4.996 1 73.31 302 GLU A CA 1
ATOM 2381 C C . GLU A 1 302 ? 0.708 33 3.764 1 73.31 302 GLU A C 1
ATOM 2383 O O . GLU A 1 302 ? 1.239 32.156 3.039 1 73.31 302 GLU A O 1
ATOM 2388 N N . ALA A 1 303 ? -0.446 33.469 3.627 1 65.31 303 ALA A N 1
ATOM 2389 C CA . ALA A 1 303 ? -1.214 33.062 2.457 1 65.31 303 ALA A CA 1
ATOM 2390 C C . ALA A 1 303 ? -0.566 33.562 1.168 1 65.31 303 ALA A C 1
ATOM 2392 O O . ALA A 1 303 ? -0.785 32.969 0.096 1 65.31 303 ALA A O 1
ATOM 2393 N N . GLU A 1 304 ? 0.131 34.688 1.195 1 58.59 304 GLU A N 1
ATOM 2394 C CA . GLU A 1 304 ? 0.757 35.25 0.005 1 58.59 304 GLU A CA 1
ATOM 2395 C C . GLU A 1 304 ? 1.715 34.25 -0.643 1 58.59 304 GLU A C 1
ATOM 2397 O O . GLU A 1 304 ? 1.888 34.25 -1.863 1 58.59 304 GLU A O 1
ATOM 2402 N N . ASN A 1 305 ? 2.262 33.406 0.121 1 53.66 305 ASN A N 1
ATOM 2403 C CA . ASN A 1 305 ? 3.229 32.438 -0.432 1 53.66 305 ASN A CA 1
ATOM 2404 C C . ASN A 1 305 ? 2.553 31.172 -0.904 1 53.66 305 ASN A C 1
ATOM 2406 O O . ASN A 1 305 ? 3.229 30.203 -1.285 1 53.66 305 ASN A O 1
ATOM 2410 N N . LEU A 1 306 ? 1.285 31.172 -0.81 1 56.84 306 LEU A N 1
ATOM 2411 C CA . LEU A 1 306 ? 0.598 29.969 -1.266 1 56.84 306 LEU A CA 1
ATOM 2412 C C . LEU A 1 306 ? 0.483 29.953 -2.785 1 56.84 306 LEU A C 1
ATOM 2414 O O . LEU A 1 306 ? 0.229 30.984 -3.406 1 56.84 306 LEU A O 1
ATOM 2418 N N . PRO A 1 307 ? 1.005 29.109 -3.475 1 48.5 307 PRO A N 1
ATOM 2419 C CA . PRO A 1 307 ? 0.91 29.078 -4.938 1 48.5 307 PRO A CA 1
ATOM 2420 C C . PRO A 1 307 ? -0.5 29.375 -5.441 1 48.5 307 PRO A C 1
ATOM 2422 O O . PRO A 1 307 ? -0.687 29.656 -6.629 1 48.5 307 PRO A O 1
ATOM 2425 N N . LEU A 1 308 ? -1.468 29.234 -4.801 1 46.22 308 LEU A N 1
ATOM 2426 C CA . LEU A 1 308 ? -2.809 29.422 -5.348 1 46.22 308 LEU A CA 1
ATOM 2427 C C . LEU A 1 308 ? -3.123 30.906 -5.539 1 46.22 308 LEU A C 1
ATOM 2429 O O . LEU A 1 308 ? -4.16 31.25 -6.105 1 46.22 308 LEU A O 1
ATOM 2433 N N . VAL A 1 309 ? -2.367 31.859 -4.965 1 38.94 309 VAL A N 1
ATOM 2434 C CA . VAL A 1 309 ? -2.725 33.25 -5.25 1 38.94 309 VAL A CA 1
ATOM 2435 C C . VAL A 1 309 ? -2.268 33.625 -6.656 1 38.94 309 VAL A C 1
ATOM 2437 O O . VAL A 1 309 ? -1.068 33.656 -6.941 1 38.94 309 VAL A O 1
ATOM 2440 N N . GLU A 1 310 ? -2.795 33.281 -7.688 1 35.81 310 GLU A N 1
ATOM 2441 C CA . GLU A 1 310 ? -2.547 33.875 -8.992 1 35.81 310 GLU A CA 1
ATOM 2442 C C . GLU A 1 310 ? -2.346 35.375 -8.859 1 35.81 310 GLU A C 1
ATOM 2444 O O . GLU A 1 310 ? -3.213 36.094 -8.344 1 35.81 310 GLU A O 1
ATOM 2449 N N . LYS A 1 311 ? -1.108 35.906 -8.828 1 36.06 311 LYS A N 1
ATOM 2450 C CA . LYS A 1 311 ? -0.862 37.312 -9.18 1 36.06 311 LYS A CA 1
ATOM 2451 C C . LYS A 1 311 ? -1.689 37.719 -10.391 1 36.06 311 LYS A C 1
ATOM 2453 O O . LYS A 1 311 ? -1.646 37.062 -11.438 1 36.06 311 LYS A O 1
ATOM 2458 N N . ASP A 1 312 ? -2.807 38.344 -10.406 1 30.42 312 ASP A N 1
ATOM 2459 C CA . ASP A 1 312 ? -3.361 39.094 -11.523 1 30.42 312 ASP A CA 1
ATOM 2460 C C . ASP A 1 312 ? -2.279 39.906 -12.234 1 30.42 312 ASP A C 1
ATOM 2462 O O . ASP A 1 312 ? -1.76 40.875 -11.672 1 30.42 312 ASP A O 1
ATOM 2466 N N . SER A 1 313 ? -1.36 39.469 -12.867 1 31.23 313 SER A N 1
ATOM 2467 C CA . SER A 1 313 ? -0.629 40.281 -13.828 1 31.23 313 SER A CA 1
ATOM 2468 C C . SER A 1 313 ? -1.581 41.094 -14.703 1 31.23 313 SER A C 1
ATOM 2470 O O . SER A 1 313 ? -1.765 40.781 -15.883 1 31.23 313 SER A O 1
ATOM 2472 N N . GLY A 1 314 ? -2.836 41.438 -14.445 1 29.56 314 GLY A N 1
ATOM 2473 C CA . GLY A 1 314 ? -3.273 42.531 -15.32 1 29.56 314 GLY A CA 1
ATOM 2474 C C . GLY A 1 314 ? -2.357 43.719 -15.289 1 29.56 314 GLY A C 1
ATOM 2475 O O . GLY A 1 314 ? -1.626 43.938 -14.32 1 29.56 314 GLY A O 1
ATOM 2476 N N . LYS A 1 315 ? -2.088 44.375 -16.578 1 32.16 315 LYS A N 1
ATOM 2477 C CA . LYS A 1 315 ? -1.574 45.688 -16.984 1 32.16 315 LYS A CA 1
ATOM 2478 C C . LYS A 1 315 ? -2.053 46.781 -16.047 1 32.16 315 LYS A C 1
ATOM 2480 O O . LYS A 1 315 ? -3.213 46.781 -15.625 1 32.16 315 LYS A O 1
ATOM 2485 N N . ASN A 1 316 ? -1.174 47.531 -15.438 1 29.23 316 ASN A N 1
ATOM 2486 C CA . ASN A 1 316 ? -1.236 48.875 -14.891 1 29.23 316 ASN A CA 1
ATOM 2487 C C . ASN A 1 316 ? -2.006 49.812 -15.82 1 29.23 316 ASN A C 1
ATOM 2489 O O . ASN A 1 316 ? -1.42 50.438 -16.719 1 29.23 316 ASN A O 1
ATOM 2493 N N . GLU A 1 317 ? -3.043 49.531 -16.594 1 28.7 317 GLU A N 1
ATOM 2494 C CA . GLU A 1 317 ? -3.598 50.812 -16.984 1 28.7 317 GLU A CA 1
ATOM 2495 C C . GLU A 1 317 ? -3.754 51.75 -15.797 1 28.7 317 GLU A C 1
ATOM 2497 O O . GLU A 1 317 ? -3.99 51.281 -14.672 1 28.7 317 GLU A O 1
ATOM 2502 N N . ASN A 1 318 ? -3.287 53.062 -15.914 1 28.14 318 ASN A N 1
ATOM 2503 C CA . ASN A 1 318 ? -3.281 54.344 -15.188 1 28.14 318 ASN A CA 1
ATOM 2504 C C . ASN A 1 318 ? -4.578 54.562 -14.414 1 28.14 318 ASN A C 1
ATOM 2506 O O . ASN A 1 318 ? -5.27 55.562 -14.617 1 28.14 318 ASN A O 1
ATOM 2510 N N . LEU A 1 319 ? -5.441 53.688 -13.992 1 25.86 319 LEU A N 1
ATOM 2511 C CA . LEU A 1 319 ? -6.512 54.438 -13.328 1 25.86 319 LEU A CA 1
ATOM 2512 C C . LEU A 1 319 ? -5.984 55.156 -12.086 1 25.86 319 LEU A C 1
ATOM 2514 O O . LEU A 1 319 ? -5.371 54.531 -11.219 1 25.86 319 LEU A O 1
ATOM 2518 N N . ASP A 1 320 ? -5.547 56.469 -11.945 1 27.25 320 ASP A N 1
ATOM 2519 C CA . ASP A 1 320 ? -5.305 57.594 -11.047 1 27.25 320 ASP A CA 1
ATOM 2520 C C . ASP A 1 320 ? -6.207 57.5 -9.82 1 27.25 320 ASP A C 1
ATOM 2522 O O . ASP A 1 320 ? -6.02 58.25 -8.859 1 27.25 320 ASP A O 1
ATOM 2526 N N . GLY A 1 321 ? -7.574 57.312 -9.875 1 26.91 321 GLY A N 1
ATOM 2527 C CA . GLY A 1 321 ? -8.297 57.844 -8.742 1 26.91 321 GLY A CA 1
ATOM 2528 C C . GLY A 1 321 ? -7.969 57.156 -7.434 1 26.91 321 GLY A C 1
ATOM 2529 O O . GLY A 1 321 ? -7.445 56.031 -7.438 1 26.91 321 GLY A O 1
ATOM 2530 N N . ASN A 1 322 ? -7.855 57.719 -6.125 1 25.88 322 ASN A N 1
ATOM 2531 C CA . ASN A 1 322 ? -7.648 57.656 -4.684 1 25.88 322 ASN A CA 1
ATOM 2532 C C . ASN A 1 322 ? -8.328 56.438 -4.074 1 25.88 322 ASN A C 1
ATOM 2534 O O . ASN A 1 322 ? -8.453 56.344 -2.854 1 25.88 322 ASN A O 1
ATOM 2538 N N . ASP A 1 323 ? -9.367 55.875 -4.707 1 26.91 323 ASP A N 1
ATOM 2539 C CA . ASP A 1 323 ? -10.219 55.031 -3.855 1 26.91 323 ASP A CA 1
ATOM 2540 C C . ASP A 1 323 ? -9.477 53.781 -3.391 1 26.91 323 ASP A C 1
ATOM 2542 O O . ASP A 1 323 ? -8.617 53.281 -4.109 1 26.91 323 ASP A O 1
ATOM 2546 N N . GLY A 1 324 ? -9.492 53.344 -2.084 1 27.08 324 GLY A N 1
ATOM 2547 C CA . GLY A 1 324 ? -8.914 52.375 -1.149 1 27.08 324 GLY A CA 1
ATOM 2548 C C . GLY A 1 324 ? -8.844 50.969 -1.703 1 27.08 324 GLY A C 1
ATOM 2549 O O . GLY A 1 324 ? -9.836 50.469 -2.23 1 27.08 324 GLY A O 1
ATOM 2550 N N . LYS A 1 325 ? -7.801 50.531 -2.273 1 31.08 325 LYS A N 1
ATOM 2551 C CA . LYS A 1 325 ? -7.387 49.281 -2.902 1 31.08 325 LYS A CA 1
ATOM 2552 C C . LYS A 1 325 ? -7.852 48.094 -2.086 1 31.08 325 LYS A C 1
ATOM 2554 O O . LYS A 1 325 ? -7.195 47.719 -1.113 1 31.08 325 LYS A O 1
ATOM 2559 N N . MET A 1 326 ? -9.203 47.969 -1.733 1 28.42 326 MET A N 1
ATOM 2560 C CA . MET A 1 326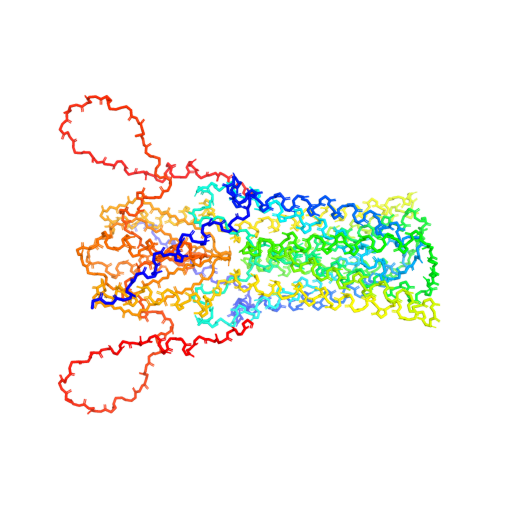 ? -9.648 46.75 -1.043 1 28.42 326 MET A CA 1
ATOM 2561 C C . MET A 1 326 ? -9.227 45.5 -1.805 1 28.42 326 MET A C 1
ATOM 2563 O O . MET A 1 326 ? -9.5 45.375 -2.998 1 28.42 326 MET A O 1
ATOM 2567 N N . THR A 1 327 ? -8.078 45.031 -1.618 1 30.92 327 THR A N 1
ATOM 2568 C CA . THR A 1 327 ? -7.613 43.719 -2.068 1 30.92 327 THR A CA 1
ATOM 2569 C C . THR A 1 327 ? -8.773 42.719 -2.139 1 30.92 327 THR A C 1
ATOM 2571 O O . THR A 1 327 ? -9.539 42.594 -1.185 1 30.92 327 THR A O 1
ATOM 2574 N N . LYS A 1 328 ? -9.305 42.5 -3.229 1 32.66 328 LYS A N 1
ATOM 2575 C CA . LYS A 1 328 ? -10.438 41.656 -3.574 1 32.66 328 LYS A CA 1
ATOM 2576 C C . LYS A 1 328 ? -10.352 40.312 -2.865 1 32.66 328 LYS A C 1
ATOM 2578 O O . LYS A 1 328 ? -9.297 39.688 -2.863 1 32.66 328 LYS A O 1
ATOM 2583 N N . ASN A 1 329 ? -11.211 40.031 -1.89 1 31.38 329 ASN A N 1
ATOM 2584 C CA . ASN A 1 329 ? -11.648 38.812 -1.223 1 31.38 329 ASN A CA 1
ATOM 2585 C C . ASN A 1 329 ? -11.758 37.625 -2.203 1 31.38 329 ASN A C 1
ATOM 2587 O O . ASN A 1 329 ? -12.523 37.688 -3.162 1 31.38 329 ASN A O 1
ATOM 2591 N N . VAL A 1 330 ? -10.734 37.094 -2.684 1 34.91 330 VAL A N 1
ATOM 2592 C CA . VAL A 1 330 ? -10.914 35.875 -3.477 1 34.91 330 VAL A CA 1
ATOM 2593 C C . VAL A 1 330 ? -12.07 35.062 -2.91 1 34.91 330 VAL A C 1
ATOM 2595 O O . VAL A 1 330 ? -12.023 34.625 -1.757 1 34.91 330 VAL A O 1
ATOM 2598 N N . THR A 1 331 ? -13.312 35.188 -3.352 1 32.78 331 THR A N 1
ATOM 2599 C CA . THR A 1 331 ? -14.539 34.531 -2.932 1 32.78 331 THR A CA 1
ATOM 2600 C C . THR A 1 331 ? -14.406 33.031 -3.084 1 32.78 331 THR A C 1
ATOM 2602 O O . THR A 1 331 ? -13.516 32.531 -3.791 1 32.78 331 THR A O 1
ATOM 2605 N N . PHE A 1 332 ? -15.273 32.125 -2.34 1 35.03 332 PHE A N 1
ATOM 2606 C CA . PHE A 1 332 ? -15.523 30.703 -2.371 1 35.03 332 PHE A CA 1
ATOM 2607 C C . PHE A 1 332 ? -15.594 30.188 -3.809 1 35.03 332 PHE A C 1
ATOM 2609 O O . PHE A 1 332 ? -15.047 29.125 -4.125 1 35.03 332 PHE A O 1
ATOM 2616 N N . GLU A 1 333 ? -16.25 30.875 -4.566 1 37.19 333 GLU A N 1
ATOM 2617 C CA . GLU A 1 333 ? -16.547 30.469 -5.941 1 37.19 333 GLU A CA 1
ATOM 2618 C C . GLU A 1 333 ? -15.266 30.406 -6.777 1 37.19 333 GLU A C 1
ATOM 2620 O O . GLU A 1 333 ? -15.086 29.484 -7.582 1 37.19 333 GLU A O 1
ATOM 2625 N N . ASP A 1 334 ? -14.406 31.266 -6.562 1 41.22 334 ASP A N 1
ATOM 2626 C CA . ASP A 1 334 ? -13.203 31.281 -7.391 1 41.22 334 ASP A CA 1
ATOM 2627 C C . ASP A 1 334 ? -12.266 30.141 -7.016 1 41.22 334 ASP A C 1
ATOM 2629 O O . ASP A 1 334 ? -11.648 29.516 -7.887 1 41.22 334 ASP A O 1
ATOM 2633 N N . TYR A 1 335 ? -12.109 29.891 -5.742 1 38.19 335 TYR A N 1
ATOM 2634 C CA . TYR A 1 335 ? -11.32 28.75 -5.258 1 38.19 335 TYR A CA 1
ATOM 2635 C C . TYR A 1 335 ? -11.898 27.438 -5.75 1 38.19 335 TYR A C 1
ATOM 2637 O O . TYR A 1 335 ? -11.164 26.547 -6.164 1 38.19 335 TYR A O 1
ATOM 2645 N N . MET A 1 336 ? -13.203 27.234 -5.578 1 41.44 336 MET A N 1
ATOM 2646 C CA . MET A 1 336 ? -13.844 26 -6.039 1 41.44 336 MET A CA 1
ATOM 2647 C C . MET A 1 336 ? -13.664 25.828 -7.543 1 41.44 336 MET A C 1
ATOM 2649 O O . MET A 1 336 ? -13.664 24.703 -8.047 1 41.44 336 MET A O 1
ATOM 2653 N N . GLU A 1 337 ? -13.797 26.766 -8.281 1 43.25 337 GLU A N 1
ATOM 2654 C CA . GLU A 1 337 ? -13.672 26.688 -9.734 1 43.25 337 GLU A CA 1
ATOM 2655 C C . GLU A 1 337 ? -12.273 26.219 -10.141 1 43.25 337 GLU A C 1
ATOM 2657 O O . GLU A 1 337 ? -12.102 25.609 -11.195 1 43.25 337 GLU A O 1
ATOM 2662 N N . LEU A 1 338 ? -11.336 26.484 -9.344 1 37.34 338 LEU A N 1
ATOM 2663 C CA . LEU A 1 338 ? -9.969 26.125 -9.711 1 37.34 338 LEU A CA 1
ATOM 2664 C C . LEU A 1 338 ? -9.648 24.719 -9.242 1 37.34 338 LEU A C 1
ATOM 2666 O O . LEU A 1 338 ? -8.594 24.172 -9.578 1 37.34 338 LEU A O 1
ATOM 2670 N N . GLN A 1 339 ? -10.375 24.141 -8.32 1 36.69 339 GLN A N 1
ATOM 2671 C CA . GLN A 1 339 ? -10.078 22.781 -7.887 1 36.69 339 GLN A CA 1
ATOM 2672 C C . GLN A 1 339 ? -10.367 21.781 -8.992 1 36.69 339 GLN A C 1
ATOM 2674 O O . GLN A 1 339 ? -11.398 21.859 -9.664 1 36.69 339 GLN A O 1
ATOM 2679 N N . PRO A 1 340 ? -9.43 21.188 -9.523 1 34 340 PRO A N 1
ATOM 2680 C CA . PRO A 1 340 ? -9.781 20.172 -10.508 1 34 340 PRO A CA 1
ATOM 2681 C C . PRO A 1 340 ? -10.836 19.188 -9.992 1 34 340 PRO A C 1
ATOM 2683 O O . PRO A 1 340 ? -10.922 18.953 -8.789 1 34 340 PRO A O 1
ATOM 2686 N N . ILE A 1 341 ? -12.062 19.047 -10.664 1 32.69 341 ILE A N 1
ATOM 2687 C CA . ILE A 1 341 ? -13.156 18.094 -10.531 1 32.69 341 ILE A CA 1
ATOM 2688 C C . ILE A 1 341 ? -12.586 16.672 -10.422 1 32.69 341 ILE A C 1
ATOM 2690 O O . ILE A 1 341 ? -12.062 16.125 -11.391 1 32.69 341 ILE A O 1
ATOM 2694 N N . ASN A 1 342 ? -11.883 16.312 -9.492 1 31.56 342 ASN A N 1
ATOM 2695 C CA . ASN A 1 342 ? -11.703 14.859 -9.438 1 31.56 342 ASN A CA 1
ATOM 2696 C C . ASN A 1 342 ? -13.031 14.133 -9.305 1 31.56 342 ASN A C 1
ATOM 2698 O O . ASN A 1 342 ? -13.781 14.359 -8.352 1 31.56 342 ASN A O 1
ATOM 2702 N N . SER A 1 343 ? -13.82 13.945 -10.336 1 26.83 343 SER A N 1
ATOM 2703 C CA . SER A 1 343 ? -14.992 13.07 -10.406 1 26.83 343 SER A CA 1
ATOM 2704 C C . SER A 1 343 ? -14.773 11.789 -9.602 1 26.83 343 SER A C 1
ATOM 2706 O O . SER A 1 343 ? -13.789 11.086 -9.8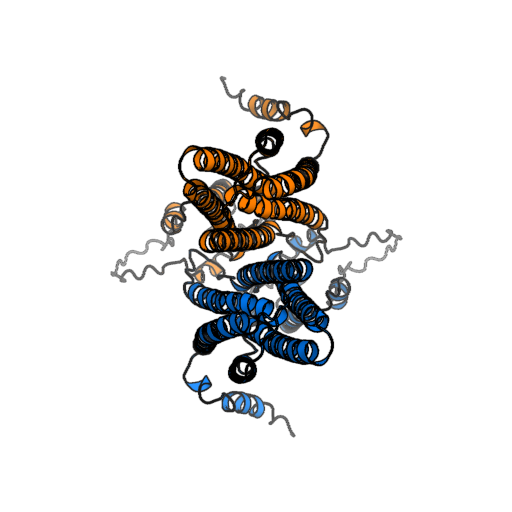12 1 26.83 343 SER A O 1
ATOM 2708 N N . ALA A 1 344 ? -15.242 11.695 -8.32 1 26.28 344 ALA A N 1
ATOM 2709 C CA . ALA A 1 344 ? -15.547 10.336 -7.891 1 26.28 344 ALA A CA 1
ATOM 2710 C C . ALA A 1 344 ? -16.406 9.609 -8.922 1 26.28 344 ALA A C 1
ATOM 2712 O O . ALA A 1 344 ? -17.359 10.18 -9.461 1 26.28 344 ALA A O 1
ATOM 2713 N N . MET B 1 1 ? 46.156 35.531 16.922 1 22.22 1 MET B N 1
ATOM 2714 C CA . MET B 1 1 ? 45.438 35.844 15.68 1 22.22 1 MET B CA 1
ATOM 2715 C C . MET B 1 1 ? 45.219 34.594 14.844 1 22.22 1 MET B C 1
ATOM 2717 O O . MET B 1 1 ? 45.188 34.656 13.617 1 22.22 1 MET B O 1
ATOM 2721 N N . THR B 1 2 ? 45.25 33.25 15.344 1 21.69 2 THR B N 1
ATOM 2722 C CA . THR B 1 2 ? 45.438 31.906 14.836 1 21.69 2 THR B CA 1
ATOM 2723 C C . THR B 1 2 ? 44.375 31.578 13.789 1 21.69 2 THR B C 1
ATOM 2725 O O . THR B 1 2 ? 43.406 32.312 13.609 1 21.69 2 THR B O 1
ATOM 2728 N N . ASP B 1 3 ? 43.812 30.203 13.719 1 23.84 3 ASP B N 1
ATOM 2729 C CA . ASP B 1 3 ? 43.531 29.016 12.93 1 23.84 3 ASP B CA 1
ATOM 2730 C C . ASP B 1 3 ? 42.094 29.031 12.43 1 23.84 3 ASP B C 1
ATOM 2732 O O . ASP B 1 3 ? 41.25 28.234 12.891 1 23.84 3 ASP B O 1
ATOM 2736 N N . ASP B 1 4 ? 41.406 30.078 12.484 1 28.16 4 ASP B N 1
ATOM 2737 C CA . ASP B 1 4 ? 39.969 30.188 12.188 1 28.16 4 ASP B CA 1
ATOM 2738 C C . ASP B 1 4 ? 39.688 29.797 10.742 1 28.16 4 ASP B C 1
ATOM 2740 O O . ASP B 1 4 ? 38.625 30.078 10.219 1 28.16 4 ASP B O 1
ATOM 2744 N N . GLY B 1 5 ? 40.719 29.5 9.898 1 28.36 5 GLY B N 1
ATOM 2745 C CA . GLY B 1 5 ? 40.688 29.5 8.445 1 28.36 5 GLY B CA 1
ATOM 2746 C C . GLY B 1 5 ? 39.875 28.359 7.867 1 28.36 5 GLY B C 1
ATOM 2747 O O . GLY B 1 5 ? 39.656 28.297 6.656 1 28.36 5 GLY B O 1
ATOM 2748 N N . PRO B 1 6 ? 39.875 27.156 8.484 1 30.91 6 PRO B N 1
ATOM 2749 C CA . PRO B 1 6 ? 39.656 25.953 7.707 1 30.91 6 PRO B CA 1
ATOM 2750 C C . PRO B 1 6 ? 38.188 25.828 7.238 1 30.91 6 PRO B C 1
ATOM 2752 O O . PRO B 1 6 ? 37.844 24.938 6.465 1 30.91 6 PRO B O 1
ATOM 2755 N N . SER B 1 7 ? 37.312 26.484 7.828 1 30.81 7 SER B N 1
ATOM 2756 C CA . SER B 1 7 ? 35.938 26.062 7.656 1 30.81 7 SER B CA 1
ATOM 2757 C C . SER B 1 7 ? 35.469 26.297 6.223 1 30.81 7 SER B C 1
ATOM 2759 O O . SER B 1 7 ? 34.438 25.75 5.809 1 30.81 7 SER B O 1
ATOM 2761 N N . ILE B 1 8 ? 36.031 27.25 5.477 1 31.23 8 ILE B N 1
ATOM 2762 C CA . ILE B 1 8 ? 35.688 27.594 4.105 1 31.23 8 ILE B CA 1
ATOM 2763 C C . ILE B 1 8 ? 36.062 26.438 3.174 1 31.23 8 ILE B C 1
ATOM 2765 O O . ILE B 1 8 ? 35.406 26.234 2.139 1 31.23 8 ILE B O 1
ATOM 2769 N N . VAL B 1 9 ? 37.188 25.75 3.486 1 30.14 9 VAL B N 1
ATOM 2770 C CA . VAL B 1 9 ? 37.812 24.781 2.588 1 30.14 9 VAL B CA 1
ATOM 2771 C C . VAL B 1 9 ? 36.875 23.578 2.424 1 30.14 9 VAL B C 1
ATOM 2773 O O . VAL B 1 9 ? 36.719 23.047 1.323 1 30.14 9 VAL B O 1
ATOM 2776 N N . ASN B 1 10 ? 36.375 23.047 3.508 1 30.22 10 ASN B N 1
ATOM 2777 C CA . ASN B 1 10 ? 35.625 21.797 3.395 1 30.22 10 ASN B CA 1
ATOM 2778 C C . ASN B 1 10 ? 34.344 21.969 2.588 1 30.22 10 ASN B C 1
ATOM 2780 O O . ASN B 1 10 ? 33.75 21 2.143 1 30.22 10 ASN B O 1
ATOM 2784 N N . ASP B 1 11 ? 33.688 23.141 2.457 1 30.91 11 ASP B N 1
ATOM 2785 C CA . ASP B 1 11 ? 32.562 23.484 1.622 1 30.91 11 ASP B CA 1
ATOM 2786 C C . ASP B 1 11 ? 32.906 23.391 0.139 1 30.91 11 ASP B C 1
ATOM 2788 O O . ASP B 1 11 ? 32.062 22.984 -0.678 1 30.91 11 ASP B O 1
ATOM 2792 N N . VAL B 1 12 ? 34.125 23.797 -0.334 1 31.25 12 VAL B N 1
ATOM 2793 C CA . VAL B 1 12 ? 34.625 23.781 -1.708 1 31.25 12 VAL B CA 1
ATOM 2794 C C . VAL B 1 12 ? 34.812 22.328 -2.168 1 31.25 12 VAL B C 1
ATOM 2796 O O . VAL B 1 12 ? 34.5 21.984 -3.311 1 31.25 12 VAL B O 1
ATOM 2799 N N . ALA B 1 13 ? 35.5 21.453 -1.413 1 29.86 13 ALA B N 1
ATOM 2800 C CA . ALA B 1 13 ? 35.844 20.094 -1.804 1 29.86 13 ALA B CA 1
ATOM 2801 C C . ALA B 1 13 ? 34.562 19.25 -1.989 1 29.86 13 ALA B C 1
ATOM 2803 O O . ALA B 1 13 ? 34.562 18.312 -2.789 1 29.86 13 ALA B O 1
ATOM 2804 N N . ALA B 1 14 ? 33.594 19.328 -1.183 1 33.38 14 ALA B N 1
ATOM 2805 C CA . ALA B 1 14 ? 32.344 18.578 -1.336 1 33.38 14 ALA B CA 1
ATOM 2806 C C . ALA B 1 14 ? 31.641 18.938 -2.635 1 33.38 14 ALA B C 1
ATOM 2808 O O . ALA B 1 14 ? 30.797 18.188 -3.133 1 33.38 14 ALA B O 1
ATOM 2809 N N . ARG B 1 15 ? 31.766 20.109 -3.203 1 32 15 ARG B N 1
ATOM 2810 C CA . ARG B 1 15 ? 31.328 20.484 -4.547 1 32 15 ARG B CA 1
ATOM 2811 C C . ARG B 1 15 ? 32.062 19.672 -5.605 1 32 15 ARG B C 1
ATOM 2813 O O . ARG B 1 15 ? 31.562 19.453 -6.707 1 32 15 ARG B O 1
ATOM 2820 N N . ARG B 1 16 ? 33.406 19.484 -5.535 1 32.16 16 ARG B N 1
ATOM 2821 C CA . ARG B 1 16 ? 34.25 18.969 -6.605 1 32.16 16 ARG B CA 1
ATOM 2822 C C . ARG B 1 16 ? 34 17.484 -6.852 1 32.16 16 ARG B C 1
ATOM 2824 O O . ARG B 1 16 ? 34.25 16.984 -7.945 1 32.16 16 ARG B O 1
ATOM 2831 N N . GLY B 1 17 ? 33.938 16.641 -5.832 1 32.19 17 GLY B N 1
ATOM 2832 C CA . GLY B 1 17 ? 33.906 15.203 -6.066 1 32.19 17 GLY B CA 1
ATOM 2833 C C . GLY B 1 17 ? 32.656 14.719 -6.723 1 32.19 17 GLY B C 1
ATOM 2834 O O . GLY B 1 17 ? 32.312 13.539 -6.641 1 32.19 17 GLY B O 1
ATOM 2835 N N . ARG B 1 18 ? 31.719 15.633 -7.035 1 36.28 18 ARG B N 1
ATOM 2836 C CA . ARG B 1 18 ? 30.547 15.344 -7.859 1 36.28 18 ARG B CA 1
ATOM 2837 C C . ARG B 1 18 ? 30.953 14.656 -9.164 1 36.28 18 ARG B C 1
ATOM 2839 O O . ARG B 1 18 ? 31.812 15.156 -9.898 1 36.28 18 ARG B O 1
ATOM 2846 N N . SER B 1 19 ? 30.922 13.383 -9.25 1 37.91 19 SER B N 1
ATOM 2847 C CA . SER B 1 19 ? 31.188 12.688 -10.508 1 37.91 19 SER B CA 1
ATOM 2848 C C . SER B 1 19 ? 30.594 13.445 -11.695 1 37.91 19 SER B C 1
ATOM 2850 O O . SER B 1 19 ? 29.703 14.273 -11.531 1 37.91 19 SER B O 1
ATOM 2852 N N . GLY B 1 20 ? 31.297 13.477 -12.852 1 35.12 20 GLY B N 1
ATOM 2853 C CA . GLY B 1 20 ? 30.984 14.133 -14.102 1 35.12 20 GLY B CA 1
ATOM 2854 C C . GLY B 1 20 ? 29.5 14.148 -14.406 1 35.12 20 GLY B C 1
ATOM 2855 O O . GLY B 1 20 ? 29.016 15.016 -15.148 1 35.12 20 GLY B O 1
ATOM 2856 N N . LEU B 1 21 ? 28.797 13.148 -14.195 1 41.44 21 LEU B N 1
ATOM 2857 C CA . LEU B 1 21 ? 27.375 13.148 -14.484 1 41.44 21 LEU B CA 1
ATOM 2858 C C . LEU B 1 21 ? 26.625 14.109 -13.562 1 41.44 21 LEU B C 1
ATOM 2860 O O . LEU B 1 21 ? 25.531 14.562 -13.883 1 41.44 21 LEU B O 1
ATOM 2864 N N . GLU B 1 22 ? 27.156 14.297 -12.445 1 45.78 22 GLU B N 1
ATOM 2865 C CA . GLU B 1 22 ? 26.562 15.133 -11.398 1 45.78 22 GLU B CA 1
ATOM 2866 C C . GLU B 1 22 ? 26.484 16.594 -11.828 1 45.78 22 GLU B C 1
ATOM 2868 O O . GLU B 1 22 ? 25.594 17.328 -11.414 1 45.78 22 GLU B O 1
ATOM 2873 N N . ARG B 1 23 ? 27.625 17.047 -12.516 1 48.47 23 ARG B N 1
ATOM 2874 C CA . ARG B 1 23 ? 27.719 18.469 -12.82 1 48.47 23 ARG B CA 1
ATOM 2875 C C . ARG B 1 23 ? 26.594 18.922 -13.734 1 48.47 23 ARG B C 1
ATOM 2877 O O . ARG B 1 23 ? 26.078 20.031 -13.609 1 48.47 23 ARG B O 1
ATOM 2884 N N . PHE B 1 24 ? 26.141 18 -14.797 1 54.44 24 PHE B N 1
ATOM 2885 C CA . PHE B 1 24 ? 25.312 18.547 -15.867 1 54.44 24 PHE B CA 1
ATOM 2886 C C . PHE B 1 24 ? 23.875 18.062 -15.734 1 54.44 24 PHE B C 1
ATOM 2888 O O . PHE B 1 24 ? 22.953 18.688 -16.266 1 54.44 24 PHE B O 1
ATOM 2895 N N . VAL B 1 25 ? 23.688 16.906 -15.055 1 63.16 25 VAL B N 1
ATOM 2896 C CA . VAL B 1 25 ? 22.312 16.406 -15.062 1 63.16 25 VAL B CA 1
ATOM 2897 C C . VAL B 1 25 ? 21.719 16.516 -13.664 1 63.16 25 VAL B C 1
ATOM 2899 O O . VAL B 1 25 ? 22.328 16.109 -12.68 1 63.16 25 VAL B O 1
ATOM 2902 N N . PRO B 1 26 ? 20.672 17.25 -13.625 1 75.88 26 PRO B N 1
ATOM 2903 C CA . PRO B 1 26 ? 19.984 17.359 -12.336 1 75.88 26 PRO B CA 1
ATOM 2904 C C . PRO B 1 26 ? 19.766 15.992 -11.68 1 75.88 26 PRO B C 1
ATOM 2906 O O . PRO B 1 26 ? 19.594 14.984 -12.375 1 75.88 26 PRO B O 1
ATOM 2909 N N . LYS B 1 27 ? 20.016 15.914 -10.352 1 77.62 27 LYS B N 1
ATOM 2910 C CA . LYS B 1 27 ? 19.922 14.695 -9.547 1 77.62 27 LYS B CA 1
ATOM 2911 C C . LYS B 1 27 ? 18.641 13.922 -9.844 1 77.62 27 LYS B C 1
ATOM 2913 O O . LYS B 1 27 ? 18.656 12.695 -9.906 1 77.62 27 LYS B O 1
ATOM 2918 N N . HIS B 1 28 ? 17.641 14.633 -10.156 1 79.06 28 HIS B N 1
ATOM 2919 C CA . HIS B 1 28 ? 16.375 13.969 -10.414 1 79.06 28 HIS B CA 1
ATOM 2920 C C . HIS B 1 28 ? 16.391 13.227 -11.742 1 79.06 28 HIS B C 1
ATOM 2922 O O . HIS B 1 28 ? 15.797 12.148 -11.875 1 79.06 28 HIS B O 1
ATOM 2928 N N . ILE B 1 29 ? 17.125 13.719 -12.625 1 85 29 ILE B N 1
ATOM 2929 C CA . ILE B 1 29 ? 17.219 13.078 -13.93 1 85 29 ILE B CA 1
ATOM 2930 C C . ILE B 1 29 ? 18.141 11.867 -13.852 1 85 29 ILE B C 1
ATOM 2932 O O . ILE B 1 29 ? 17.922 10.867 -14.547 1 85 29 ILE B O 1
ATOM 2936 N N . GLN B 1 30 ? 19.109 11.977 -13.039 1 88.75 30 GLN B N 1
ATOM 2937 C CA . GLN B 1 30 ? 20 10.836 -12.836 1 88.75 30 GLN B CA 1
ATOM 2938 C C . GLN B 1 30 ? 19.234 9.641 -12.266 1 88.75 30 GLN B C 1
ATOM 2940 O O . GLN B 1 30 ? 19.469 8.5 -12.664 1 88.75 30 GLN B O 1
ATOM 2945 N N . ASP B 1 31 ? 18.391 9.898 -11.367 1 89.62 31 ASP B N 1
ATOM 2946 C CA . ASP B 1 31 ? 17.562 8.836 -10.812 1 89.62 31 ASP B CA 1
ATOM 2947 C C . ASP B 1 31 ? 16.75 8.148 -11.906 1 89.62 31 ASP B C 1
ATOM 2949 O O . ASP B 1 31 ? 16.641 6.922 -11.945 1 89.62 31 ASP B O 1
ATOM 2953 N N . LEU B 1 32 ? 16.25 8.969 -12.781 1 89.69 32 LEU B N 1
ATOM 2954 C CA . LEU B 1 32 ? 15.438 8.43 -13.867 1 89.69 32 LEU B CA 1
ATOM 2955 C C . LEU B 1 32 ? 16.281 7.551 -14.789 1 89.69 32 LEU B C 1
ATOM 2957 O O . LEU B 1 32 ? 15.828 6.48 -15.211 1 89.69 32 LEU B O 1
ATOM 2961 N N . ILE B 1 33 ? 17.406 8.008 -15.102 1 91.62 33 ILE B N 1
ATOM 2962 C CA . ILE B 1 33 ? 18.297 7.266 -15.984 1 91.62 33 ILE B CA 1
ATOM 2963 C C . ILE B 1 33 ? 18.609 5.906 -15.367 1 91.62 33 ILE B C 1
ATOM 2965 O O . ILE B 1 33 ? 18.562 4.879 -16.047 1 91.62 33 ILE B O 1
ATOM 2969 N N . ILE B 1 34 ? 18.922 5.914 -14.125 1 93.12 34 ILE B N 1
ATOM 2970 C CA . ILE B 1 34 ? 19.234 4.672 -13.43 1 93.12 34 ILE B CA 1
ATOM 2971 C C . ILE B 1 34 ? 18.031 3.742 -13.445 1 93.12 34 ILE B C 1
ATOM 2973 O O . ILE B 1 34 ? 18.156 2.555 -13.75 1 93.12 34 ILE B O 1
ATOM 2977 N N . MET B 1 35 ? 16.875 4.258 -13.18 1 93.12 35 MET B N 1
ATOM 2978 C CA . MET B 1 35 ? 15.672 3.439 -13.141 1 93.12 35 MET B CA 1
ATOM 2979 C C . MET B 1 35 ? 15.344 2.873 -14.516 1 93.12 35 MET B C 1
ATOM 2981 O O . MET B 1 35 ? 14.914 1.727 -14.633 1 93.12 35 MET B O 1
ATOM 2985 N N . VAL B 1 36 ? 15.617 3.621 -15.516 1 92.56 36 VAL B N 1
ATOM 2986 C CA . VAL B 1 36 ? 15.352 3.166 -16.875 1 92.56 36 VAL B CA 1
ATOM 2987 C C . VAL B 1 36 ? 16.328 2.055 -17.25 1 92.56 36 VAL B C 1
ATOM 2989 O O . VAL B 1 36 ? 15.922 1.031 -17.812 1 92.56 36 VAL B O 1
ATOM 2992 N N . ILE B 1 37 ? 17.5 2.25 -16.906 1 93.81 37 ILE B N 1
ATOM 2993 C CA . ILE B 1 37 ? 18.531 1.249 -17.203 1 93.81 37 ILE B CA 1
ATOM 2994 C C . ILE B 1 37 ? 18.203 -0.051 -16.469 1 93.81 37 ILE B C 1
ATOM 2996 O O . ILE B 1 37 ? 18.234 -1.13 -17.062 1 93.81 37 ILE B O 1
ATOM 3000 N N . VAL B 1 38 ? 17.875 0.083 -15.242 1 93.56 38 VAL B N 1
ATOM 3001 C CA . VAL B 1 38 ? 17.562 -1.089 -14.43 1 93.56 38 VAL B CA 1
ATOM 3002 C C . VAL B 1 38 ? 16.297 -1.756 -14.961 1 93.56 38 VAL B C 1
ATOM 3004 O O . VAL B 1 38 ? 16.219 -2.984 -15.031 1 93.56 38 VAL B O 1
ATOM 3007 N N . SER B 1 39 ? 15.344 -0.957 -15.406 1 92.94 39 SER B N 1
ATOM 3008 C CA . SER B 1 39 ? 14.094 -1.496 -15.938 1 92.94 39 SER B CA 1
ATOM 3009 C C . SER B 1 39 ? 14.336 -2.271 -17.234 1 92.94 39 SER B C 1
ATOM 3011 O O . SER B 1 39 ? 13.859 -3.402 -17.375 1 92.94 39 SER B O 1
ATOM 3013 N N . ILE B 1 40 ? 15.031 -1.741 -18.094 1 93.25 40 ILE B N 1
ATOM 3014 C CA . ILE B 1 40 ? 15.352 -2.402 -19.359 1 93.25 40 ILE B CA 1
ATOM 3015 C C . ILE B 1 40 ? 16.172 -3.656 -19.078 1 93.25 40 ILE B C 1
ATOM 3017 O O . ILE B 1 40 ? 15.93 -4.711 -19.672 1 93.25 40 ILE B O 1
ATOM 3021 N N . GLY B 1 41 ? 17.172 -3.514 -18.281 1 93.44 41 GLY B N 1
ATOM 3022 C CA . GLY B 1 41 ? 17.984 -4.66 -17.891 1 93.44 41 GLY B CA 1
ATOM 3023 C C . GLY B 1 41 ? 17.156 -5.781 -17.266 1 93.44 41 GLY B C 1
ATOM 3024 O O . GLY B 1 41 ? 17.375 -6.957 -17.578 1 93.44 41 GLY B O 1
ATOM 3025 N N . ASN B 1 42 ? 16.203 -5.422 -16.438 1 91.94 42 ASN B N 1
ATOM 3026 C CA . ASN B 1 42 ? 15.352 -6.414 -15.789 1 91.94 42 ASN B CA 1
ATOM 3027 C C . ASN B 1 42 ? 14.484 -7.16 -16.797 1 91.94 42 ASN B C 1
ATOM 3029 O O . ASN B 1 42 ? 14.219 -8.352 -16.625 1 91.94 42 ASN B O 1
ATOM 3033 N N . VAL B 1 43 ? 14.039 -6.484 -17.766 1 92.44 43 VAL B N 1
ATOM 3034 C CA . VAL B 1 43 ? 13.242 -7.137 -18.797 1 92.44 43 VAL B CA 1
ATOM 3035 C C . VAL B 1 43 ? 14.102 -8.164 -19.531 1 92.44 43 VAL B C 1
ATOM 3037 O O . VAL B 1 43 ? 13.656 -9.289 -19.781 1 92.44 43 VAL B O 1
ATOM 3040 N N . ALA B 1 44 ? 15.289 -7.797 -19.844 1 92.81 44 ALA B N 1
ATOM 3041 C CA . ALA B 1 44 ? 16.219 -8.695 -20.516 1 92.81 44 ALA B CA 1
ATOM 3042 C C . ALA B 1 44 ? 16.562 -9.891 -19.625 1 92.81 44 ALA B C 1
ATOM 3044 O O . ALA B 1 44 ? 16.562 -11.031 -20.094 1 92.81 44 ALA B O 1
ATOM 3045 N N . LEU B 1 45 ? 16.859 -9.641 -18.422 1 91.88 45 LEU B N 1
ATOM 3046 C CA . LEU B 1 45 ? 17.219 -10.703 -17.484 1 91.88 45 LEU B CA 1
ATOM 3047 C C . LEU B 1 45 ? 16.047 -11.633 -17.234 1 91.88 45 LEU B C 1
ATOM 3049 O O . LEU B 1 45 ? 16.219 -12.852 -17.109 1 91.88 45 LEU B O 1
ATOM 3053 N N . MET B 1 46 ? 14.891 -11.023 -17.125 1 91.62 46 MET B N 1
ATOM 3054 C CA . MET B 1 46 ? 13.688 -11.836 -16.938 1 91.62 46 MET B CA 1
ATOM 3055 C C . MET B 1 46 ? 13.492 -12.805 -18.094 1 91.62 46 MET B C 1
ATOM 3057 O O . MET B 1 46 ? 13.195 -13.984 -17.875 1 91.62 46 MET B O 1
ATOM 3061 N N . SER B 1 47 ? 13.672 -12.367 -19.297 1 90.88 47 SER B N 1
ATOM 3062 C CA . SER B 1 47 ? 13.523 -13.219 -20.469 1 90.88 47 SER B CA 1
ATOM 3063 C C . SER B 1 47 ? 14.523 -14.367 -20.438 1 90.88 47 SER B C 1
ATOM 3065 O O . SER B 1 47 ? 14.164 -15.516 -20.719 1 90.88 47 SER B O 1
ATOM 3067 N N . ALA B 1 48 ? 15.711 -14.047 -20.125 1 90.94 48 ALA B N 1
ATOM 3068 C CA . ALA B 1 48 ? 16.75 -15.07 -20.031 1 90.94 48 ALA B CA 1
ATOM 3069 C C . ALA B 1 48 ? 16.422 -16.078 -18.922 1 90.94 48 ALA B C 1
ATOM 3071 O O . ALA B 1 48 ? 16.594 -17.281 -19.109 1 90.94 48 ALA B O 1
ATOM 3072 N N . LYS B 1 49 ? 15.938 -15.617 -17.828 1 89.38 49 LYS B N 1
ATOM 3073 C CA . LYS B 1 49 ? 15.641 -16.484 -16.688 1 89.38 49 LYS B CA 1
ATOM 3074 C C . LYS B 1 49 ? 14.461 -17.406 -16.984 1 89.38 49 LYS B C 1
ATOM 3076 O O . LYS B 1 49 ? 14.43 -18.547 -16.547 1 89.38 49 LYS B O 1
ATOM 3081 N N . ILE B 1 50 ? 13.492 -16.859 -17.656 1 87.62 50 ILE B N 1
ATOM 3082 C CA . ILE B 1 50 ? 12.359 -17.688 -18.047 1 87.62 50 ILE B CA 1
ATOM 3083 C C . ILE B 1 50 ? 12.836 -18.844 -18.922 1 87.62 50 ILE B C 1
ATOM 3085 O O . ILE B 1 50 ? 12.406 -19.984 -18.75 1 87.62 50 ILE B O 1
ATOM 3089 N N . PHE B 1 51 ? 13.727 -18.562 -19.812 1 89.69 51 PHE B N 1
ATOM 3090 C CA . PHE B 1 51 ? 14.305 -19.578 -20.688 1 89.69 51 PHE B CA 1
ATOM 3091 C C . PHE B 1 51 ? 15.047 -20.625 -19.875 1 89.69 51 PHE B C 1
ATOM 3093 O O . PHE B 1 51 ? 14.867 -21.828 -20.094 1 89.69 51 PHE B O 1
ATOM 3100 N N . VAL B 1 52 ? 15.836 -20.203 -19 1 88.81 52 VAL B N 1
ATOM 3101 C CA . VAL B 1 52 ? 16.641 -21.109 -18.188 1 88.81 52 VAL B CA 1
ATOM 3102 C C . VAL B 1 52 ? 15.719 -21.953 -17.297 1 88.81 52 VAL B C 1
ATOM 3104 O O . VAL B 1 52 ? 15.953 -23.141 -17.094 1 88.81 52 VAL B O 1
ATOM 3107 N N . ALA B 1 53 ? 14.727 -21.312 -16.719 1 87.25 53 ALA B N 1
ATOM 3108 C CA . ALA B 1 53 ? 13.766 -22.031 -15.883 1 87.25 53 ALA B CA 1
ATOM 3109 C C . ALA B 1 53 ? 13.062 -23.141 -16.672 1 87.25 53 ALA B C 1
ATOM 3111 O O . ALA B 1 53 ? 12.883 -24.25 -16.172 1 87.25 53 ALA B O 1
ATOM 3112 N N . TYR B 1 54 ? 12.75 -22.844 -17.828 1 84.38 54 TYR B N 1
ATOM 3113 C CA . TYR B 1 54 ? 12.07 -23.812 -18.688 1 84.38 54 TYR B CA 1
ATOM 3114 C C . TYR B 1 54 ? 13.023 -24.922 -19.109 1 84.38 54 TYR B C 1
ATOM 3116 O O . TYR B 1 54 ? 12.633 -26.094 -19.141 1 84.38 54 TYR B O 1
ATOM 3124 N N . SER B 1 55 ? 14.234 -24.656 -19.406 1 86.75 55 SER B N 1
ATOM 3125 C CA . SER B 1 55 ? 15.203 -25.625 -19.922 1 86.75 55 SER B CA 1
ATOM 3126 C C . SER B 1 55 ? 15.711 -26.531 -18.812 1 86.75 55 SER B C 1
ATOM 3128 O O . SER B 1 55 ? 15.938 -27.719 -19.047 1 86.75 55 SER B O 1
ATOM 3130 N N . THR B 1 56 ? 15.859 -26.031 -17.594 1 86 56 THR B N 1
ATOM 3131 C CA . THR B 1 56 ? 16.453 -26.812 -16.516 1 86 56 THR B CA 1
ATOM 3132 C C . THR B 1 56 ? 15.383 -27.531 -15.719 1 86 56 THR B C 1
ATOM 3134 O O . THR B 1 56 ? 15.648 -28.578 -15.117 1 86 56 THR B O 1
ATOM 3137 N N . GLY B 1 57 ? 14.219 -26.891 -15.57 1 82.88 57 GLY B N 1
ATOM 3138 C CA . GLY B 1 57 ? 13.164 -27.438 -14.734 1 82.88 57 GLY B CA 1
ATOM 3139 C C . GLY B 1 57 ? 13.438 -27.297 -13.25 1 82.88 57 GLY B C 1
ATOM 3140 O O . GLY B 1 57 ? 12.875 -28.031 -12.438 1 82.88 57 GLY B O 1
ATOM 3141 N N . SER B 1 58 ? 14.359 -26.469 -12.867 1 84.94 58 SER B N 1
ATOM 3142 C CA . SER B 1 58 ? 14.742 -26.266 -11.477 1 84.94 58 SER B CA 1
ATOM 3143 C C . SER B 1 58 ? 13.695 -25.453 -10.727 1 84.94 58 SER B C 1
ATOM 3145 O O . SER B 1 58 ? 13.164 -24.469 -11.258 1 84.94 58 SER B O 1
ATOM 3147 N N . PHE B 1 59 ? 13.398 -25.891 -9.523 1 84.44 59 PHE B N 1
ATOM 3148 C CA . PHE B 1 59 ? 12.445 -25.172 -8.672 1 84.44 59 PHE B CA 1
ATOM 3149 C C . PHE B 1 59 ? 13 -23.812 -8.25 1 84.44 59 PHE B C 1
ATOM 3151 O O . PHE B 1 59 ? 12.281 -22.812 -8.266 1 84.44 59 PHE B O 1
ATOM 3158 N N . SER B 1 60 ? 14.172 -23.781 -7.82 1 85.25 60 SER B N 1
ATOM 3159 C CA . SER B 1 60 ? 14.82 -22.562 -7.352 1 85.25 60 SER B CA 1
ATOM 3160 C C . SER B 1 60 ? 14.922 -21.531 -8.469 1 85.25 60 SER B C 1
ATOM 3162 O O . SER B 1 60 ? 14.617 -20.344 -8.258 1 85.25 60 SER B O 1
ATOM 3164 N N . ILE B 1 61 ? 15.195 -22.016 -9.648 1 84.31 61 ILE B N 1
ATOM 3165 C CA . ILE B 1 61 ? 15.328 -21.094 -10.773 1 84.31 61 ILE B CA 1
ATOM 3166 C C . ILE B 1 61 ? 13.945 -20.625 -11.219 1 84.31 61 ILE B C 1
ATOM 3168 O O . ILE B 1 61 ? 13.773 -19.469 -11.609 1 84.31 61 ILE B O 1
ATOM 3172 N N . THR B 1 62 ? 13.039 -21.469 -11.18 1 83.12 62 THR B N 1
ATOM 3173 C CA . THR B 1 62 ? 11.672 -21.078 -11.508 1 83.12 62 THR B CA 1
ATOM 3174 C C . THR B 1 62 ? 11.164 -20.016 -10.539 1 83.12 62 THR B C 1
ATOM 3176 O O . THR B 1 62 ? 10.578 -19.016 -10.953 1 83.12 62 THR B O 1
ATOM 3179 N N . THR B 1 63 ? 11.391 -20.234 -9.281 1 84.5 63 THR B N 1
ATOM 3180 C CA . THR B 1 63 ? 11.008 -19.25 -8.273 1 84.5 63 THR B CA 1
ATOM 3181 C C . THR B 1 63 ? 11.703 -17.906 -8.539 1 84.5 63 THR B C 1
ATOM 3183 O O . THR B 1 63 ? 11.062 -16.859 -8.492 1 84.5 63 THR B O 1
ATOM 3186 N N . SER B 1 64 ? 12.875 -17.938 -8.828 1 85.75 64 SER B N 1
ATOM 3187 C CA . SER B 1 64 ? 13.641 -16.719 -9.102 1 85.75 64 SER B CA 1
ATOM 3188 C C . SER B 1 64 ? 13.156 -16.047 -10.383 1 85.75 64 SER B C 1
ATOM 3190 O O . SER B 1 64 ? 13.172 -14.812 -10.477 1 85.75 64 SER B O 1
ATOM 3192 N N . ALA B 1 65 ? 12.766 -16.844 -11.367 1 85.62 65 ALA B N 1
ATOM 3193 C CA . ALA B 1 65 ? 12.266 -16.297 -12.625 1 85.62 65 ALA B CA 1
ATOM 3194 C C . ALA B 1 65 ? 10.953 -15.539 -12.406 1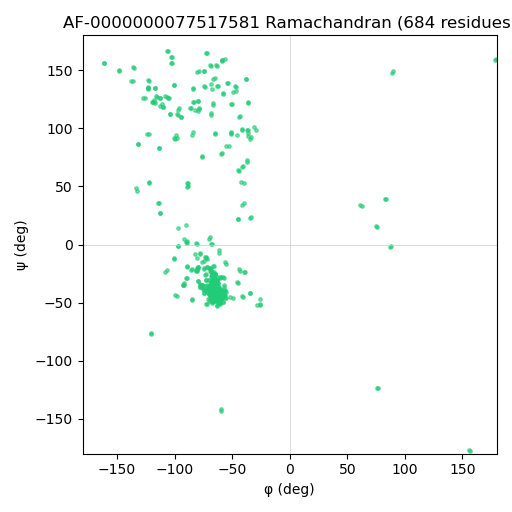 85.62 65 ALA B C 1
ATOM 3196 O O . ALA B 1 65 ? 10.75 -14.469 -12.977 1 85.62 65 ALA B O 1
ATOM 3197 N N . ILE B 1 66 ? 10.094 -16.078 -11.648 1 81.81 66 ILE B N 1
ATOM 3198 C CA . ILE B 1 66 ? 8.828 -15.422 -11.336 1 81.81 66 ILE B CA 1
ATOM 3199 C C . ILE B 1 66 ? 9.094 -14.109 -10.594 1 81.81 66 ILE B C 1
ATOM 3201 O O . ILE B 1 66 ? 8.484 -13.078 -10.906 1 81.81 66 ILE B O 1
ATOM 3205 N N . GLU B 1 67 ? 9.984 -14.133 -9.75 1 83.12 67 GLU B N 1
ATOM 3206 C CA . GLU B 1 67 ? 10.344 -12.93 -9 1 83.12 67 GLU B CA 1
ATOM 3207 C C . GLU B 1 67 ? 10.93 -11.867 -9.914 1 83.12 67 GLU B C 1
ATOM 3209 O O . GLU B 1 67 ? 10.734 -10.672 -9.695 1 83.12 67 GLU B O 1
ATOM 3214 N N . SER B 1 68 ? 11.633 -12.32 -10.914 1 87.88 68 SER B N 1
ATOM 3215 C CA . SER B 1 68 ? 12.219 -11.375 -11.859 1 87.88 68 SER B CA 1
ATOM 3216 C C . SER B 1 68 ? 11.141 -10.586 -12.594 1 87.88 68 SER B C 1
ATOM 3218 O O . SER B 1 68 ? 11.359 -9.445 -12.992 1 87.88 68 SER B O 1
ATOM 3220 N N . SER B 1 69 ? 10.023 -11.18 -12.789 1 82.31 69 SER B N 1
ATOM 3221 C CA . SER B 1 69 ? 8.906 -10.445 -13.367 1 82.31 69 SER B CA 1
ATOM 3222 C C . SER B 1 69 ? 8.453 -9.312 -12.453 1 82.31 69 SER B C 1
ATOM 3224 O O . SER B 1 69 ? 8.07 -8.242 -12.922 1 82.31 69 SER B O 1
ATOM 3226 N N . ALA B 1 70 ? 8.531 -9.617 -11.227 1 85.56 70 ALA B N 1
ATOM 3227 C CA . ALA B 1 70 ? 8.188 -8.602 -10.234 1 85.56 70 ALA B CA 1
ATOM 3228 C C . ALA B 1 70 ? 9.211 -7.465 -10.234 1 85.56 70 ALA B C 1
ATOM 3230 O O . ALA B 1 70 ? 8.867 -6.312 -9.953 1 85.56 70 ALA B O 1
ATOM 3231 N N . ASP B 1 71 ? 10.445 -7.797 -10.633 1 89.19 71 ASP B N 1
ATOM 3232 C CA . ASP B 1 71 ? 11.484 -6.777 -10.695 1 89.19 71 ASP B CA 1
ATOM 3233 C C . ASP B 1 71 ? 11.148 -5.715 -11.734 1 89.19 71 ASP B C 1
ATOM 3235 O O . ASP B 1 71 ? 11.391 -4.523 -11.523 1 89.19 71 ASP B O 1
ATOM 3239 N N . VAL B 1 72 ? 10.609 -6.211 -12.781 1 87.75 72 VAL B N 1
ATOM 3240 C CA . VAL B 1 72 ? 10.203 -5.281 -13.828 1 87.75 72 VAL B CA 1
ATOM 3241 C C . VAL B 1 72 ? 9.094 -4.371 -13.312 1 87.75 72 VAL B C 1
ATOM 3243 O O . VAL B 1 72 ? 9.117 -3.16 -13.531 1 87.75 72 VAL B O 1
ATOM 3246 N N . PHE B 1 73 ? 8.281 -4.98 -12.586 1 87.25 73 PHE B N 1
ATOM 3247 C CA . PHE B 1 73 ? 7.164 -4.242 -12 1 87.25 73 PHE B CA 1
ATOM 3248 C C . PHE B 1 73 ? 7.664 -3.213 -11 1 87.25 73 PHE B C 1
ATOM 3250 O O . PHE B 1 73 ? 7.184 -2.078 -10.969 1 87.25 73 PHE B O 1
ATOM 3257 N N . VAL B 1 74 ? 8.617 -3.588 -10.188 1 89.06 74 VAL B N 1
ATOM 3258 C CA . VAL B 1 74 ? 9.172 -2.709 -9.156 1 89.06 74 VAL B CA 1
ATOM 3259 C C . VAL B 1 74 ? 9.836 -1.502 -9.812 1 89.06 74 VAL B C 1
ATOM 3261 O O . VAL B 1 74 ? 9.531 -0.356 -9.477 1 89.06 74 VAL B O 1
ATOM 3264 N N . SER B 1 75 ? 10.742 -1.768 -10.758 1 90.75 75 SER B N 1
ATOM 3265 C CA . SER B 1 75 ? 11.453 -0.68 -11.422 1 90.75 75 SER B CA 1
ATOM 3266 C C . SER B 1 75 ? 10.492 0.199 -12.219 1 90.75 75 SER B C 1
ATOM 3268 O O . SER B 1 75 ? 10.641 1.423 -12.242 1 90.75 75 SER B O 1
ATOM 3270 N N . GLY B 1 76 ? 9.508 -0.377 -12.82 1 89.56 76 GLY B N 1
ATOM 3271 C CA . GLY B 1 76 ? 8.508 0.39 -13.547 1 89.56 76 GLY B CA 1
ATOM 3272 C C . GLY B 1 76 ? 7.66 1.27 -12.656 1 89.56 76 GLY B C 1
ATOM 3273 O O . GLY B 1 76 ? 7.387 2.426 -12.984 1 89.56 76 GLY B O 1
ATOM 3274 N N . THR B 1 77 ? 7.242 0.729 -11.547 1 90.75 77 THR B N 1
ATOM 3275 C CA . THR B 1 77 ? 6.41 1.471 -10.609 1 90.75 77 THR B CA 1
ATOM 3276 C C . THR B 1 77 ? 7.18 2.65 -10.023 1 90.75 77 THR B C 1
ATOM 3278 O O . THR B 1 77 ? 6.625 3.738 -9.852 1 90.75 77 THR B O 1
ATOM 3281 N N . LEU B 1 78 ? 8.461 2.41 -9.727 1 91.5 78 LEU B N 1
ATOM 3282 C CA . LEU B 1 78 ? 9.266 3.492 -9.18 1 91.5 78 LEU B CA 1
ATOM 3283 C C . LEU B 1 78 ? 9.484 4.59 -10.219 1 91.5 78 LEU B C 1
ATOM 3285 O O . LEU B 1 78 ? 9.531 5.773 -9.875 1 91.5 78 LEU B O 1
ATOM 3289 N N . MET B 1 79 ? 9.609 4.121 -11.484 1 89.62 79 MET B N 1
ATOM 3290 C CA . MET B 1 79 ? 9.711 5.098 -12.562 1 89.62 79 MET B CA 1
ATOM 3291 C C . MET B 1 79 ? 8.43 5.922 -12.672 1 89.62 79 MET B C 1
ATOM 3293 O O . MET B 1 79 ? 8.484 7.141 -12.844 1 89.62 79 MET B O 1
ATOM 3297 N N . LEU B 1 80 ? 7.344 5.27 -12.531 1 86.19 80 LEU B N 1
ATOM 3298 C CA . LEU B 1 80 ? 6.059 5.961 -12.578 1 86.19 80 LEU B CA 1
ATOM 3299 C C . LEU B 1 80 ? 5.918 6.918 -11.398 1 86.19 80 LEU B C 1
ATOM 3301 O O . LEU B 1 80 ? 5.371 8.016 -11.547 1 86.19 80 LEU B O 1
ATOM 3305 N N . GLN B 1 81 ? 6.367 6.484 -10.281 1 87.44 81 GLN B N 1
ATOM 3306 C CA . GLN B 1 81 ? 6.359 7.332 -9.094 1 87.44 81 GLN B CA 1
ATOM 3307 C C . GLN B 1 81 ? 7.16 8.609 -9.328 1 87.44 81 GLN B C 1
ATOM 3309 O O . GLN B 1 81 ? 6.742 9.695 -8.906 1 87.44 81 GLN B O 1
ATOM 3314 N N . TRP B 1 82 ? 8.266 8.414 -9.953 1 85.25 82 TRP B N 1
ATOM 3315 C CA . TRP B 1 82 ? 9.117 9.555 -10.281 1 85.25 82 TRP B CA 1
ATOM 3316 C C . TRP B 1 82 ? 8.391 10.531 -11.203 1 85.25 82 TRP B C 1
ATOM 3318 O O . TRP B 1 82 ? 8.422 11.742 -10.977 1 85.25 82 TRP B O 1
ATOM 3328 N N . LEU B 1 83 ? 7.707 10.047 -12.195 1 81.5 83 LEU B N 1
ATOM 3329 C CA . LEU B 1 83 ? 7.008 10.875 -13.172 1 81.5 83 LEU B CA 1
ATOM 3330 C C . LEU B 1 83 ? 5.844 11.617 -12.516 1 81.5 83 LEU B C 1
ATOM 3332 O O . LEU B 1 83 ? 5.566 12.773 -12.859 1 81.5 83 LEU B O 1
ATOM 3336 N N . ARG B 1 84 ? 5.242 11.055 -11.602 1 78.12 84 ARG B N 1
ATOM 3337 C CA . ARG B 1 84 ? 4.066 11.648 -10.969 1 78.12 84 ARG B CA 1
ATOM 3338 C C . ARG B 1 84 ? 4.469 12.711 -9.945 1 78.12 84 ARG B C 1
ATOM 3340 O O . ARG B 1 84 ? 3.719 13.656 -9.703 1 78.12 84 ARG B O 1
ATOM 3347 N N . GLU B 1 85 ? 5.602 12.461 -9.367 1 76.94 85 GLU B N 1
ATOM 3348 C CA . GLU B 1 85 ? 6.086 13.438 -8.398 1 76.94 85 GLU B CA 1
ATOM 3349 C C . GLU B 1 85 ? 6.406 14.766 -9.078 1 76.94 85 GLU B C 1
ATOM 3351 O O . GLU B 1 85 ? 6.305 15.828 -8.453 1 76.94 85 GLU B O 1
ATOM 3356 N N . LYS B 1 86 ? 6.695 14.773 -10.219 1 71.88 86 LYS B N 1
ATOM 3357 C CA . LYS B 1 86 ? 7.086 15.984 -10.938 1 71.88 86 LYS B CA 1
ATOM 3358 C C . LYS B 1 86 ? 5.859 16.734 -11.445 1 71.88 86 LYS B C 1
ATOM 3360 O O . LYS B 1 86 ? 5.902 17.969 -11.609 1 71.88 86 LYS B O 1
ATOM 3365 N N . SER B 1 87 ? 4.777 16.016 -11.547 1 64.31 87 SER B N 1
ATOM 3366 C CA . SER B 1 87 ? 3.559 16.672 -12.008 1 64.31 87 SER B CA 1
ATOM 3367 C C . SER B 1 87 ? 2.775 17.25 -10.836 1 64.31 87 SER B C 1
ATOM 3369 O O . SER B 1 87 ? 1.543 17.203 -10.812 1 64.31 87 SER B O 1
ATOM 3371 N N . ASN B 1 88 ? 3.514 17.969 -10.023 1 61.59 88 ASN B N 1
ATOM 3372 C CA . ASN B 1 88 ? 2.891 18.438 -8.789 1 61.59 88 ASN B CA 1
ATOM 3373 C C . ASN B 1 88 ? 2.109 19.734 -9.008 1 61.59 88 ASN B C 1
ATOM 3375 O O . ASN B 1 88 ? 2.68 20.734 -9.422 1 61.59 88 ASN B O 1
ATOM 3379 N N . SER B 1 89 ? 0.8 19.453 -9.203 1 64.44 89 SER B N 1
ATOM 3380 C CA . SER B 1 89 ? -0.031 20.656 -9.172 1 64.44 89 SER B CA 1
ATOM 3381 C C . SER B 1 89 ? -0.352 21.062 -7.738 1 64.44 89 SER B C 1
ATOM 3383 O O . SER B 1 89 ? -0.844 20.25 -6.949 1 64.44 89 SER B O 1
ATOM 3385 N N . LEU B 1 90 ? 0.092 22.141 -7.363 1 64.62 90 LEU B N 1
ATOM 3386 C CA . LEU B 1 90 ? -0.134 22.672 -6.023 1 64.62 90 LEU B CA 1
ATOM 3387 C C . LEU B 1 90 ? -1.625 22.766 -5.719 1 64.62 90 LEU B C 1
ATOM 3389 O O . LEU B 1 90 ? -2.023 22.812 -4.555 1 64.62 90 LEU B O 1
ATOM 3393 N N . LYS B 1 91 ? -2.352 22.672 -6.758 1 66.31 91 LYS B N 1
ATOM 3394 C CA . LYS B 1 91 ? -3.795 22.719 -6.539 1 66.31 91 LYS B CA 1
ATOM 3395 C C . LYS B 1 91 ? -4.32 21.375 -6.031 1 66.31 91 LYS B C 1
ATOM 3397 O O . LYS B 1 91 ? -5.16 21.344 -5.129 1 66.31 91 LYS B O 1
ATOM 3402 N N . SER B 1 92 ? -3.711 20.438 -6.57 1 76.31 92 SER B N 1
ATOM 3403 C CA . SER B 1 92 ? -4.184 19.094 -6.211 1 76.31 92 SER B CA 1
ATOM 3404 C C . SER B 1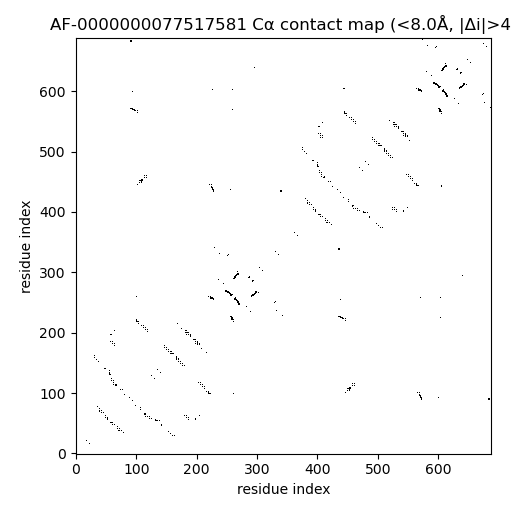 92 ? -3.439 18.562 -4.992 1 76.31 92 SER B C 1
ATOM 3406 O O . SER B 1 92 ? -4.016 17.828 -4.176 1 76.31 92 SER B O 1
ATOM 3408 N N . TYR B 1 93 ? -2.258 19.016 -4.879 1 77.81 93 TYR B N 1
ATOM 3409 C CA . TYR B 1 93 ? -1.435 18.594 -3.75 1 77.81 93 TYR B CA 1
ATOM 3410 C C . TYR B 1 93 ? -0.783 19.797 -3.072 1 77.81 93 TYR B C 1
ATOM 3412 O O . TYR B 1 93 ? 0.362 20.141 -3.373 1 77.81 93 TYR B O 1
ATOM 3420 N N . PRO B 1 94 ? -1.489 20.359 -2.191 1 73.88 94 PRO B N 1
ATOM 3421 C CA . PRO B 1 94 ? -1.08 21.641 -1.614 1 73.88 94 PRO B CA 1
ATOM 3422 C C . PRO B 1 94 ? 0.247 21.562 -0.864 1 73.88 94 PRO B C 1
ATOM 3424 O O . PRO B 1 94 ? 0.982 22.547 -0.789 1 73.88 94 PRO B O 1
ATOM 3427 N N . ARG B 1 95 ? 0.572 20.5 -0.239 1 75.38 95 ARG B N 1
ATOM 3428 C CA . ARG B 1 95 ? 1.807 20.375 0.531 1 75.38 95 ARG B CA 1
ATOM 3429 C C . ARG B 1 95 ? 2.764 19.375 -0.108 1 75.38 95 ARG B C 1
ATOM 3431 O O . ARG B 1 95 ? 3.646 18.844 0.563 1 75.38 95 ARG B O 1
ATOM 3438 N N . GLY B 1 96 ? 2.613 19.266 -1.334 1 71.75 96 GLY B N 1
ATOM 3439 C CA . GLY B 1 96 ? 3.492 18.344 -2.043 1 71.75 96 GLY B CA 1
ATOM 3440 C C . GLY B 1 96 ? 2.959 16.938 -2.096 1 71.75 96 GLY B C 1
ATOM 3441 O O . GLY B 1 96 ? 2.279 16.484 -1.171 1 71.75 96 GLY B O 1
ATOM 3442 N N . ARG B 1 97 ? 3.285 16.344 -3.123 1 76 97 ARG B N 1
ATOM 3443 C CA . ARG B 1 97 ? 2.844 14.961 -3.336 1 76 97 ARG B CA 1
ATOM 3444 C C . ARG B 1 97 ? 3.807 13.977 -2.686 1 76 97 ARG B C 1
ATOM 3446 O O . ARG B 1 97 ? 5.008 14.008 -2.951 1 76 97 ARG B O 1
ATOM 3453 N N . ASN B 1 98 ? 3.279 13.211 -1.703 1 79.31 98 ASN B N 1
ATOM 3454 C CA . ASN B 1 98 ? 4.047 12.164 -1.027 1 79.31 98 ASN B CA 1
ATOM 3455 C C . ASN B 1 98 ? 3.729 10.781 -1.589 1 79.31 98 ASN B C 1
ATOM 3457 O O . ASN B 1 98 ? 2.891 10.062 -1.041 1 79.31 98 ASN B O 1
ATOM 3461 N N . THR B 1 99 ? 4.48 10.375 -2.568 1 84.31 99 THR B N 1
ATOM 3462 C CA . THR B 1 99 ? 4.133 9.125 -3.238 1 84.31 99 THR B CA 1
ATOM 3463 C C . THR B 1 99 ? 5.004 7.98 -2.734 1 84.31 99 THR B C 1
ATOM 3465 O O . THR B 1 99 ? 4.691 6.809 -2.961 1 84.31 99 THR B O 1
ATOM 3468 N N . GLU B 1 100 ? 6.055 8.305 -2.012 1 87.31 100 GLU B N 1
ATOM 3469 C CA . GLU B 1 100 ? 7.07 7.305 -1.705 1 87.31 100 GLU B CA 1
ATOM 3470 C C . GLU B 1 100 ? 6.512 6.215 -0.791 1 87.31 100 GLU B C 1
ATOM 3472 O O . GLU B 1 100 ? 6.637 5.027 -1.085 1 87.31 100 GLU B O 1
ATOM 3477 N N . ALA B 1 101 ? 5.859 6.609 0.277 1 89.81 101 ALA B N 1
ATOM 3478 C CA . ALA B 1 101 ? 5.355 5.625 1.229 1 89.81 101 ALA B CA 1
ATOM 3479 C C . ALA B 1 101 ? 4.281 4.746 0.592 1 89.81 101 ALA B C 1
ATOM 3481 O O . ALA B 1 101 ? 4.305 3.521 0.734 1 89.81 101 ALA B O 1
ATOM 3482 N N . ALA B 1 102 ? 3.398 5.316 -0.138 1 91 102 ALA B N 1
ATOM 3483 C CA . ALA B 1 102 ? 2.334 4.574 -0.806 1 91 102 ALA B CA 1
ATOM 3484 C C . ALA B 1 102 ? 2.906 3.598 -1.831 1 91 102 ALA B C 1
ATOM 3486 O O . ALA B 1 102 ? 2.482 2.441 -1.901 1 91 102 ALA B O 1
ATOM 3487 N N . THR B 1 103 ? 3.854 4.094 -2.582 1 92.81 103 THR B N 1
ATOM 3488 C CA . THR B 1 103 ? 4.473 3.262 -3.605 1 92.81 103 THR B CA 1
ATOM 3489 C C . THR B 1 103 ? 5.219 2.09 -2.973 1 92.81 103 THR B C 1
ATOM 3491 O O . THR B 1 103 ? 5.125 0.958 -3.449 1 92.81 103 THR B O 1
ATOM 3494 N N . ASN B 1 104 ? 5.922 2.375 -1.883 1 93.69 104 ASN B N 1
ATOM 3495 C CA . ASN B 1 104 ? 6.672 1.323 -1.204 1 93.69 104 ASN B CA 1
ATOM 3496 C C . ASN B 1 104 ? 5.742 0.261 -0.622 1 93.69 104 ASN B C 1
ATOM 3498 O O . ASN B 1 104 ? 6.059 -0.93 -0.654 1 93.69 104 ASN B O 1
ATOM 3502 N N . ILE B 1 105 ? 4.656 0.685 -0.096 1 94.06 105 ILE B N 1
ATOM 3503 C CA . ILE B 1 105 ? 3.684 -0.265 0.43 1 94.06 105 ILE B CA 1
ATOM 3504 C C . ILE B 1 105 ? 3.139 -1.128 -0.706 1 94.06 105 ILE B C 1
ATOM 3506 O O . ILE B 1 105 ? 3.059 -2.352 -0.581 1 94.06 105 ILE B O 1
ATOM 3510 N N . PHE B 1 106 ? 2.834 -0.476 -1.785 1 94.44 106 PHE B N 1
ATOM 3511 C CA . PHE B 1 106 ? 2.289 -1.164 -2.949 1 94.44 106 PHE B CA 1
ATOM 3512 C C . PHE B 1 106 ? 3.277 -2.193 -3.482 1 94.44 106 PHE B C 1
ATOM 3514 O O . PHE B 1 106 ? 2.934 -3.367 -3.645 1 94.44 106 PHE B O 1
ATOM 3521 N N . ILE B 1 107 ? 4.488 -1.799 -3.695 1 94.69 107 ILE B N 1
ATOM 3522 C CA . ILE B 1 107 ? 5.516 -2.674 -4.254 1 94.69 107 ILE B CA 1
ATOM 3523 C C . ILE B 1 107 ? 5.797 -3.82 -3.287 1 94.69 107 ILE B C 1
ATOM 3525 O O . ILE B 1 107 ? 5.949 -4.969 -3.705 1 94.69 107 ILE B O 1
ATOM 3529 N N . SER B 1 108 ? 5.906 -3.471 -2.025 1 95.12 108 SER B N 1
ATOM 3530 C CA . SER B 1 108 ? 6.191 -4.5 -1.029 1 95.12 108 SER B CA 1
ATOM 3531 C C . SER B 1 108 ? 5.094 -5.559 -0.996 1 95.12 108 SER B C 1
ATOM 3533 O O . SER B 1 108 ? 5.383 -6.754 -0.926 1 95.12 108 SER B O 1
ATOM 3535 N N . ALA B 1 109 ? 3.871 -5.098 -1.07 1 93.75 109 ALA B N 1
ATOM 3536 C CA . ALA B 1 109 ? 2.748 -6.031 -1.059 1 93.75 109 ALA B CA 1
ATOM 3537 C C . ALA B 1 109 ? 2.791 -6.957 -2.271 1 93.75 109 ALA B C 1
ATOM 3539 O O . ALA B 1 109 ? 2.564 -8.164 -2.148 1 93.75 109 ALA B O 1
ATOM 3540 N N . VAL B 1 110 ? 3.066 -6.414 -3.383 1 93.06 110 VAL B N 1
ATOM 3541 C CA . VAL B 1 110 ? 3.152 -7.191 -4.613 1 93.06 110 VAL B CA 1
ATOM 3542 C C . VAL B 1 110 ? 4.262 -8.234 -4.492 1 93.06 110 VAL B C 1
ATOM 3544 O O . VAL B 1 110 ? 4.055 -9.414 -4.785 1 93.06 110 VAL B O 1
ATOM 3547 N N . MET B 1 111 ? 5.426 -7.824 -3.996 1 92.94 111 MET B N 1
ATOM 3548 C CA . MET B 1 111 ? 6.586 -8.703 -3.906 1 92.94 111 MET B CA 1
ATOM 3549 C C . MET B 1 111 ? 6.344 -9.82 -2.893 1 92.94 111 MET B C 1
ATOM 3551 O O . MET B 1 111 ? 6.738 -10.969 -3.121 1 92.94 111 MET B O 1
ATOM 3555 N N . LEU B 1 112 ? 5.727 -9.477 -1.84 1 92.12 112 LEU B N 1
ATOM 3556 C CA . LEU B 1 112 ? 5.434 -10.477 -0.821 1 92.12 112 LEU B CA 1
ATOM 3557 C C . LEU B 1 112 ? 4.453 -11.523 -1.351 1 92.12 112 LEU B C 1
ATOM 3559 O O . LEU B 1 112 ? 4.656 -12.719 -1.159 1 92.12 112 LEU B O 1
ATOM 3563 N N . THR B 1 113 ? 3.449 -11.047 -2.047 1 90.62 113 THR B N 1
ATOM 3564 C CA . THR B 1 113 ? 2.441 -11.953 -2.586 1 90.62 113 THR B CA 1
ATOM 3565 C C . THR B 1 113 ? 3.041 -12.844 -3.674 1 90.62 113 THR B C 1
ATOM 3567 O O . THR B 1 113 ? 2.811 -14.055 -3.689 1 90.62 113 THR B O 1
ATOM 3570 N N . LEU B 1 114 ? 3.781 -12.258 -4.496 1 90.44 114 LEU B N 1
ATOM 3571 C CA . LEU B 1 114 ? 4.375 -13.008 -5.598 1 90.44 114 LEU B CA 1
ATOM 3572 C C . LEU B 1 114 ? 5.375 -14.039 -5.078 1 90.44 114 LEU B C 1
ATOM 3574 O O . LEU B 1 114 ? 5.449 -15.148 -5.602 1 90.44 114 LEU B O 1
ATOM 3578 N N . SER B 1 115 ? 6.156 -13.633 -4.094 1 91 115 SER B N 1
ATOM 3579 C CA . SER B 1 115 ? 7.152 -14.547 -3.551 1 91 115 SER B CA 1
ATOM 3580 C C . SER B 1 115 ? 6.496 -15.766 -2.908 1 91 115 SER B C 1
ATOM 3582 O O . SER B 1 115 ? 6.938 -16.891 -3.119 1 91 115 SER B O 1
ATOM 3584 N N . VAL B 1 116 ? 5.473 -15.539 -2.223 1 88.25 116 VAL B N 1
ATOM 3585 C CA . VAL B 1 116 ? 4.773 -16.641 -1.574 1 88.25 116 VAL B CA 1
ATOM 3586 C C . VAL B 1 116 ? 4.102 -17.516 -2.629 1 88.25 116 VAL B C 1
ATOM 3588 O O . VAL B 1 116 ? 4.18 -18.75 -2.562 1 88.25 116 VAL B O 1
ATOM 3591 N N . SER B 1 117 ? 3.434 -16.891 -3.561 1 86.56 117 SER B N 1
ATOM 3592 C CA . SER B 1 117 ? 2.76 -17.625 -4.625 1 86.56 117 SER B CA 1
ATOM 3593 C C . SER B 1 117 ? 3.744 -18.484 -5.414 1 86.56 117 SER B C 1
ATOM 3595 O O . SER B 1 117 ? 3.436 -19.625 -5.777 1 86.56 117 SER B O 1
ATOM 3597 N N . SER B 1 118 ? 4.875 -17.922 -5.742 1 87.25 118 SER B N 1
ATOM 3598 C CA . SER B 1 118 ? 5.879 -18.656 -6.504 1 87.25 118 SER B CA 1
ATOM 3599 C C . SER B 1 118 ? 6.422 -19.828 -5.707 1 87.25 118 SER B C 1
ATOM 3601 O O . SER B 1 118 ? 6.695 -20.891 -6.27 1 87.25 118 SER B O 1
ATOM 3603 N N . TYR B 1 119 ? 6.59 -19.625 -4.445 1 88.12 119 TYR B N 1
ATOM 3604 C CA . TYR B 1 119 ? 7.07 -20.703 -3.592 1 88.12 119 TYR B CA 1
ATOM 3605 C C . TYR B 1 119 ? 6.051 -21.828 -3.516 1 88.12 119 TYR B C 1
ATOM 3607 O O . TYR B 1 119 ? 6.418 -23 -3.543 1 88.12 119 TYR B O 1
ATOM 3615 N N . LEU B 1 120 ? 4.812 -21.531 -3.396 1 84.44 120 LEU B N 1
ATOM 3616 C CA . LEU B 1 120 ? 3.773 -22.547 -3.314 1 84.44 120 LEU B CA 1
ATOM 3617 C C . LEU B 1 120 ? 3.703 -23.344 -4.605 1 84.44 120 LEU B C 1
ATOM 3619 O O . LEU B 1 120 ? 3.449 -24.562 -4.578 1 84.44 120 LEU B O 1
ATOM 3623 N N . ARG B 1 121 ? 3.924 -22.656 -5.625 1 82.94 121 ARG B N 1
ATOM 3624 C CA . ARG B 1 121 ? 3.967 -23.375 -6.902 1 82.94 121 ARG B CA 1
ATOM 3625 C C . ARG B 1 121 ? 5.125 -24.359 -6.938 1 82.94 121 ARG B C 1
ATOM 3627 O O . ARG B 1 121 ? 4.973 -25.484 -7.41 1 82.94 121 ARG B O 1
ATOM 3634 N N . SER B 1 122 ? 6.297 -23.953 -6.473 1 85.31 122 SER B N 1
ATOM 3635 C CA . SER B 1 122 ? 7.465 -24.828 -6.41 1 85.31 122 SER B CA 1
ATOM 3636 C C . SER B 1 122 ? 7.219 -26.016 -5.477 1 85.31 122 SER B C 1
ATOM 3638 O O . SER B 1 122 ? 7.625 -27.141 -5.773 1 85.31 122 SER B O 1
ATOM 3640 N N . LEU B 1 123 ? 6.562 -25.719 -4.43 1 84.81 123 LEU B N 1
ATOM 3641 C CA . LEU B 1 123 ? 6.238 -26.766 -3.471 1 84.81 123 LEU B CA 1
ATOM 3642 C C . LEU B 1 123 ? 5.277 -27.781 -4.082 1 84.81 123 LEU B C 1
ATOM 3644 O O . LEU B 1 123 ? 5.414 -28.984 -3.855 1 84.81 123 LEU B O 1
ATOM 3648 N N . GLU B 1 124 ? 4.359 -27.359 -4.812 1 83.25 124 GLU B N 1
ATOM 3649 C CA . GLU B 1 124 ? 3.402 -28.25 -5.477 1 83.25 124 GLU B CA 1
ATOM 3650 C C . GLU B 1 124 ? 4.098 -29.141 -6.492 1 83.25 124 GLU B C 1
ATOM 3652 O O . GLU B 1 124 ? 3.816 -30.344 -6.559 1 83.25 124 GLU B O 1
ATOM 3657 N N . ARG B 1 125 ? 4.922 -28.578 -7.266 1 82.31 125 ARG B N 1
ATOM 3658 C CA . ARG B 1 125 ? 5.664 -29.359 -8.25 1 82.31 125 ARG B CA 1
ATOM 3659 C C . ARG B 1 125 ? 6.547 -30.406 -7.57 1 82.31 125 ARG B C 1
ATOM 3661 O O . ARG B 1 125 ? 6.719 -31.5 -8.086 1 82.31 125 ARG B O 1
ATOM 3668 N N . PHE B 1 126 ? 7.129 -30.062 -6.492 1 84.12 126 PHE B N 1
ATOM 3669 C CA . PHE B 1 126 ? 7.973 -30.969 -5.73 1 84.12 126 PHE B CA 1
ATOM 3670 C C . PHE B 1 126 ? 7.16 -32.156 -5.195 1 84.12 126 PHE B C 1
ATOM 3672 O O . PHE B 1 126 ? 7.594 -33.281 -5.27 1 84.12 126 PHE B O 1
ATOM 3679 N N . VAL B 1 127 ? 6.02 -31.797 -4.664 1 83.31 127 VAL B N 1
ATOM 3680 C CA . VAL B 1 127 ? 5.16 -32.844 -4.086 1 83.31 127 VAL B CA 1
ATOM 3681 C C . VAL B 1 127 ? 4.656 -33.75 -5.188 1 83.31 127 VAL B C 1
ATOM 3683 O O . VAL B 1 127 ? 4.516 -34.969 -4.973 1 83.31 127 VAL B O 1
ATOM 3686 N N . LYS B 1 128 ? 4.473 -33.219 -6.395 1 83.44 128 LYS B N 1
ATOM 3687 C CA . LYS B 1 128 ? 4.012 -34 -7.523 1 83.44 128 LYS B CA 1
ATOM 3688 C C . LYS B 1 128 ? 5.168 -34.781 -8.156 1 83.44 128 LYS B C 1
ATOM 3690 O O . LYS B 1 128 ? 4.977 -35.5 -9.133 1 83.44 128 LYS B O 1
ATOM 3695 N N . ASN B 1 129 ? 6.371 -34.688 -7.652 1 79.81 129 ASN B N 1
ATOM 3696 C CA . ASN B 1 129 ? 7.57 -35.375 -8.086 1 79.81 129 ASN B CA 1
ATOM 3697 C C . ASN B 1 129 ? 7.934 -35.031 -9.523 1 79.81 129 ASN B C 1
ATOM 3699 O O . ASN B 1 129 ? 8.328 -35.906 -10.297 1 79.81 129 ASN B O 1
ATOM 3703 N N . GLU B 1 130 ? 7.684 -33.875 -9.891 1 77.81 130 GLU B N 1
ATOM 3704 C CA . GLU B 1 130 ? 8.07 -33.406 -11.211 1 77.81 130 GLU B CA 1
ATOM 3705 C C . GLU B 1 130 ? 9.477 -32.812 -11.195 1 77.81 130 GLU B C 1
ATOM 3707 O O . GLU B 1 130 ? 9.664 -31.641 -11.539 1 77.81 130 GLU B O 1
ATOM 3712 N N . VAL B 1 131 ? 10.398 -33.625 -10.672 1 73.62 131 VAL B N 1
ATOM 3713 C CA . VAL B 1 131 ? 11.758 -33.125 -10.531 1 73.62 131 VAL B CA 1
ATOM 3714 C C . VAL B 1 131 ? 12.617 -33.594 -11.695 1 73.62 131 VAL B C 1
ATOM 3716 O O . VAL B 1 131 ? 12.898 -34.812 -11.805 1 73.62 131 VAL B O 1
ATOM 3719 N N . HIS B 1 132 ? 12.711 -32.844 -12.734 1 80.06 132 HIS B N 1
ATOM 3720 C CA . HIS B 1 132 ? 13.641 -33.156 -13.805 1 80.06 132 HIS B CA 1
ATOM 3721 C C . HIS B 1 132 ? 14.625 -32.031 -14.055 1 80.06 132 HIS B C 1
ATOM 3723 O O . HIS B 1 132 ? 14.289 -31.062 -14.734 1 80.06 132 HIS B O 1
ATOM 3729 N N . LEU B 1 133 ? 15.75 -32.219 -13.406 1 84.5 133 LEU B N 1
ATOM 3730 C CA . LEU B 1 133 ? 16.75 -31.156 -13.5 1 84.5 133 LEU B CA 1
ATOM 3731 C C . LEU B 1 133 ? 17.734 -31.453 -14.617 1 84.5 133 LEU B C 1
ATOM 3733 O O . LEU B 1 133 ? 18.391 -32.5 -14.625 1 84.5 133 LEU B O 1
ATOM 3737 N N . ILE B 1 134 ? 17.719 -30.75 -15.695 1 83.5 134 ILE B N 1
ATOM 3738 C CA . ILE B 1 134 ? 18.688 -30.828 -16.781 1 83.5 134 ILE B CA 1
ATOM 3739 C C . ILE B 1 134 ? 19.422 -29.5 -16.906 1 83.5 134 ILE B C 1
ATOM 3741 O O . ILE B 1 134 ? 18.797 -28.438 -17.047 1 83.5 134 ILE B O 1
ATOM 3745 N N . VAL B 1 135 ? 20.719 -29.594 -16.781 1 86.81 135 VAL B N 1
ATOM 3746 C CA . VAL B 1 135 ? 21.5 -28.359 -16.891 1 86.81 135 VAL B CA 1
ATOM 3747 C C . VAL B 1 135 ? 22.453 -28.453 -18.078 1 86.81 135 VAL B C 1
ATOM 3749 O O . VAL B 1 135 ? 23.203 -29.422 -18.203 1 86.81 135 VAL B O 1
ATOM 3752 N N . GLU B 1 136 ? 22.297 -27.484 -18.922 1 88.69 136 GLU B N 1
ATOM 3753 C CA . GLU B 1 136 ? 23.234 -27.359 -20.031 1 88.69 136 GLU B CA 1
ATOM 3754 C C . GLU B 1 136 ? 24.188 -26.188 -19.828 1 88.69 136 GLU B C 1
ATOM 3756 O O . GLU B 1 136 ? 23.984 -25.375 -18.938 1 88.69 136 GLU B O 1
ATOM 3761 N N . THR B 1 137 ? 25.219 -26.141 -20.594 1 88.12 137 THR B N 1
ATOM 3762 C CA . THR B 1 137 ? 26.266 -25.109 -20.469 1 88.12 137 THR B CA 1
ATOM 3763 C C . THR B 1 137 ? 25.672 -23.719 -20.688 1 88.12 137 THR B C 1
ATOM 3765 O O . THR B 1 137 ? 26.094 -22.766 -20.031 1 88.12 137 THR B O 1
ATOM 3768 N N . HIS B 1 138 ? 24.766 -23.594 -21.594 1 90 138 HIS B N 1
ATOM 3769 C CA . HIS B 1 138 ? 24.172 -22.297 -21.859 1 90 138 HIS B CA 1
ATOM 3770 C C . HIS B 1 138 ? 23.359 -21.812 -20.656 1 90 138 HIS B C 1
ATOM 3772 O O . HIS B 1 138 ? 23.297 -20.609 -20.391 1 90 138 HIS B O 1
ATOM 3778 N N . ASP B 1 139 ? 22.781 -22.797 -19.891 1 88.69 139 ASP B N 1
ATOM 3779 C CA . ASP B 1 139 ? 22.047 -22.422 -18.703 1 88.69 139 ASP B CA 1
ATOM 3780 C C . ASP B 1 139 ? 22.969 -21.797 -17.656 1 88.69 139 ASP B C 1
ATOM 3782 O O . ASP B 1 139 ? 22.625 -20.781 -17.031 1 88.69 139 ASP B O 1
ATOM 3786 N N . VAL B 1 140 ? 24.109 -22.359 -17.531 1 87.94 140 VAL B N 1
ATOM 3787 C CA . VAL B 1 140 ? 25.094 -21.875 -16.562 1 87.94 140 VAL B CA 1
ATOM 3788 C C . VAL B 1 140 ? 25.594 -20.484 -16.984 1 87.94 140 VAL B C 1
ATOM 3790 O O . VAL B 1 140 ? 25.75 -19.594 -16.141 1 87.94 140 VAL B O 1
ATOM 3793 N N . ALA B 1 141 ? 25.781 -20.312 -18.188 1 91.06 141 ALA B N 1
ATOM 3794 C CA . ALA B 1 141 ? 26.25 -19.016 -18.703 1 91.06 141 ALA B CA 1
ATOM 3795 C C . ALA B 1 141 ? 25.203 -17.922 -18.469 1 91.06 141 ALA B C 1
ATOM 3797 O O . ALA B 1 141 ? 25.562 -16.797 -18.125 1 91.06 141 ALA B O 1
ATOM 3798 N N . LEU B 1 142 ? 23.969 -18.266 -18.688 1 90.38 142 LEU B N 1
ATOM 3799 C CA . LEU B 1 142 ? 22.891 -17.281 -18.547 1 90.38 142 LEU B CA 1
ATOM 3800 C C . LEU B 1 142 ? 22.719 -16.906 -17.078 1 90.38 142 LEU B C 1
ATOM 3802 O O . LEU B 1 142 ? 22.5 -15.727 -16.766 1 90.38 142 LEU B O 1
ATOM 3806 N N . VAL B 1 143 ? 22.828 -17.891 -16.25 1 88.12 143 VAL B N 1
ATOM 3807 C CA . VAL B 1 143 ? 22.703 -17.609 -14.828 1 88.12 143 VAL B CA 1
ATOM 3808 C C . VAL B 1 143 ? 23.891 -16.766 -14.367 1 88.12 143 VAL B C 1
ATOM 3810 O O . VAL B 1 143 ? 23.719 -15.82 -13.586 1 88.12 143 VAL B O 1
ATOM 3813 N N . GLY B 1 144 ? 25.016 -17.125 -14.797 1 89.75 144 GLY B 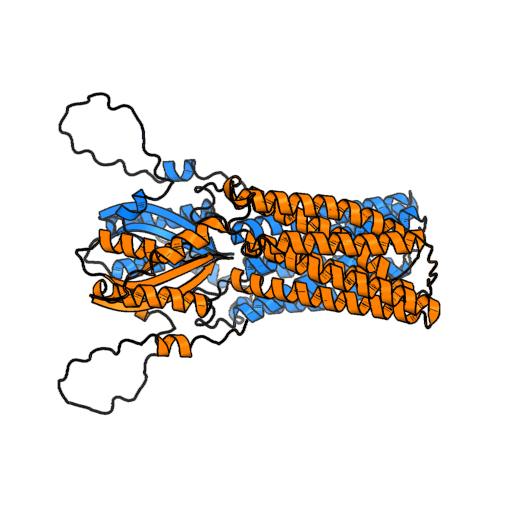N 1
ATOM 3814 C CA . GLY B 1 144 ? 26.188 -16.328 -14.484 1 89.75 144 GLY B CA 1
ATOM 3815 C C . GLY B 1 144 ? 26.094 -14.898 -14.969 1 89.75 144 GLY B C 1
ATOM 3816 O O . GLY B 1 144 ? 26.422 -13.969 -14.242 1 89.75 144 GLY B O 1
ATOM 3817 N N . ALA B 1 145 ? 25.625 -14.719 -16.141 1 91.62 145 ALA B N 1
ATOM 3818 C CA . ALA B 1 145 ? 25.438 -13.383 -16.703 1 91.62 145 ALA B CA 1
ATOM 3819 C C . ALA B 1 145 ? 24.438 -12.578 -15.875 1 91.62 145 ALA B C 1
ATOM 3821 O O . ALA B 1 145 ? 24.609 -11.375 -15.68 1 91.62 145 ALA B O 1
ATOM 3822 N N . ASN B 1 146 ? 23.375 -13.227 -15.469 1 91.5 146 ASN B N 1
ATOM 3823 C CA . ASN B 1 146 ? 22.391 -12.57 -14.625 1 91.5 146 ASN B CA 1
ATOM 3824 C C . ASN B 1 146 ? 23.016 -12.023 -13.344 1 91.5 146 ASN B C 1
ATOM 3826 O O . ASN B 1 146 ? 22.734 -10.891 -12.945 1 91.5 146 ASN B O 1
ATOM 3830 N N . ILE B 1 147 ? 23.859 -12.789 -12.742 1 92.56 147 ILE B N 1
ATOM 3831 C CA . ILE B 1 147 ? 24.5 -12.391 -11.5 1 92.56 147 ILE B CA 1
ATOM 3832 C C . ILE B 1 147 ? 25.422 -11.203 -11.75 1 92.56 147 ILE B C 1
ATOM 3834 O O . ILE B 1 147 ? 25.406 -10.227 -10.992 1 92.56 147 ILE B O 1
ATOM 3838 N N . VAL B 1 148 ? 26.125 -11.234 -12.789 1 94.5 148 VAL B N 1
ATOM 3839 C CA . VAL B 1 148 ? 27.078 -10.172 -13.109 1 94.5 148 VAL B CA 1
ATOM 3840 C C . VAL B 1 148 ? 26.328 -8.875 -13.391 1 94.5 148 VAL B C 1
ATOM 3842 O O . VAL B 1 148 ? 26.688 -7.816 -12.883 1 94.5 148 VAL B O 1
ATOM 3845 N N . VAL B 1 149 ? 25.297 -8.969 -14.133 1 94.5 149 VAL B N 1
ATOM 3846 C CA . VAL B 1 149 ? 24.531 -7.781 -14.484 1 94.5 149 VAL B CA 1
ATOM 3847 C C . VAL B 1 149 ? 23.891 -7.191 -13.227 1 94.5 149 VAL B C 1
ATOM 3849 O O . VAL B 1 149 ? 23.891 -5.969 -13.039 1 94.5 149 VAL B O 1
ATOM 3852 N N . LYS B 1 150 ? 23.438 -7.984 -12.352 1 93.44 150 LYS B N 1
ATOM 3853 C CA . LYS B 1 150 ? 22.828 -7.488 -11.125 1 93.44 150 LYS B CA 1
ATOM 3854 C C . LYS B 1 150 ? 23.859 -6.824 -10.219 1 93.44 150 LYS B C 1
ATOM 3856 O O . LYS B 1 150 ? 23.547 -5.859 -9.516 1 93.44 150 LYS B O 1
ATOM 3861 N N . ILE B 1 151 ? 25.031 -7.332 -10.273 1 95.56 151 ILE B N 1
ATOM 3862 C CA . ILE B 1 151 ? 26.109 -6.691 -9.523 1 95.56 151 ILE B CA 1
ATOM 3863 C C . ILE B 1 151 ? 26.391 -5.305 -10.102 1 95.56 151 ILE B C 1
ATOM 3865 O O . ILE B 1 151 ? 26.562 -4.34 -9.352 1 95.56 151 ILE B O 1
ATOM 3869 N N . LEU B 1 152 ? 26.344 -5.25 -11.352 1 95.81 152 LEU B N 1
ATOM 3870 C CA . LEU B 1 152 ? 26.562 -3.963 -12.008 1 95.81 152 LEU B CA 1
ATOM 3871 C C . LEU B 1 152 ? 25.438 -2.992 -11.672 1 95.81 152 LEU B C 1
ATOM 3873 O O . LEU B 1 152 ? 25.688 -1.815 -11.406 1 95.81 152 LEU B O 1
ATOM 3877 N N . PHE B 1 153 ? 24.25 -3.508 -11.711 1 95.44 153 PHE B N 1
ATOM 3878 C CA . PHE B 1 153 ? 23.109 -2.678 -11.336 1 95.44 153 PHE B CA 1
ATOM 3879 C C . PHE B 1 153 ? 23.234 -2.184 -9.898 1 95.44 153 PHE B C 1
ATOM 3881 O O . PHE B 1 153 ? 22.922 -1.034 -9.602 1 95.44 153 PHE B O 1
ATOM 3888 N N . SER B 1 154 ? 23.703 -3.043 -9.031 1 94.69 154 SER B N 1
ATOM 3889 C CA . SER B 1 154 ? 23.875 -2.68 -7.625 1 94.69 154 SER B CA 1
ATOM 3890 C C . SER B 1 154 ? 24.875 -1.551 -7.461 1 94.69 154 SER B C 1
ATOM 3892 O O . SER B 1 154 ? 24.688 -0.651 -6.641 1 94.69 154 SER B O 1
ATOM 3894 N N . PHE B 1 155 ? 25.859 -1.599 -8.227 1 94.69 155 PHE B N 1
ATOM 3895 C CA . PHE B 1 155 ? 26.859 -0.535 -8.18 1 94.69 155 PHE B CA 1
ATOM 3896 C C . PHE B 1 155 ? 26.281 0.771 -8.711 1 94.69 155 PHE B C 1
ATOM 3898 O O . PHE B 1 155 ? 26.547 1.843 -8.164 1 94.69 155 PHE B O 1
ATOM 3905 N N . LEU B 1 156 ? 25.594 0.663 -9.75 1 94 156 LEU B N 1
ATOM 3906 C CA . LEU B 1 156 ? 24.969 1.844 -10.32 1 94 156 LEU B CA 1
ATOM 3907 C C . LEU B 1 156 ? 24.016 2.49 -9.328 1 94 156 LEU B C 1
ATOM 3909 O O . LEU B 1 156 ? 24 3.715 -9.18 1 94 156 LEU B O 1
ATOM 3913 N N . CYS B 1 157 ? 23.203 1.738 -8.664 1 92.38 157 CYS B N 1
ATOM 3914 C CA . CYS B 1 157 ? 22.266 2.254 -7.688 1 92.38 157 CYS B CA 1
ATOM 3915 C C . CYS B 1 157 ? 22.984 2.805 -6.465 1 92.38 157 CYS B C 1
ATOM 3917 O O . CYS B 1 157 ? 22.531 3.771 -5.852 1 92.38 157 CYS B O 1
ATOM 3919 N N . PHE B 1 158 ? 24.109 2.201 -6.164 1 92.12 158 PHE B N 1
ATOM 3920 C CA . PHE B 1 158 ? 24.859 2.613 -4.988 1 92.12 158 PHE B CA 1
ATOM 3921 C C . PHE B 1 158 ? 25.406 4.027 -5.164 1 92.12 158 PHE B C 1
ATOM 3923 O O . PHE B 1 158 ? 25.609 4.75 -4.184 1 92.12 158 PHE B O 1
ATOM 3930 N N . THR B 1 159 ? 25.594 4.484 -6.359 1 91.31 159 THR B N 1
ATOM 3931 C CA . THR B 1 159 ? 26.109 5.824 -6.637 1 91.31 159 THR B CA 1
ATOM 3932 C C . THR B 1 159 ? 25.094 6.883 -6.191 1 91.31 159 THR B C 1
ATOM 3934 O O . THR B 1 159 ? 25.484 7.992 -5.812 1 91.31 159 THR B O 1
ATOM 3937 N N . ARG B 1 160 ? 23.828 6.504 -6.199 1 91.5 160 ARG B N 1
ATOM 3938 C CA . ARG B 1 160 ? 22.781 7.43 -5.789 1 91.5 160 ARG B CA 1
ATOM 3939 C C . ARG B 1 160 ? 21.969 6.867 -4.621 1 91.5 160 ARG B C 1
ATOM 3941 O O . ARG B 1 160 ? 20.734 6.895 -4.637 1 91.5 160 ARG B O 1
ATOM 3948 N N . ARG B 1 161 ? 22.641 6.496 -3.6 1 87.31 161 ARG B N 1
ATOM 3949 C CA . ARG B 1 161 ? 22.016 5.832 -2.459 1 87.31 161 ARG B CA 1
ATOM 3950 C C . ARG B 1 161 ? 21.297 6.84 -1.57 1 87.31 161 ARG B C 1
ATOM 3952 O O . ARG B 1 161 ? 20.469 6.461 -0.732 1 87.31 161 ARG B O 1
ATOM 3959 N N . LYS B 1 162 ? 21.438 8.055 -1.829 1 83.12 162 LYS B N 1
ATOM 3960 C CA . LYS B 1 162 ? 20.828 9.086 -1.006 1 83.12 162 LYS B CA 1
ATOM 3961 C C . LYS B 1 162 ? 19.359 9.281 -1.382 1 83.12 162 LYS B C 1
ATOM 3963 O O . LYS B 1 162 ? 18.562 9.773 -0.576 1 83.12 162 LYS B O 1
ATOM 3968 N N . SER B 1 163 ? 19.062 8.883 -2.598 1 85.94 163 SER B N 1
ATOM 3969 C CA . SER B 1 163 ? 17.672 8.961 -3.029 1 85.94 163 SER B CA 1
ATOM 3970 C C . SER B 1 163 ? 16.859 7.789 -2.488 1 85.94 163 SER B C 1
ATOM 3972 O O . SER B 1 163 ? 17.25 6.633 -2.637 1 85.94 163 SER B O 1
ATOM 3974 N N . PRO B 1 164 ? 15.844 8.125 -1.814 1 84.75 164 PRO B N 1
ATOM 3975 C CA . PRO B 1 164 ? 15.039 7.055 -1.217 1 84.75 164 PRO B CA 1
ATOM 3976 C C . PRO B 1 164 ? 14.539 6.047 -2.248 1 84.75 164 PRO B C 1
ATOM 3978 O O . PRO B 1 164 ? 14.484 4.848 -1.972 1 84.75 164 PRO B O 1
ATOM 3981 N N . ARG B 1 165 ? 14.148 6.484 -3.367 1 87.88 165 ARG B N 1
ATOM 3982 C CA . ARG B 1 165 ? 13.656 5.582 -4.398 1 87.88 165 ARG B CA 1
ATOM 3983 C C . ARG B 1 165 ? 14.758 4.652 -4.891 1 87.88 165 ARG B C 1
ATOM 3985 O O . ARG B 1 165 ? 14.531 3.453 -5.078 1 87.88 165 ARG B O 1
ATOM 3992 N N . ILE B 1 166 ? 15.945 5.234 -5.082 1 91.81 166 ILE B N 1
ATOM 3993 C CA . ILE B 1 166 ? 17.062 4.449 -5.582 1 91.81 166 ILE B CA 1
ATOM 3994 C C . ILE B 1 166 ? 17.578 3.518 -4.488 1 91.81 166 ILE B C 1
ATOM 3996 O O . ILE B 1 166 ? 18.062 2.418 -4.773 1 91.81 166 ILE B O 1
ATOM 4000 N N . TRP B 1 167 ? 17.359 3.898 -3.336 1 90.44 167 TRP B N 1
ATOM 4001 C CA . TRP B 1 167 ? 17.734 3.055 -2.209 1 90.44 167 TRP B CA 1
ATOM 4002 C C . TRP B 1 167 ? 16.906 1.775 -2.18 1 90.44 167 TRP B C 1
ATOM 4004 O O . TRP B 1 167 ? 17.438 0.689 -1.935 1 90.44 167 TRP B O 1
ATOM 4014 N N . VAL B 1 168 ? 15.68 1.91 -2.41 1 91 168 VAL B N 1
ATOM 4015 C CA . VAL B 1 168 ? 14.805 0.744 -2.467 1 91 168 VAL B CA 1
ATOM 4016 C C . VAL B 1 168 ? 15.234 -0.172 -3.609 1 91 168 VAL B C 1
ATOM 4018 O O . VAL B 1 168 ? 15.273 -1.395 -3.451 1 91 168 VAL B O 1
ATOM 4021 N N . LEU B 1 169 ? 15.57 0.451 -4.707 1 92.44 169 LEU B N 1
ATOM 4022 C CA . LEU B 1 169 ? 16.047 -0.317 -5.855 1 92.44 169 LEU B CA 1
ATOM 4023 C C . LEU B 1 169 ? 17.359 -1.023 -5.535 1 92.44 169 LEU B C 1
ATOM 4025 O O . LEU B 1 169 ? 17.562 -2.17 -5.938 1 92.44 169 LEU B O 1
ATOM 4029 N N . PHE B 1 170 ? 18.203 -0.324 -4.848 1 93.56 170 PHE B N 1
ATOM 4030 C CA . PHE B 1 170 ? 19.5 -0.875 -4.449 1 93.56 170 PHE B CA 1
ATOM 4031 C C . PHE B 1 170 ? 19.312 -2.09 -3.549 1 93.56 170 PHE B C 1
ATOM 4033 O O . PHE B 1 170 ? 19.938 -3.133 -3.77 1 93.56 170 PHE B O 1
ATOM 4040 N N . LYS B 1 171 ? 18.469 -1.982 -2.543 1 91.88 171 LYS B N 1
ATOM 4041 C CA . LYS B 1 171 ? 18.188 -3.098 -1.641 1 91.88 171 LYS B CA 1
ATOM 4042 C C . LYS B 1 171 ? 17.656 -4.301 -2.404 1 91.88 171 LYS B C 1
ATOM 4044 O O . LYS B 1 171 ? 18 -5.445 -2.098 1 91.88 171 LYS B O 1
ATOM 4049 N N . ASP B 1 172 ? 16.859 -4.031 -3.312 1 92 172 ASP B N 1
ATOM 4050 C CA . ASP B 1 172 ? 16.281 -5.094 -4.133 1 92 172 ASP B CA 1
ATOM 4051 C C . ASP B 1 172 ? 17.375 -5.797 -4.953 1 92 172 ASP B C 1
ATOM 4053 O O . ASP B 1 172 ? 17.391 -7.027 -5.043 1 92 172 ASP B O 1
ATOM 4057 N N . GLN B 1 173 ? 18.281 -4.996 -5.523 1 92.25 173 GLN B N 1
ATOM 4058 C CA . GLN B 1 173 ? 19.359 -5.57 -6.316 1 92.25 173 GLN B CA 1
ATOM 4059 C C . GLN B 1 173 ? 20.25 -6.469 -5.469 1 92.25 173 GLN B C 1
ATOM 4061 O O . GLN B 1 173 ? 20.688 -7.535 -5.918 1 92.25 173 GLN B O 1
ATOM 4066 N N . VAL B 1 174 ? 20.516 -6.086 -4.301 1 93.06 174 VAL B N 1
ATOM 4067 C CA . VAL B 1 174 ? 21.391 -6.848 -3.42 1 93.06 174 VAL B CA 1
ATOM 4068 C C . VAL B 1 174 ? 20.75 -8.195 -3.086 1 93.06 174 VAL B C 1
ATOM 4070 O O . VAL B 1 174 ? 21.422 -9.234 -3.135 1 93.06 174 VAL B O 1
ATOM 4073 N N . VAL B 1 175 ? 19.5 -8.141 -2.775 1 92.06 175 VAL B N 1
ATOM 4074 C CA . VAL B 1 175 ? 18.781 -9.375 -2.461 1 92.06 175 VAL B CA 1
ATOM 4075 C C . VAL B 1 175 ? 18.766 -10.289 -3.684 1 92.06 175 VAL B C 1
ATOM 4077 O O . VAL B 1 175 ? 18.922 -11.5 -3.561 1 92.06 175 VAL B O 1
ATOM 4080 N N . ASP B 1 176 ? 18.625 -9.719 -4.836 1 91.75 176 ASP B N 1
ATOM 4081 C CA . ASP B 1 176 ? 18.594 -10.5 -6.074 1 91.75 176 ASP B CA 1
ATOM 4082 C C . ASP B 1 176 ? 19.938 -11.164 -6.344 1 91.75 176 ASP B C 1
ATOM 4084 O O . ASP B 1 176 ? 19.984 -12.281 -6.859 1 91.75 176 ASP B O 1
ATOM 4088 N N . ILE B 1 177 ? 20.969 -10.438 -6.078 1 92.81 177 ILE B N 1
ATOM 4089 C CA . ILE B 1 177 ? 22.297 -11.023 -6.262 1 92.81 177 ILE B CA 1
ATOM 4090 C C . ILE B 1 177 ? 22.422 -12.281 -5.406 1 92.81 177 ILE B C 1
ATOM 4092 O O . ILE B 1 177 ? 22.797 -13.344 -5.906 1 92.81 177 ILE B O 1
ATOM 4096 N N . VAL B 1 178 ? 22.078 -12.172 -4.16 1 92.5 178 VAL B N 1
ATOM 4097 C CA . VAL B 1 178 ? 22.203 -13.289 -3.229 1 92.5 178 VAL B CA 1
ATOM 4098 C C . VAL B 1 178 ? 21.234 -14.406 -3.631 1 92.5 178 VAL B C 1
ATOM 4100 O O . VAL B 1 178 ? 21.609 -15.586 -3.635 1 92.5 178 VAL B O 1
ATOM 4103 N N . ALA B 1 179 ? 20.031 -14.031 -3.973 1 90.44 179 ALA B N 1
ATOM 4104 C CA . ALA B 1 179 ? 19.016 -15.016 -4.359 1 90.44 179 ALA B CA 1
ATOM 4105 C C . ALA B 1 179 ? 19.469 -15.812 -5.586 1 90.44 179 ALA B C 1
ATOM 4107 O O . ALA B 1 179 ? 19.266 -17.016 -5.66 1 90.44 179 ALA B O 1
ATOM 4108 N N . ASN B 1 180 ? 20.062 -15.148 -6.562 1 88.62 180 ASN B N 1
ATOM 4109 C CA . ASN B 1 180 ? 20.531 -15.836 -7.762 1 88.62 180 ASN B CA 1
ATOM 4110 C C . ASN B 1 180 ? 21.719 -16.75 -7.457 1 88.62 180 ASN B C 1
ATOM 4112 O O . ASN B 1 180 ? 21.844 -17.828 -8.023 1 88.62 180 ASN B O 1
ATOM 4116 N N . PHE B 1 181 ? 22.547 -16.312 -6.609 1 90.81 181 PHE B N 1
ATOM 4117 C CA . PHE B 1 181 ? 23.641 -17.156 -6.168 1 90.81 181 PHE B CA 1
ATOM 4118 C C . PHE B 1 181 ? 23.125 -18.406 -5.465 1 90.81 181 PHE B C 1
ATOM 4120 O O . PHE B 1 181 ? 23.609 -19.516 -5.715 1 90.81 181 PHE B O 1
ATOM 4127 N N . VAL B 1 182 ? 22.219 -18.203 -4.609 1 91.56 182 VAL B N 1
ATOM 4128 C CA . VAL B 1 182 ? 21.641 -19.312 -3.859 1 91.56 182 VAL B CA 1
ATOM 4129 C C . VAL B 1 182 ? 20.938 -20.266 -4.82 1 91.56 182 VAL B C 1
ATOM 4131 O O . VAL B 1 182 ? 21.047 -21.484 -4.688 1 91.56 182 VAL B O 1
ATOM 4134 N N . ALA B 1 183 ? 20.203 -19.703 -5.766 1 89.31 183 ALA B N 1
ATOM 4135 C CA . ALA B 1 183 ? 19.5 -20.547 -6.746 1 89.31 183 ALA B CA 1
ATOM 4136 C C . ALA B 1 183 ? 20.5 -21.375 -7.543 1 89.31 183 ALA B C 1
ATOM 4138 O O . ALA B 1 183 ? 20.266 -22.578 -7.766 1 89.31 183 ALA B O 1
ATOM 4139 N N . PHE B 1 184 ? 21.547 -20.766 -7.938 1 88.31 184 PHE B N 1
ATOM 4140 C CA . PHE B 1 184 ? 22.562 -21.438 -8.727 1 88.31 184 PHE B CA 1
ATOM 4141 C C . PHE B 1 184 ? 23.25 -22.531 -7.895 1 88.31 184 PHE B C 1
ATOM 4143 O O . PHE B 1 184 ? 23.438 -23.641 -8.367 1 88.31 184 PHE B O 1
ATOM 4150 N N . ALA B 1 185 ? 23.641 -22.219 -6.762 1 91.5 185 ALA B N 1
ATOM 4151 C CA . ALA B 1 185 ? 24.297 -23.172 -5.871 1 91.5 185 ALA B CA 1
ATOM 4152 C C . ALA B 1 185 ? 23.375 -24.344 -5.566 1 91.5 185 ALA B C 1
ATOM 4154 O O . ALA B 1 185 ? 23.812 -25.5 -5.574 1 91.5 185 ALA B O 1
ATOM 4155 N N . ALA B 1 186 ? 22.156 -24.047 -5.273 1 91.62 186 ALA B N 1
ATOM 4156 C CA . ALA B 1 186 ? 21.188 -25.094 -4.973 1 91.62 186 ALA B CA 1
ATOM 4157 C C . ALA B 1 186 ? 20.984 -26.016 -6.176 1 91.62 186 ALA B C 1
ATOM 4159 O O . ALA B 1 186 ? 20.828 -27.219 -6.016 1 91.62 186 ALA B O 1
ATOM 4160 N N . LEU B 1 187 ? 20.969 -25.453 -7.336 1 87.75 187 LEU B N 1
ATOM 4161 C CA . LEU B 1 187 ? 20.828 -26.25 -8.555 1 87.75 187 LEU B CA 1
ATOM 4162 C C . LEU B 1 187 ? 22 -27.219 -8.711 1 87.75 187 LEU B C 1
ATOM 4164 O O . LEU B 1 187 ? 21.797 -28.406 -8.969 1 87.75 187 LEU B O 1
ATOM 4168 N N . ILE B 1 188 ? 23.219 -26.734 -8.547 1 88.38 188 ILE B N 1
ATOM 4169 C CA . ILE B 1 188 ? 24.406 -27.562 -8.695 1 88.38 188 ILE B CA 1
ATOM 4170 C C . ILE B 1 188 ? 24.422 -28.656 -7.633 1 88.38 188 ILE B C 1
ATOM 4172 O O . ILE B 1 188 ? 24.703 -29.812 -7.93 1 88.38 188 ILE B O 1
ATOM 4176 N N . ILE B 1 189 ? 24.078 -28.234 -6.449 1 91.25 189 ILE B N 1
ATOM 4177 C CA . ILE B 1 189 ? 24.078 -29.188 -5.352 1 91.25 189 ILE B CA 1
ATOM 4178 C C . ILE B 1 189 ? 23 -30.25 -5.598 1 91.25 189 ILE B C 1
ATOM 4180 O O . ILE B 1 189 ? 23.172 -31.422 -5.27 1 91.25 189 ILE B O 1
ATOM 4184 N N . SER B 1 190 ? 21.875 -29.828 -6.168 1 89.38 190 SER B N 1
ATOM 4185 C CA . SER B 1 190 ? 20.766 -30.734 -6.441 1 89.38 190 SER B CA 1
ATOM 4186 C C . SER B 1 190 ? 21.156 -31.781 -7.48 1 89.38 190 SER B C 1
ATOM 4188 O O . SER B 1 190 ? 20.766 -32.938 -7.371 1 89.38 190 SER B O 1
ATOM 4190 N N . ILE B 1 191 ? 21.938 -31.484 -8.445 1 87.69 191 ILE B N 1
ATOM 4191 C CA . ILE B 1 191 ? 22.359 -32.406 -9.516 1 87.69 191 ILE B CA 1
ATOM 4192 C C . ILE B 1 191 ? 23.406 -33.375 -8.984 1 87.69 191 ILE B C 1
ATOM 4194 O O . ILE B 1 191 ? 23.391 -34.562 -9.328 1 87.69 191 ILE B O 1
ATOM 4198 N N . LYS B 1 192 ? 24.203 -32.938 -8.141 1 90.06 192 LYS B N 1
ATOM 4199 C CA . LYS B 1 192 ? 25.344 -33.719 -7.723 1 90.06 192 LYS B CA 1
ATOM 4200 C C . LYS B 1 192 ? 25.016 -34.562 -6.492 1 90.06 192 LYS B C 1
ATOM 4202 O O . LYS B 1 192 ? 25.531 -35.688 -6.332 1 90.06 192 LYS B O 1
ATOM 4207 N N . TYR B 1 193 ? 24.188 -34.031 -5.625 1 90.94 193 TYR B N 1
ATOM 4208 C CA . TYR B 1 193 ? 24.047 -34.688 -4.332 1 90.94 193 TYR B CA 1
ATOM 4209 C C . TYR B 1 193 ? 22.609 -35.125 -4.098 1 90.94 193 TYR B C 1
ATOM 4211 O O . TYR B 1 193 ? 22.297 -36.312 -4.176 1 90.94 193 TYR B O 1
ATOM 4219 N N . PHE B 1 194 ? 21.703 -34.219 -3.771 1 87.38 194 PHE B N 1
ATOM 4220 C CA . PHE B 1 194 ? 20.328 -34.594 -3.484 1 87.38 194 PHE B CA 1
ATOM 4221 C C . PHE B 1 194 ? 19.359 -33.594 -4.121 1 87.38 194 PHE B C 1
ATOM 4223 O O . PHE B 1 194 ? 19.578 -32.406 -4.066 1 87.38 194 PHE B O 1
ATOM 4230 N N . THR B 1 195 ? 18.359 -34.125 -4.609 1 84.44 195 THR B N 1
ATOM 4231 C CA . THR B 1 195 ? 17.375 -33.375 -5.383 1 84.44 195 THR B CA 1
ATOM 4232 C C . THR B 1 195 ? 16.609 -32.406 -4.492 1 84.44 195 THR B C 1
ATOM 4234 O O . THR B 1 195 ? 16.109 -31.391 -4.969 1 84.44 195 THR B O 1
ATOM 4237 N N . THR B 1 196 ? 16.547 -32.688 -3.189 1 89.62 196 THR B N 1
ATOM 4238 C CA . THR B 1 196 ? 15.805 -31.828 -2.266 1 89.62 196 THR B CA 1
ATOM 4239 C C . THR B 1 196 ? 16.531 -30.5 -2.041 1 89.62 196 THR B C 1
ATOM 4241 O O . THR B 1 196 ? 15.945 -29.547 -1.524 1 89.62 196 THR B O 1
ATOM 4244 N N . ALA B 1 197 ? 17.734 -30.453 -2.471 1 91.06 197 ALA B N 1
ATOM 4245 C CA . ALA B 1 197 ? 18.516 -29.219 -2.33 1 91.06 197 ALA B CA 1
ATOM 4246 C C . ALA B 1 197 ? 17.891 -28.078 -3.127 1 91.06 197 ALA B C 1
ATOM 4248 O O . ALA B 1 197 ? 18 -26.922 -2.734 1 91.06 197 ALA B O 1
ATOM 4249 N N . ASP B 1 198 ? 17.297 -28.391 -4.195 1 91.56 198 ASP B N 1
ATOM 4250 C CA . ASP B 1 198 ? 16.656 -27.375 -5.027 1 91.56 198 ASP B CA 1
ATOM 4251 C C . ASP B 1 198 ? 15.477 -26.719 -4.301 1 91.56 198 ASP B C 1
ATOM 4253 O O . ASP B 1 198 ? 15.312 -25.5 -4.344 1 91.56 198 ASP B O 1
ATOM 4257 N N . LEU B 1 199 ? 14.734 -27.516 -3.564 1 90.75 199 LEU B N 1
ATOM 4258 C CA . LEU B 1 199 ? 13.625 -26.984 -2.791 1 90.75 199 LEU B CA 1
ATOM 4259 C C . LEU B 1 199 ? 14.133 -26.141 -1.623 1 90.75 199 LEU B C 1
ATOM 4261 O O . LEU B 1 199 ? 13.523 -25.125 -1.276 1 90.75 199 LEU B O 1
ATOM 4265 N N . ILE B 1 200 ? 15.164 -26.562 -1.054 1 92.62 200 ILE B N 1
ATOM 4266 C CA . ILE B 1 200 ? 15.781 -25.797 0.022 1 92.62 200 ILE B CA 1
ATOM 4267 C C . ILE B 1 200 ? 16.234 -24.438 -0.505 1 92.62 200 ILE B C 1
ATOM 4269 O O . ILE B 1 200 ? 16.062 -23.422 0.166 1 92.62 200 ILE B O 1
ATOM 4273 N N . GLY B 1 201 ? 16.844 -24.438 -1.661 1 92.62 201 GLY B N 1
ATOM 4274 C CA . GLY B 1 201 ? 17.203 -23.172 -2.289 1 92.62 201 GLY B CA 1
ATOM 4275 C C . GLY B 1 201 ? 16.016 -22.25 -2.5 1 92.62 201 GLY B C 1
ATOM 4276 O O . GLY B 1 201 ? 16.094 -21.062 -2.195 1 92.62 201 GLY B O 1
ATOM 4277 N N . ALA B 1 202 ? 14.922 -22.812 -2.979 1 92.81 202 ALA B N 1
ATOM 4278 C CA . ALA B 1 202 ? 13.703 -22.031 -3.178 1 92.81 202 ALA B CA 1
ATOM 4279 C C . ALA B 1 202 ? 13.188 -21.469 -1.855 1 92.81 202 ALA B C 1
ATOM 4281 O O . ALA B 1 202 ? 12.711 -20.328 -1.801 1 92.81 202 ALA B O 1
ATOM 4282 N N . THR B 1 203 ? 13.328 -22.203 -0.793 1 93.75 203 THR B N 1
ATOM 4283 C CA . THR B 1 203 ? 12.891 -21.781 0.531 1 93.75 203 THR B CA 1
ATOM 4284 C C . THR B 1 203 ? 13.75 -20.625 1.046 1 93.75 203 THR B C 1
ATOM 4286 O O . THR B 1 203 ? 13.234 -19.656 1.6 1 93.75 203 THR B O 1
ATOM 4289 N N . LEU B 1 204 ? 14.984 -20.766 0.827 1 94.62 204 LEU B N 1
ATOM 4290 C CA . LEU B 1 204 ? 15.906 -19.703 1.258 1 94.62 204 LEU B CA 1
ATOM 4291 C C . LEU B 1 204 ? 15.633 -18.406 0.509 1 94.62 204 LEU B C 1
ATOM 4293 O O . LEU B 1 204 ? 15.672 -17.328 1.1 1 94.62 204 LEU B O 1
ATOM 4297 N N . ILE B 1 205 ? 15.367 -18.5 -0.753 1 92.88 205 ILE B N 1
ATOM 4298 C CA . ILE B 1 205 ? 15.047 -17.328 -1.558 1 92.88 205 ILE B CA 1
ATOM 4299 C C . ILE B 1 205 ? 13.773 -16.672 -1.036 1 92.88 205 ILE B C 1
ATOM 4301 O O . ILE B 1 205 ? 13.711 -15.453 -0.893 1 92.88 205 ILE B O 1
ATOM 4305 N N . LEU B 1 206 ? 12.797 -17.469 -0.707 1 94.31 206 LEU B N 1
ATOM 4306 C CA . LEU B 1 206 ? 11.555 -16.953 -0.147 1 94.31 206 LEU B CA 1
ATOM 4307 C C . LEU B 1 206 ? 11.812 -16.172 1.133 1 94.31 206 LEU B C 1
ATOM 4309 O O . LEU B 1 206 ? 11.312 -15.055 1.293 1 94.31 206 LEU B O 1
ATOM 4313 N N . ILE B 1 207 ? 12.617 -16.734 1.966 1 94.94 207 ILE B N 1
ATOM 4314 C CA . ILE B 1 207 ? 12.898 -16.125 3.26 1 94.94 207 ILE B CA 1
ATOM 4315 C C . ILE B 1 207 ? 13.594 -14.789 3.055 1 94.94 207 ILE B C 1
ATOM 4317 O O . ILE B 1 207 ? 13.25 -13.797 3.697 1 94.94 207 ILE B O 1
ATOM 4321 N N . MET B 1 208 ? 14.461 -14.734 2.186 1 94 208 MET B N 1
ATOM 4322 C CA . MET B 1 208 ? 15.227 -13.516 1.931 1 94 208 MET B CA 1
ATOM 4323 C C . MET B 1 208 ? 14.328 -12.422 1.369 1 94 208 MET B C 1
ATOM 4325 O O . MET B 1 208 ? 14.391 -11.273 1.814 1 94 208 MET B O 1
ATOM 4329 N N . ILE B 1 209 ? 13.5 -12.758 0.465 1 92.25 209 ILE B N 1
ATOM 4330 C CA . ILE B 1 209 ? 12.625 -11.789 -0.177 1 92.25 209 ILE B CA 1
ATOM 4331 C C . ILE B 1 209 ? 11.586 -11.289 0.827 1 92.25 209 ILE B C 1
ATOM 4333 O O . ILE B 1 209 ? 11.336 -10.086 0.921 1 92.25 209 ILE B O 1
ATOM 4337 N N . VAL B 1 210 ? 11.078 -12.242 1.572 1 93.5 210 VAL B N 1
ATOM 4338 C CA . VAL B 1 210 ? 10.062 -11.883 2.559 1 93.5 210 VAL B CA 1
ATOM 4339 C C . VAL B 1 210 ? 10.672 -10.969 3.619 1 93.5 210 VAL B C 1
ATOM 4341 O O . VAL B 1 210 ? 10.055 -9.984 4.023 1 93.5 210 VAL B O 1
ATOM 4344 N N . PHE B 1 211 ? 11.82 -11.266 4.004 1 94.25 211 PHE B N 1
ATOM 4345 C CA . PHE B 1 211 ? 12.484 -10.445 5.016 1 94.25 211 PHE B CA 1
ATOM 4346 C C . PHE B 1 211 ? 12.75 -9.047 4.484 1 94.25 211 PHE B C 1
ATOM 4348 O O . PHE B 1 211 ? 12.453 -8.055 5.156 1 94.25 211 PHE B O 1
ATOM 4355 N N . ASN B 1 212 ? 13.281 -8.945 3.359 1 93 212 ASN B N 1
ATOM 4356 C CA . ASN B 1 212 ? 13.617 -7.656 2.762 1 93 212 ASN B CA 1
ATOM 4357 C C . ASN B 1 212 ? 12.383 -6.785 2.574 1 93 212 ASN B C 1
ATOM 4359 O O . ASN B 1 212 ? 12.352 -5.633 3.01 1 93 212 ASN B O 1
ATOM 4363 N N . TRP B 1 213 ? 11.352 -7.309 2.012 1 93.62 213 TRP B N 1
ATOM 4364 C CA . TRP B 1 213 ? 10.188 -6.504 1.657 1 93.62 213 TRP B CA 1
ATOM 4365 C C . TRP B 1 213 ? 9.289 -6.285 2.869 1 93.62 213 TRP B C 1
ATOM 4367 O O . TRP B 1 213 ? 8.539 -5.301 2.928 1 93.62 213 TRP B O 1
ATOM 4377 N N . SER B 1 214 ? 9.406 -7.164 3.857 1 94.56 214 SER B N 1
ATOM 4378 C CA . SER B 1 214 ? 8.688 -6.91 5.102 1 94.56 214 SER B CA 1
ATOM 4379 C C . SER B 1 214 ? 9.266 -5.711 5.84 1 94.56 214 SER B C 1
ATOM 4381 O O . SER B 1 214 ? 8.523 -4.93 6.441 1 94.56 214 SER B O 1
ATOM 4383 N N . THR B 1 215 ? 10.555 -5.527 5.785 1 93.56 215 THR B N 1
ATOM 4384 C CA . THR B 1 215 ? 11.203 -4.398 6.441 1 93.56 215 THR B CA 1
ATOM 4385 C C . THR B 1 215 ? 10.828 -3.088 5.75 1 93.56 215 THR B C 1
ATOM 4387 O O . THR B 1 215 ? 10.523 -2.096 6.414 1 93.56 215 THR B O 1
ATOM 4390 N N . ILE B 1 216 ? 10.82 -3.078 4.477 1 93.38 216 ILE B N 1
ATOM 4391 C CA . ILE B 1 216 ? 10.445 -1.892 3.711 1 93.38 216 ILE B CA 1
ATOM 4392 C C . ILE B 1 216 ? 8.984 -1.554 3.965 1 93.38 216 ILE B C 1
ATOM 4394 O O . ILE B 1 216 ? 8.633 -0.389 4.164 1 93.38 216 ILE B O 1
ATOM 4398 N N . LEU B 1 217 ? 8.188 -2.605 3.967 1 93.81 217 LEU B N 1
ATOM 4399 C CA . LEU B 1 217 ? 6.762 -2.432 4.223 1 93.81 217 LEU B CA 1
ATOM 4400 C C . LEU B 1 217 ? 6.527 -1.834 5.605 1 93.81 217 LEU B C 1
ATOM 4402 O O . LEU B 1 217 ? 5.742 -0.894 5.754 1 93.81 217 LEU B O 1
ATOM 4406 N N . TRP B 1 218 ? 7.27 -2.326 6.531 1 91.62 218 TRP B N 1
ATOM 4407 C CA . TRP B 1 218 ? 7.074 -1.898 7.91 1 91.62 218 TRP B CA 1
ATOM 4408 C C . TRP B 1 218 ? 7.434 -0.427 8.078 1 91.62 218 TRP B C 1
ATOM 4410 O O . TRP B 1 218 ? 6.684 0.335 8.695 1 91.62 218 TRP B O 1
ATOM 4420 N N . SER B 1 219 ? 8.492 -0.085 7.535 1 89.12 219 SER B N 1
ATOM 4421 C CA . SER B 1 219 ? 8.93 1.305 7.633 1 89.12 219 SER B CA 1
ATOM 4422 C C . SER B 1 219 ? 7.961 2.238 6.91 1 89.12 219 SER B C 1
ATOM 4424 O O . SER B 1 219 ? 7.578 3.279 7.449 1 89.12 219 SER B O 1
ATOM 4426 N N . SER B 1 220 ? 7.566 1.855 5.703 1 90.62 220 SER B N 1
ATOM 4427 C CA . SER B 1 220 ? 6.66 2.688 4.918 1 90.62 220 SER B CA 1
ATOM 4428 C C . SER B 1 220 ? 5.262 2.697 5.516 1 90.62 220 SER B C 1
ATOM 4430 O O . SER B 1 220 ? 4.551 3.703 5.438 1 90.62 220 SER B O 1
ATOM 4432 N N . TRP B 1 221 ? 4.965 1.584 6.137 1 88.44 221 TRP B N 1
ATOM 4433 C CA . TRP B 1 221 ? 3.68 1.448 6.812 1 88.44 221 TRP B CA 1
ATOM 4434 C C . TRP B 1 221 ? 3.586 2.398 8 1 88.44 221 TRP B C 1
ATOM 4436 O O . TRP B 1 221 ? 2.574 3.08 8.18 1 88.44 221 TRP B O 1
ATOM 4446 N N . ASN B 1 222 ? 4.566 2.516 8.727 1 85.94 222 ASN B N 1
ATOM 4447 C CA . ASN B 1 222 ? 4.594 3.396 9.883 1 85.94 222 ASN B CA 1
ATOM 4448 C C . ASN B 1 222 ? 4.633 4.867 9.477 1 85.94 222 ASN B C 1
ATOM 4450 O O . ASN B 1 222 ? 3.992 5.707 10.102 1 85.94 222 ASN B O 1
ATOM 4454 N N . ASN B 1 223 ? 5.344 5.105 8.469 1 85.5 223 ASN B N 1
ATOM 4455 C CA . ASN B 1 223 ? 5.418 6.477 7.984 1 85.5 223 ASN B CA 1
ATOM 4456 C C . ASN B 1 223 ? 4.074 6.949 7.43 1 85.5 223 ASN B C 1
ATOM 4458 O O . ASN B 1 223 ? 3.713 8.117 7.578 1 85.5 223 ASN B O 1
ATOM 4462 N N . SER B 1 224 ? 3.404 6.051 6.852 1 86.62 224 SER B N 1
ATOM 4463 C CA . SER B 1 224 ? 2.121 6.398 6.25 1 86.62 224 SER B CA 1
ATOM 4464 C C . SER B 1 224 ? 1.05 6.602 7.316 1 86.62 224 SER B C 1
ATOM 4466 O O . SER B 1 224 ? 0.049 7.281 7.078 1 86.62 224 SER B O 1
ATOM 4468 N N . GLN B 1 225 ? 1.235 6.066 8.492 1 85.62 225 GLN B N 1
ATOM 4469 C CA . GLN B 1 225 ? 0.245 6.18 9.555 1 85.62 225 GLN B CA 1
ATOM 4470 C C . GLN B 1 225 ? 0.477 7.43 10.391 1 85.62 225 GLN B C 1
ATOM 4472 O O . GLN B 1 225 ? -0.29 7.719 11.312 1 85.62 225 GLN B O 1
ATOM 4477 N N . GLY B 1 226 ? 1.428 8.18 10.062 1 83.06 226 GLY B N 1
ATOM 4478 C CA . GLY B 1 226 ? 1.682 9.414 10.789 1 83.06 226 GLY B CA 1
ATOM 4479 C C . GLY B 1 226 ? 2.498 9.211 12.055 1 83.06 226 GLY B C 1
ATOM 4480 O O . GLY B 1 226 ? 2.209 9.805 13.094 1 83.06 226 GLY B O 1
ATOM 4481 N N . CYS B 1 227 ? 3.402 8.375 11.922 1 83.5 227 CYS B N 1
ATOM 4482 C CA . CYS B 1 227 ? 4.254 8.125 13.086 1 83.5 227 CYS B CA 1
ATOM 4483 C C . CYS B 1 227 ? 5.129 9.336 13.383 1 83.5 227 CYS B C 1
ATOM 4485 O O . CYS B 1 227 ? 5.414 10.141 12.492 1 83.5 227 CYS B O 1
ATOM 4487 N N . ALA B 1 228 ? 5.492 9.414 14.633 1 84.38 228 ALA B N 1
ATOM 4488 C CA . ALA B 1 228 ? 6.34 10.531 15.055 1 84.38 228 ALA B CA 1
ATOM 4489 C C . ALA B 1 228 ? 7.699 10.469 14.367 1 84.38 228 ALA B C 1
ATOM 4491 O O . ALA B 1 228 ? 8.141 9.406 13.938 1 84.38 228 ALA B O 1
ATOM 4492 N N . GLY B 1 229 ? 8.305 11.586 14.234 1 83.75 229 GLY B N 1
ATOM 4493 C CA . GLY B 1 229 ? 9.625 11.656 13.625 1 83.75 229 GLY B CA 1
ATOM 4494 C C . GLY B 1 229 ? 10.664 10.828 14.352 1 83.75 229 GLY B C 1
ATOM 4495 O O . GLY B 1 229 ? 10.508 10.531 15.539 1 83.75 229 GLY B O 1
ATOM 4496 N N . THR B 1 230 ? 11.688 10.516 13.633 1 81.5 230 THR B N 1
ATOM 4497 C CA . THR B 1 230 ? 12.781 9.742 14.219 1 81.5 230 THR B CA 1
ATOM 4498 C C . THR B 1 230 ? 13.586 10.602 15.188 1 81.5 230 THR B C 1
ATOM 4500 O O . THR B 1 230 ? 13.461 11.828 15.188 1 81.5 230 THR B O 1
ATOM 4503 N N . LYS B 1 231 ? 14.391 9.938 16.016 1 82.88 231 LYS B N 1
ATOM 4504 C CA . LYS B 1 231 ? 15.234 10.648 16.984 1 82.88 231 LYS B CA 1
ATOM 4505 C C . LYS B 1 231 ? 16.188 11.602 16.281 1 82.88 231 LYS B C 1
ATOM 4507 O O . LYS B 1 231 ? 16.422 12.719 16.75 1 82.88 231 LYS B O 1
ATOM 4512 N N . LYS B 1 232 ? 16.734 11.109 15.188 1 83.5 232 LYS B N 1
ATOM 4513 C CA . LYS B 1 232 ? 17.688 11.93 14.438 1 83.5 232 LYS B CA 1
ATOM 4514 C C . LYS B 1 232 ? 17 13.18 13.891 1 83.5 232 LYS B C 1
ATOM 4516 O O . LYS B 1 232 ? 17.547 14.281 13.984 1 83.5 232 LYS B O 1
ATOM 4521 N N . GLU B 1 233 ? 15.859 13.031 13.367 1 83.88 233 GLU B N 1
ATOM 4522 C CA . GLU B 1 233 ? 15.117 14.156 12.812 1 83.88 233 GLU B CA 1
ATOM 4523 C C . GLU B 1 233 ? 14.695 15.133 13.906 1 83.88 233 GLU B C 1
ATOM 4525 O O . GLU B 1 233 ? 14.797 16.344 13.734 1 83.88 233 GLU B O 1
ATOM 4530 N N . ASN B 1 234 ? 14.219 14.617 14.969 1 85.81 234 ASN B N 1
ATOM 4531 C CA . ASN B 1 234 ? 13.789 15.445 16.094 1 85.81 234 ASN B CA 1
ATOM 4532 C C . ASN B 1 234 ? 14.961 16.203 16.703 1 85.81 234 ASN B C 1
ATOM 4534 O O . ASN B 1 234 ? 14.812 17.344 17.141 1 85.81 234 ASN B O 1
ATOM 4538 N N . ALA B 1 235 ? 16.078 15.508 16.719 1 86.56 235 ALA B N 1
ATOM 4539 C CA . ALA B 1 235 ? 17.266 16.156 17.266 1 86.56 235 ALA B CA 1
ATOM 4540 C C . ALA B 1 235 ? 17.688 17.344 16.406 1 86.56 235 ALA B C 1
ATOM 4542 O O . ALA B 1 235 ? 18.125 18.375 16.922 1 86.56 235 ALA B O 1
ATOM 4543 N N . ALA B 1 236 ? 17.609 17.172 15.133 1 88.12 236 ALA B N 1
ATOM 4544 C CA . ALA B 1 236 ? 17.953 18.25 14.211 1 88.12 236 ALA B CA 1
ATOM 4545 C C . ALA B 1 236 ? 17.031 19.453 14.398 1 88.12 236 ALA B C 1
ATOM 4547 O O . ALA B 1 236 ? 17.469 20.594 14.383 1 88.12 236 ALA B O 1
ATOM 4548 N N . ILE B 1 237 ? 15.773 19.219 14.586 1 88.94 237 ILE B N 1
ATOM 4549 C CA . ILE B 1 237 ? 14.781 20.266 14.773 1 88.94 237 ILE B CA 1
ATOM 4550 C C . ILE B 1 237 ? 14.992 20.938 16.125 1 88.94 237 ILE B C 1
ATOM 4552 O O . ILE B 1 237 ? 14.938 22.156 16.25 1 88.94 237 ILE B O 1
ATOM 4556 N N . LEU B 1 238 ? 15.305 20.141 17.062 1 87.94 238 LEU B N 1
ATOM 4557 C CA . LEU B 1 238 ? 15.539 20.656 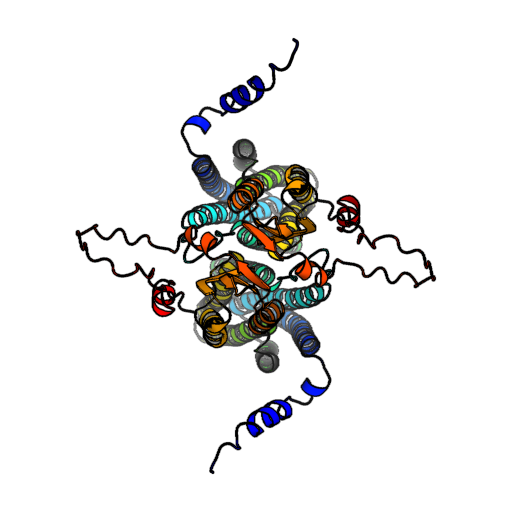18.406 1 87.94 238 LEU B CA 1
ATOM 4558 C C . LEU B 1 238 ? 16.75 21.578 18.438 1 87.94 238 LEU B C 1
ATOM 4560 O O . LEU B 1 238 ? 16.734 22.609 19.125 1 87.94 238 LEU B O 1
ATOM 4564 N N . LYS B 1 239 ? 17.75 21.172 17.828 1 89.75 239 LYS B N 1
ATOM 4565 C CA . LYS B 1 239 ? 18.953 21.984 17.766 1 89.75 239 LYS B CA 1
ATOM 4566 C C . LYS B 1 239 ? 18.641 23.359 17.188 1 89.75 239 LYS B C 1
ATOM 4568 O O . LYS B 1 239 ? 19.109 24.375 17.719 1 89.75 239 LYS B O 1
ATOM 4573 N N . ILE B 1 240 ? 17.906 23.484 16.125 1 89.94 240 ILE B N 1
ATOM 4574 C CA . ILE B 1 240 ? 17.562 24.75 15.477 1 89.94 240 ILE B CA 1
ATOM 4575 C C . ILE B 1 240 ? 16.688 25.578 16.422 1 89.94 240 ILE B C 1
ATOM 4577 O O . ILE B 1 240 ? 16.875 26.797 16.531 1 89.94 240 ILE B O 1
ATOM 4581 N N . LEU B 1 241 ? 15.773 24.953 17.094 1 86.69 241 LEU B N 1
ATOM 4582 C CA . LEU B 1 241 ? 14.875 25.656 18 1 86.69 241 LEU B CA 1
ATOM 4583 C C . LEU B 1 241 ? 15.625 26.172 19.234 1 86.69 241 LEU B C 1
ATOM 4585 O O . LEU B 1 241 ? 15.336 27.25 19.734 1 86.69 241 LEU B O 1
ATOM 4589 N N . GLU B 1 242 ? 16.578 25.406 19.641 1 85.88 242 GLU B N 1
ATOM 4590 C CA . GLU B 1 242 ? 17.391 25.828 20.781 1 85.88 242 GLU B CA 1
ATOM 4591 C C . GLU B 1 242 ? 18.297 27 20.422 1 85.88 242 GLU B C 1
ATOM 4593 O O . GLU B 1 242 ? 18.516 27.891 21.234 1 85.88 242 GLU B O 1
ATOM 4598 N N . GLU B 1 243 ? 18.875 26.953 19.266 1 87.38 243 GLU B N 1
ATOM 4599 C CA . GLU B 1 243 ? 19.75 28.031 18.797 1 87.38 243 GLU B CA 1
ATOM 4600 C C . GLU B 1 243 ? 18.984 29.328 18.594 1 87.38 243 GLU B C 1
ATOM 4602 O O . GLU B 1 243 ? 19.562 30.422 18.656 1 87.38 243 GLU B O 1
ATOM 4607 N N . ASN B 1 244 ? 17.719 29.25 18.344 1 85.94 244 ASN B N 1
ATOM 4608 C CA . ASN B 1 244 ? 16.891 30.422 18.125 1 85.94 244 ASN B CA 1
ATOM 4609 C C . ASN B 1 244 ? 15.859 30.594 19.234 1 85.94 244 ASN B C 1
ATOM 4611 O O . ASN B 1 244 ? 14.727 31.016 18.969 1 85.94 244 ASN B O 1
ATOM 4615 N N . ARG B 1 245 ? 16.141 30.297 20.391 1 80.94 245 ARG B N 1
ATOM 4616 C CA . ARG B 1 245 ? 15.242 30.344 21.531 1 80.94 245 ARG B CA 1
ATOM 4617 C C . ARG B 1 245 ? 14.875 31.781 21.891 1 80.94 245 ARG B C 1
ATOM 4619 O O . ARG B 1 245 ? 13.828 32.031 22.5 1 80.94 245 ARG B O 1
ATOM 4626 N N . GLU B 1 246 ? 15.625 32.656 21.5 1 77.81 246 GLU B N 1
ATOM 4627 C CA . GLU B 1 246 ? 15.422 34.062 21.844 1 77.81 246 GLU B CA 1
ATOM 4628 C C . GLU B 1 246 ? 14.156 34.625 21.203 1 77.81 246 GLU B C 1
ATOM 4630 O O . GLU B 1 246 ? 13.578 35.594 21.688 1 77.81 246 GLU B O 1
ATOM 4635 N N . PHE B 1 247 ? 13.727 33.875 20.188 1 78.38 247 PHE B N 1
ATOM 4636 C CA . PHE B 1 247 ? 12.555 34.375 19.469 1 78.38 247 PHE B CA 1
ATOM 4637 C C . PHE B 1 247 ? 11.273 34 20.203 1 78.38 247 PHE B C 1
ATOM 4639 O O . PHE B 1 247 ? 10.211 34.531 19.922 1 78.38 247 PHE B O 1
ATOM 4646 N N . PHE B 1 248 ? 11.391 33.156 21.25 1 81.25 248 PHE B N 1
ATOM 4647 C CA . PHE B 1 248 ? 10.203 32.688 21.953 1 81.25 248 PHE B CA 1
ATOM 4648 C C . PHE B 1 248 ? 10.094 33.312 23.328 1 81.25 248 PHE B C 1
ATOM 4650 O O . PHE B 1 248 ? 11.078 33.375 24.078 1 81.25 248 PHE B O 1
ATOM 4657 N N . VAL B 1 249 ? 8.938 33.906 23.641 1 77.69 249 VAL B N 1
ATOM 4658 C CA . VAL B 1 249 ? 8.656 34.344 25 1 77.69 249 VAL B CA 1
ATOM 4659 C C . VAL B 1 249 ? 8.391 33.156 25.906 1 77.69 249 VAL B C 1
ATOM 4661 O O . VAL B 1 249 ? 8.969 33.062 27 1 77.69 249 VAL B O 1
ATOM 4664 N N . ARG B 1 250 ? 7.512 32.344 25.453 1 79.75 250 ARG B N 1
ATOM 4665 C CA . ARG B 1 250 ? 7.191 31.062 26.094 1 79.75 250 ARG B CA 1
ATOM 4666 C C . ARG B 1 250 ? 7.309 29.906 25.094 1 79.75 250 ARG B C 1
ATOM 4668 O O . ARG B 1 250 ? 6.848 30.016 23.953 1 79.75 250 ARG B O 1
ATOM 4675 N N . TYR B 1 251 ? 8.055 28.984 25.469 1 81.88 251 TYR B N 1
ATOM 4676 C CA . TYR B 1 251 ? 8.258 27.812 24.609 1 81.88 251 TYR B CA 1
ATOM 4677 C C . TYR B 1 251 ? 7.793 26.547 25.312 1 81.88 251 TYR B C 1
ATOM 4679 O O . TYR B 1 251 ? 8.195 26.266 26.453 1 81.88 251 TYR B O 1
ATOM 4687 N N . ALA B 1 252 ? 6.867 25.797 24.75 1 76.62 252 ALA B N 1
ATOM 4688 C CA . ALA B 1 252 ? 6.328 24.578 25.359 1 76.62 252 ALA B CA 1
ATOM 4689 C C . ALA B 1 252 ? 7 23.344 24.797 1 76.62 252 ALA B C 1
ATOM 4691 O O . ALA B 1 252 ? 7.367 22.422 25.531 1 76.62 252 ALA B O 1
ATOM 4692 N N . GLY B 1 253 ? 7.184 23.297 23.422 1 82.56 253 GLY B N 1
ATOM 4693 C CA . GLY B 1 253 ? 7.727 22.125 22.766 1 82.56 253 GLY B CA 1
ATOM 4694 C C . GLY B 1 253 ? 7.324 22.031 21.297 1 82.56 253 GLY B C 1
ATOM 4695 O O . GLY B 1 253 ? 6.859 23 20.719 1 82.56 253 GLY B O 1
ATOM 4696 N N . PHE B 1 254 ? 7.75 20.969 20.734 1 87 254 PHE B N 1
ATOM 4697 C CA . PHE B 1 254 ? 7.379 20.781 19.344 1 87 254 PHE B CA 1
ATOM 4698 C C . PHE B 1 254 ? 6.949 19.328 19.109 1 87 254 PHE B C 1
ATOM 4700 O O . PHE B 1 254 ? 7.246 18.453 19.906 1 87 254 PHE B O 1
ATOM 4707 N N . LEU B 1 255 ? 6.125 19.125 18.172 1 86.19 255 LEU B N 1
ATOM 4708 C CA . LEU B 1 255 ? 5.629 17.828 17.75 1 86.19 255 LEU B CA 1
ATOM 4709 C C . LEU B 1 255 ? 5.914 17.594 16.281 1 86.19 255 LEU B C 1
ATOM 4711 O O . LEU B 1 255 ? 5.793 18.5 15.461 1 86.19 255 LEU B O 1
ATOM 4715 N N . THR B 1 256 ? 6.398 16.375 16.016 1 88 256 THR B N 1
ATOM 4716 C CA . THR B 1 256 ? 6.633 16 14.617 1 88 256 THR B CA 1
ATOM 4717 C C . THR B 1 256 ? 5.863 14.734 14.258 1 88 256 THR B C 1
ATOM 4719 O O . THR B 1 256 ? 5.73 13.828 15.086 1 88 256 THR B O 1
ATOM 4722 N N . PHE B 1 257 ? 5.328 14.695 13.07 1 85.56 257 PHE B N 1
ATOM 4723 C CA . PHE B 1 257 ? 4.68 13.477 12.609 1 85.56 257 PHE B CA 1
ATOM 4724 C C . PHE B 1 257 ? 4.824 13.328 11.094 1 85.56 257 PHE B C 1
ATOM 4726 O O . PHE B 1 257 ? 4.906 14.32 10.375 1 85.56 257 PHE B O 1
ATOM 4733 N N . HIS B 1 258 ? 4.867 12.156 10.719 1 85.38 258 HIS B N 1
ATOM 4734 C CA . HIS B 1 258 ? 5.086 11.836 9.312 1 85.38 258 HIS B CA 1
ATOM 4735 C C . HIS B 1 258 ? 3.777 11.883 8.531 1 85.38 258 HIS B C 1
ATOM 4737 O O . HIS B 1 258 ? 2.732 11.461 9.031 1 85.38 258 HIS B O 1
ATOM 4743 N N . THR B 1 259 ? 3.785 12.484 7.434 1 82.12 259 THR B N 1
ATOM 4744 C CA . THR B 1 259 ? 2.773 12.359 6.387 1 82.12 259 THR B CA 1
ATOM 4745 C C . THR B 1 259 ? 3.357 11.695 5.145 1 82.12 259 THR B C 1
ATOM 4747 O O . THR B 1 259 ? 3.734 12.383 4.191 1 82.12 259 THR B O 1
ATOM 4750 N N . GLY B 1 260 ? 3.359 10.43 5.227 1 79.19 260 GLY B N 1
ATOM 4751 C CA . GLY B 1 260 ? 4.152 9.719 4.234 1 79.19 260 GLY B CA 1
ATOM 4752 C C . GLY B 1 260 ? 5.641 9.781 4.504 1 79.19 260 GLY B C 1
ATOM 4753 O O . GLY B 1 260 ? 6.094 9.438 5.602 1 79.19 260 GLY B O 1
ATOM 4754 N N . ASP B 1 261 ? 6.395 10.273 3.518 1 79.06 261 ASP B N 1
ATOM 4755 C CA . ASP B 1 261 ? 7.832 10.359 3.734 1 79.06 261 ASP B CA 1
ATOM 4756 C C . ASP B 1 261 ? 8.234 11.766 4.188 1 79.06 261 ASP B C 1
ATOM 4758 O O . ASP B 1 261 ? 9.383 11.984 4.578 1 79.06 261 ASP B O 1
ATOM 4762 N N . LEU B 1 262 ? 7.289 12.555 4.254 1 85.25 262 LEU B N 1
ATOM 4763 C CA . LEU B 1 262 ? 7.547 13.914 4.719 1 85.25 262 LEU B CA 1
ATOM 4764 C C . LEU B 1 262 ? 7.102 14.094 6.168 1 85.25 262 LEU B C 1
ATOM 4766 O O . LEU B 1 262 ? 6.285 13.312 6.668 1 85.25 262 LEU B O 1
ATOM 4770 N N . ILE B 1 263 ? 7.746 15.094 6.812 1 88.31 263 ILE B N 1
ATOM 4771 C CA . ILE B 1 263 ? 7.438 15.328 8.219 1 88.31 263 ILE B CA 1
ATOM 4772 C C . ILE B 1 263 ? 6.84 16.719 8.391 1 88.31 263 ILE B C 1
ATOM 4774 O O . ILE B 1 263 ? 7.293 17.688 7.762 1 88.31 263 ILE B O 1
ATOM 4778 N N . LEU B 1 264 ? 5.805 16.812 9.133 1 88.88 264 LEU B N 1
ATOM 4779 C CA . LEU B 1 264 ? 5.234 18.078 9.578 1 88.88 264 LEU B CA 1
ATOM 4780 C C . LEU B 1 264 ? 5.648 18.391 11.008 1 88.88 264 LEU B C 1
ATOM 4782 O O . LEU B 1 264 ? 5.695 17.5 11.859 1 88.88 264 LEU B O 1
ATOM 4786 N N . VAL B 1 265 ? 5.988 19.609 11.211 1 90.56 265 VAL B N 1
ATOM 4787 C CA . VAL B 1 265 ? 6.465 20.031 12.531 1 90.56 265 VAL B CA 1
ATOM 4788 C C . VAL B 1 265 ? 5.496 21.031 13.141 1 90.56 265 VAL B C 1
ATOM 4790 O O . VAL B 1 265 ? 5.086 21.984 12.469 1 90.56 265 VAL B O 1
ATOM 4793 N N . GLU B 1 266 ? 5.062 20.766 14.336 1 88.38 266 GLU B N 1
ATOM 4794 C CA . GLU B 1 266 ? 4.277 21.719 15.117 1 88.38 266 GLU B CA 1
ATOM 4795 C C . GLU B 1 266 ? 5.086 22.266 16.297 1 88.38 266 GLU B C 1
ATOM 4797 O O . GLU B 1 266 ? 5.52 21.516 17.156 1 88.38 266 GLU B O 1
ATOM 4802 N N . VAL B 1 267 ? 5.266 23.5 16.25 1 88.25 267 VAL B N 1
ATOM 4803 C CA . VAL B 1 267 ? 5.996 24.141 17.344 1 88.25 267 VAL B CA 1
ATOM 4804 C C . VAL B 1 267 ? 5.027 24.906 18.25 1 88.25 267 VAL B C 1
ATOM 4806 O O . VAL B 1 267 ? 4.238 25.719 17.766 1 88.25 267 VAL B O 1
ATOM 4809 N N . TYR B 1 268 ? 5.098 24.609 19.469 1 83.75 268 TYR B N 1
ATOM 4810 C CA . TYR B 1 268 ? 4.223 25.25 20.438 1 83.75 268 TYR B CA 1
ATOM 4811 C C . TYR B 1 268 ? 4.98 26.297 21.234 1 83.75 268 TYR B C 1
ATOM 4813 O O . TYR B 1 268 ? 5.875 25.969 22.016 1 83.75 268 TYR B O 1
ATOM 4821 N N . GLY B 1 269 ? 4.602 27.484 20.984 1 80.75 269 GLY B N 1
ATOM 4822 C CA . GLY B 1 269 ? 5.234 28.594 21.672 1 80.75 269 GLY B CA 1
ATOM 4823 C C . GLY B 1 269 ? 4.695 29.953 21.266 1 80.75 269 GLY B C 1
ATOM 4824 O O . GLY B 1 269 ? 3.996 30.062 20.25 1 80.75 269 GLY B O 1
ATOM 4825 N N . ASP B 1 270 ? 4.902 31 22.141 1 77.06 270 ASP B N 1
ATOM 4826 C CA . ASP B 1 270 ? 4.531 32.375 21.859 1 77.06 270 ASP B CA 1
ATOM 4827 C C . ASP B 1 270 ? 5.73 33.156 21.344 1 77.06 270 ASP B C 1
ATOM 4829 O O . ASP B 1 270 ? 6.762 33.25 22.016 1 77.06 270 ASP B O 1
ATOM 4833 N N . LEU B 1 271 ? 5.523 33.531 20.141 1 74.38 271 LEU B N 1
ATOM 4834 C CA . LEU B 1 271 ? 6.605 34.312 19.547 1 74.38 271 LEU B CA 1
ATOM 4835 C C . LEU B 1 271 ? 6.566 35.75 20.016 1 74.38 271 LEU B C 1
ATOM 4837 O O . LEU B 1 271 ? 5.5 36.281 20.344 1 74.38 271 LEU B O 1
ATOM 4841 N N . MET B 1 272 ? 7.781 36.375 20.094 1 62.62 272 MET B N 1
ATOM 4842 C CA . MET B 1 272 ? 7.867 37.781 20.438 1 62.62 272 MET B CA 1
ATOM 4843 C C . MET B 1 272 ? 7.258 38.656 19.328 1 62.62 272 MET B C 1
ATOM 4845 O O . MET B 1 272 ? 7.297 38.281 18.156 1 62.62 272 MET B O 1
ATOM 4849 N N . GLN B 1 273 ? 6.168 39.5 19.578 1 57.66 273 GLN B N 1
ATOM 4850 C CA . GLN B 1 273 ? 5.363 40.375 18.734 1 57.66 273 GLN B CA 1
ATOM 4851 C C . GLN B 1 273 ? 6.156 40.844 17.516 1 57.66 273 GLN B C 1
ATOM 4853 O O . GLN B 1 273 ? 5.594 41.031 16.438 1 57.66 273 GLN B O 1
ATOM 4858 N N . THR B 1 274 ? 7.344 41.406 17.594 1 50.06 274 THR B N 1
ATOM 4859 C CA . THR B 1 274 ? 8.008 42.219 16.562 1 50.06 274 THR B CA 1
ATOM 4860 C C . THR B 1 274 ? 8.422 41.344 15.383 1 50.06 274 THR B C 1
ATOM 4862 O O . THR B 1 274 ? 8.797 41.844 14.328 1 50.06 274 THR B O 1
ATOM 4865 N N . SER B 1 275 ? 8.172 40 15.164 1 58.53 275 SER B N 1
ATOM 4866 C CA . SER B 1 275 ? 9.273 39.375 14.43 1 58.53 275 SER B CA 1
ATOM 4867 C C . SER B 1 275 ? 8.75 38.5 13.281 1 58.53 275 SER B C 1
ATOM 4869 O O . SER B 1 275 ? 8.719 37.281 13.391 1 58.53 275 SER B O 1
ATOM 4871 N N . ARG B 1 276 ? 7.852 39.062 12.508 1 62.34 276 ARG B N 1
ATOM 4872 C CA . ARG B 1 276 ? 7.406 38.312 11.336 1 62.34 276 ARG B CA 1
ATOM 4873 C C . ARG B 1 276 ? 8.594 37.781 10.531 1 62.34 276 ARG B C 1
ATOM 4875 O O . ARG B 1 276 ? 8.562 36.656 10.047 1 62.34 276 ARG B O 1
ATOM 4882 N N . ASN B 1 277 ? 9.469 38.656 10.359 1 69.12 277 ASN B N 1
ATOM 4883 C CA . ASN B 1 277 ? 10.648 38.281 9.586 1 69.12 277 ASN B CA 1
ATOM 4884 C C . ASN B 1 277 ? 11.438 37.156 10.281 1 69.12 277 ASN B C 1
ATOM 4886 O O . ASN B 1 277 ? 11.984 36.281 9.625 1 69.12 277 ASN B O 1
ATOM 4890 N N . GLU B 1 278 ? 11.367 37.25 11.516 1 73.44 278 GLU B N 1
ATOM 4891 C CA . GLU B 1 278 ? 12.102 36.25 12.25 1 73.44 278 GLU B CA 1
ATOM 4892 C C . GLU B 1 278 ? 11.398 34.875 12.172 1 73.44 278 GLU B C 1
ATOM 4894 O O . GLU B 1 278 ? 12.047 33.844 12.047 1 73.44 278 GLU B O 1
ATOM 4899 N N . LEU B 1 279 ? 10.109 35 12.18 1 76.69 279 LEU B N 1
ATOM 4900 C CA . LEU B 1 279 ? 9.32 33.781 12.039 1 76.69 279 LEU B CA 1
ATOM 4901 C C . LEU B 1 279 ? 9.562 33.125 10.68 1 76.69 279 LEU B C 1
ATOM 4903 O O . LEU B 1 279 ? 9.68 31.906 10.578 1 76.69 279 LEU B O 1
ATOM 4907 N N . ALA B 1 280 ? 9.633 33.938 9.719 1 78.56 280 ALA B N 1
ATOM 4908 C CA . ALA B 1 280 ? 9.875 33.438 8.367 1 78.56 280 ALA B CA 1
ATOM 4909 C C . ALA B 1 280 ? 11.266 32.812 8.258 1 78.56 280 ALA B C 1
ATOM 4911 O O . ALA B 1 280 ? 11.438 31.797 7.59 1 78.56 280 ALA B O 1
ATOM 4912 N N . SER B 1 281 ? 12.203 33.5 8.914 1 81.62 281 SER B N 1
ATOM 4913 C CA . SER B 1 281 ? 13.562 32.969 8.906 1 81.62 281 SER B CA 1
ATOM 4914 C C . SER B 1 281 ? 13.641 31.641 9.633 1 81.62 281 SER B C 1
ATOM 4916 O O . SER B 1 281 ? 14.32 30.719 9.172 1 81.62 281 SER B O 1
ATOM 4918 N N . LEU B 1 282 ? 12.961 31.578 10.766 1 85.94 282 LEU B N 1
ATOM 4919 C CA . LEU B 1 282 ? 12.945 30.328 11.531 1 85.94 282 LEU B CA 1
ATOM 4920 C C . LEU B 1 282 ? 12.25 29.219 10.75 1 85.94 282 LEU B C 1
ATOM 4922 O O . LEU B 1 282 ? 12.711 28.078 10.734 1 85.94 282 LEU B O 1
ATOM 4926 N N . LYS B 1 283 ? 11.156 29.531 10.125 1 86.31 283 LYS B N 1
ATOM 4927 C CA . LYS B 1 283 ? 10.438 28.562 9.297 1 86.31 283 LYS B CA 1
ATOM 4928 C C . LYS B 1 283 ? 11.32 28.047 8.164 1 86.31 283 LYS B C 1
ATOM 4930 O O . LYS B 1 283 ? 11.305 26.844 7.867 1 86.31 283 LYS B O 1
ATOM 4935 N N . GLU B 1 284 ? 12.031 28.875 7.594 1 87.19 284 GLU B N 1
ATOM 4936 C CA . GLU B 1 284 ? 12.922 28.5 6.496 1 87.19 284 GLU B CA 1
ATOM 4937 C C . GLU B 1 284 ? 14.039 27.578 6.98 1 87.19 284 GLU B C 1
ATOM 4939 O O . GLU B 1 284 ? 14.398 26.625 6.297 1 87.19 284 GLU B O 1
ATOM 4944 N N . LYS B 1 285 ? 14.578 27.906 8.117 1 87.94 285 LYS B N 1
ATOM 4945 C CA . LYS B 1 285 ? 15.656 27.094 8.672 1 87.94 285 LYS B CA 1
ATOM 4946 C C . LYS B 1 285 ? 15.172 25.672 8.961 1 87.94 285 LYS B C 1
ATOM 4948 O O . LYS B 1 285 ? 15.891 24.703 8.711 1 87.94 285 LYS B O 1
ATOM 4953 N N . ILE B 1 286 ? 13.977 25.578 9.453 1 89.19 286 ILE B N 1
ATOM 4954 C CA . ILE B 1 286 ? 13.445 24.266 9.805 1 89.19 286 ILE B CA 1
ATOM 4955 C C . ILE B 1 286 ? 13.078 23.5 8.531 1 89.19 286 ILE B C 1
ATOM 4957 O O . ILE B 1 286 ? 13.312 22.297 8.43 1 89.19 286 ILE B O 1
ATOM 4961 N N . THR B 1 287 ? 12.516 24.156 7.535 1 86.94 287 THR B N 1
ATOM 4962 C CA . THR B 1 287 ? 12.078 23.531 6.301 1 86.94 287 THR B CA 1
ATOM 4963 C C . THR B 1 287 ? 13.281 23.141 5.441 1 86.94 287 THR B C 1
ATOM 4965 O O . THR B 1 287 ? 13.141 22.359 4.488 1 86.94 287 THR B O 1
ATOM 4968 N N . GLU B 1 288 ? 14.422 23.594 5.809 1 85.19 288 GLU B N 1
ATOM 4969 C CA . GLU B 1 288 ? 15.641 23.234 5.086 1 85.19 288 GLU B CA 1
ATOM 4970 C C . GLU B 1 288 ? 16.125 21.844 5.5 1 85.19 288 GLU B C 1
ATOM 4972 O O . GLU B 1 288 ? 16.922 21.219 4.785 1 85.19 288 GLU B O 1
ATOM 4977 N N . ILE B 1 289 ? 15.641 21.453 6.652 1 84.44 289 ILE B N 1
ATOM 4978 C CA . ILE B 1 289 ? 15.961 20.094 7.055 1 84.44 289 ILE B CA 1
ATOM 4979 C C . ILE B 1 289 ? 15.352 19.109 6.059 1 84.44 289 ILE B C 1
ATOM 4981 O O . ILE B 1 289 ? 14.227 19.297 5.594 1 84.44 289 ILE B O 1
ATOM 4985 N N . GLU B 1 290 ? 16.172 18.156 5.75 1 78.81 290 GLU B N 1
ATOM 4986 C CA . GLU B 1 290 ? 15.727 17.172 4.773 1 78.81 290 GLU B CA 1
ATOM 4987 C C . GLU B 1 290 ? 14.445 16.469 5.227 1 78.81 290 GLU B C 1
ATOM 4989 O O . GLU B 1 290 ? 14.305 16.125 6.402 1 78.81 290 GLU B O 1
ATOM 4994 N N . HIS B 1 291 ? 13.383 16.344 4.438 1 79.31 291 HIS B N 1
ATOM 4995 C CA . HIS B 1 291 ? 12.156 15.578 4.609 1 79.31 291 HIS B CA 1
ATOM 4996 C C . HIS B 1 291 ? 11.102 16.375 5.379 1 79.31 291 HIS B C 1
ATOM 4998 O O . HIS B 1 291 ? 10.031 15.852 5.691 1 79.31 291 HIS B O 1
ATOM 5004 N N . VAL B 1 292 ? 11.516 17.656 5.824 1 87.12 292 VAL B N 1
ATOM 5005 C CA . VAL B 1 292 ? 10.492 18.469 6.484 1 87.12 292 VAL B CA 1
ATOM 5006 C C . VAL B 1 292 ? 9.648 19.188 5.434 1 87.12 292 VAL B C 1
ATOM 5008 O O . VAL B 1 292 ? 10.172 19.906 4.586 1 87.12 292 VAL B O 1
ATOM 5011 N N . ALA B 1 293 ? 8.344 18.953 5.488 1 84 293 ALA B N 1
ATOM 5012 C CA . ALA B 1 293 ? 7.438 19.531 4.504 1 84 293 ALA B CA 1
ATOM 5013 C C . ALA B 1 293 ? 7.02 20.953 4.914 1 84 293 ALA B C 1
ATOM 5015 O O . ALA B 1 293 ? 6.992 21.859 4.086 1 84 293 ALA B O 1
ATOM 5016 N N . HIS B 1 294 ? 6.641 21.078 6.152 1 88.19 294 HIS B N 1
ATOM 5017 C CA . HIS B 1 294 ? 6.113 22.344 6.633 1 88.19 294 HIS B CA 1
ATOM 5018 C C . HIS B 1 294 ? 6.164 22.422 8.156 1 88.19 294 HIS B C 1
ATOM 5020 O O . HIS B 1 294 ? 6.234 21.406 8.836 1 88.19 294 HIS B O 1
ATOM 5026 N N . VAL B 1 295 ? 6.188 23.688 8.641 1 89.88 295 VAL B N 1
ATOM 5027 C CA . VAL B 1 295 ? 6.219 23.922 10.078 1 89.88 295 VAL B CA 1
ATOM 5028 C C . VAL B 1 295 ? 5.035 24.797 10.484 1 89.88 295 VAL B C 1
ATOM 5030 O O . VAL B 1 295 ? 4.734 25.797 9.812 1 89.88 295 VAL B O 1
ATOM 5033 N N . TYR B 1 296 ? 4.383 24.391 11.57 1 88.25 296 TYR B N 1
ATOM 5034 C CA . TYR B 1 296 ? 3.273 25.156 12.133 1 88.25 296 TYR B CA 1
ATOM 5035 C C . TYR B 1 296 ? 3.643 25.734 13.492 1 88.25 296 TYR B C 1
ATOM 5037 O O . TYR B 1 296 ? 4.094 25 14.383 1 88.25 296 TYR B O 1
ATOM 5045 N N . PHE B 1 297 ? 3.469 26.953 13.57 1 85.56 297 PHE B N 1
ATOM 5046 C CA . PHE B 1 297 ? 3.678 27.578 14.859 1 85.56 297 PHE B CA 1
ATOM 5047 C C . PHE B 1 297 ? 2.354 27.766 15.594 1 85.56 297 PHE B C 1
ATOM 5049 O O . PHE B 1 297 ? 1.482 28.516 15.141 1 85.56 297 PHE B O 1
ATOM 5056 N N . MET B 1 298 ? 2.268 27.016 16.641 1 82.19 298 MET B N 1
ATOM 5057 C CA . MET B 1 298 ? 1.047 27.047 17.438 1 82.19 298 MET B CA 1
ATOM 5058 C C . MET B 1 298 ? 1.244 27.859 18.719 1 82.19 298 MET B C 1
ATOM 5060 O O . MET B 1 298 ? 2.379 28.109 19.125 1 82.19 298 MET B O 1
ATOM 5064 N N . ASN B 1 299 ? 0.119 28.234 19.266 1 77.12 299 ASN B N 1
ATOM 5065 C CA . ASN B 1 299 ? 0.179 29 20.5 1 77.12 299 ASN B CA 1
ATOM 5066 C C . ASN B 1 299 ? 0.553 28.125 21.688 1 77.12 299 ASN B C 1
ATOM 5068 O O . ASN B 1 299 ? 0.231 26.922 21.719 1 77.12 299 ASN B O 1
ATOM 5072 N N . PHE B 1 300 ? 1.209 28.734 22.594 1 74.56 300 PHE B N 1
ATOM 5073 C CA . PHE B 1 300 ? 1.642 28.031 23.812 1 74.56 300 PHE B CA 1
ATOM 5074 C C . PHE B 1 300 ? 0.452 27.422 24.531 1 74.56 300 PHE B C 1
ATOM 5076 O O . PHE B 1 300 ? 0.549 26.297 25.047 1 74.56 300 PHE B O 1
ATOM 5083 N N . ASP B 1 301 ? -0.711 28.031 24.531 1 70.75 301 ASP B N 1
ATOM 5084 C CA . ASP B 1 301 ? -1.879 27.594 25.297 1 70.75 301 ASP B CA 1
ATOM 5085 C C . ASP B 1 301 ? -2.473 26.312 24.688 1 70.75 301 ASP B C 1
ATOM 5087 O O . ASP B 1 301 ? -3.166 25.562 25.359 1 70.75 301 ASP B O 1
ATOM 5091 N N . GLU B 1 302 ? -2.1 26.141 23.469 1 73.44 302 GLU B N 1
ATOM 5092 C CA . GLU B 1 302 ? -2.631 24.969 22.797 1 73.44 302 GLU B CA 1
ATOM 5093 C C . GLU B 1 302 ? -1.85 23.719 23.188 1 73.44 302 GLU B C 1
ATOM 5095 O O . GLU B 1 302 ? -2.322 22.594 22.984 1 73.44 302 GLU B O 1
ATOM 5100 N N . ALA B 1 303 ? -0.714 23.953 23.656 1 65.5 303 ALA B N 1
ATOM 5101 C CA . ALA B 1 303 ? 0.1 22.828 24.094 1 65.5 303 ALA B CA 1
ATOM 5102 C C . ALA B 1 303 ? -0.539 22.109 25.266 1 65.5 303 ALA B C 1
ATOM 5104 O O . ALA B 1 303 ? -0.268 20.922 25.516 1 65.5 303 ALA B O 1
ATOM 5105 N N . GLU B 1 304 ? -1.296 22.812 26.094 1 58.91 304 GLU B N 1
ATOM 5106 C CA . GLU B 1 304 ? -1.921 22.219 27.266 1 58.91 304 GLU B CA 1
ATOM 5107 C C . GLU B 1 304 ? -2.822 21.047 26.891 1 58.91 304 GLU B C 1
ATOM 5109 O O . GLU B 1 304 ? -2.98 20.109 27.672 1 58.91 304 GLU B O 1
ATOM 5114 N N . ASN B 1 305 ? -3.346 21.062 25.734 1 53.78 305 ASN B N 1
ATOM 5115 C CA . ASN B 1 305 ? -4.258 20 25.344 1 53.78 305 ASN B CA 1
ATOM 5116 C C . ASN B 1 305 ? -3.514 18.859 24.656 1 53.78 305 ASN B C 1
ATOM 5118 O O . ASN B 1 305 ? -4.137 17.922 24.156 1 53.78 305 ASN B O 1
ATOM 5122 N N . LEU B 1 306 ? -2.244 18.984 24.625 1 56.91 306 LEU B N 1
ATOM 5123 C CA . LEU B 1 306 ? -1.492 17.922 24 1 56.91 306 LEU B CA 1
ATOM 5124 C C . LEU B 1 306 ? -1.337 16.734 24.938 1 56.91 306 LEU B C 1
ATOM 5126 O O . LEU B 1 306 ? -1.106 16.922 26.141 1 56.91 306 LEU B O 1
ATOM 5130 N N . PRO B 1 307 ? -1.801 15.648 24.703 1 48.59 307 PRO B N 1
ATOM 5131 C CA . PRO B 1 307 ? -1.659 14.5 25.609 1 48.59 307 PRO B CA 1
ATOM 5132 C C . PRO B 1 307 ? -0.246 14.359 26.172 1 48.59 307 PRO B C 1
ATOM 5134 O O . PRO B 1 307 ? -0.029 13.617 27.125 1 48.59 307 PRO B O 1
ATOM 5137 N N . LEU B 1 308 ? 0.696 14.828 25.688 1 46.12 308 LEU B N 1
ATOM 5138 C CA . LEU B 1 308 ? 2.045 14.594 26.188 1 46.12 308 LEU B CA 1
ATOM 5139 C C . LEU B 1 308 ? 2.303 15.398 27.453 1 46.12 308 LEU B C 1
ATOM 5141 O O . LEU B 1 308 ? 3.34 15.227 28.109 1 46.12 308 LEU B O 1
ATOM 5145 N N . VAL B 1 309 ? 1.488 16.406 27.812 1 39 309 VAL B N 1
ATOM 5146 C CA . VAL B 1 309 ? 1.801 17.094 29.062 1 39 309 VAL B CA 1
ATOM 5147 C C . VAL B 1 309 ? 1.365 16.234 30.25 1 39 309 VAL B C 1
ATOM 5149 O O . VAL B 1 309 ? 0.173 15.977 30.438 1 39 309 VAL B O 1
ATOM 5152 N N . GLU B 1 310 ? 1.94 15.258 30.672 1 36.16 310 GLU B N 1
ATOM 5153 C CA . GLU B 1 310 ? 1.702 14.641 31.969 1 36.16 310 GLU B CA 1
ATOM 5154 C C . GLU B 1 310 ? 1.4 15.703 33.031 1 36.16 310 GLU B C 1
ATOM 5156 O O . GLU B 1 310 ? 2.203 16.609 33.25 1 36.16 310 GLU B O 1
ATOM 5161 N N . LYS B 1 311 ? 0.129 15.977 33.375 1 36.28 311 LYS B N 1
ATOM 5162 C CA . LYS B 1 311 ? -0.186 16.594 34.656 1 36.28 311 LYS B CA 1
ATOM 5163 C C . LYS B 1 311 ? 0.661 15.992 35.781 1 36.28 311 LYS B C 1
ATOM 5165 O O . LYS B 1 311 ? 0.698 14.773 35.938 1 36.28 311 LYS B O 1
ATOM 5170 N N . ASP B 1 312 ? 1.717 16.469 36.312 1 30.73 312 ASP B N 1
ATOM 5171 C CA . ASP B 1 312 ? 2.26 16.141 37.625 1 30.73 312 ASP B CA 1
ATOM 5172 C C . ASP B 1 312 ? 1.15 16.031 38.656 1 30.73 312 ASP B C 1
ATOM 5174 O O . ASP B 1 312 ? 0.54 17.031 39.031 1 30.73 312 ASP B O 1
ATOM 5178 N N . SER B 1 313 ? 0.285 15.203 38.688 1 31.42 313 SER B N 1
ATOM 5179 C CA . SER B 1 313 ? -0.451 14.922 39.906 1 31.42 313 SER B CA 1
ATOM 5180 C C . SER B 1 313 ? 0.49 14.812 41.094 1 31.42 313 SER B C 1
ATOM 5182 O O . SER B 1 313 ? 0.709 13.727 41.625 1 31.42 313 SER B O 1
ATOM 5184 N N . GLY B 1 314 ? 1.717 15.32 41.219 1 29.42 314 GLY B N 1
ATOM 5185 C CA . GLY B 1 314 ? 2.121 15.359 42.625 1 29.42 314 GLY B CA 1
ATOM 5186 C C . GLY B 1 314 ? 1.139 16.094 43.5 1 29.42 314 GLY B C 1
ATOM 5187 O O . GLY B 1 314 ? 0.39 16.953 43.031 1 29.42 314 GLY B O 1
ATOM 5188 N N . LYS B 1 315 ? 0.854 15.508 44.812 1 32.41 315 LYS B N 1
ATOM 5189 C CA . LYS B 1 315 ? 0.306 16 46.062 1 32.41 315 LYS B CA 1
ATOM 5190 C C . LYS B 1 315 ? 0.747 17.438 46.344 1 32.41 315 LYS B C 1
ATOM 5192 O O . LYS B 1 315 ? 1.907 17.797 46.125 1 32.41 315 LYS B O 1
ATOM 5197 N N . ASN B 1 316 ? -0.169 18.359 46.5 1 29.55 316 ASN B N 1
ATOM 5198 C CA . ASN B 1 316 ? -0.152 19.641 47.219 1 29.55 316 ASN B CA 1
ATOM 5199 C C . ASN B 1 316 ? 0.6 19.531 48.531 1 29.55 316 ASN B C 1
ATOM 5201 O O . ASN B 1 316 ? 0.01 19.203 49.562 1 29.55 316 ASN B O 1
ATOM 5205 N N . GLU B 1 317 ? 1.669 18.812 48.781 1 28.92 317 GLU B N 1
ATOM 5206 C CA . GLU B 1 317 ? 2.195 19.328 50.031 1 28.92 317 GLU B CA 1
ATOM 5207 C C . GLU B 1 317 ? 2.307 20.859 50 1 28.92 317 GLU B C 1
ATOM 5209 O O . GLU B 1 317 ? 2.547 21.438 48.938 1 28.92 317 GLU B O 1
ATOM 5214 N N . ASN B 1 318 ? 1.787 21.594 51.062 1 28.45 318 ASN B N 1
ATOM 5215 C CA . ASN B 1 318 ? 1.722 22.969 51.594 1 28.45 318 ASN B CA 1
ATOM 5216 C C . ASN B 1 318 ? 3 23.734 51.281 1 28.45 318 ASN B C 1
ATOM 5218 O O . ASN B 1 318 ? 3.74 24.109 52.188 1 28.45 318 ASN B O 1
ATOM 5222 N N . LEU B 1 319 ? 3.895 23.562 50.344 1 26.02 319 LEU B N 1
ATOM 5223 C CA . LEU B 1 319 ? 4.934 24.578 50.531 1 26.02 319 LEU B CA 1
ATOM 5224 C C . LEU B 1 319 ? 4.379 25.969 50.312 1 26.02 319 LEU B C 1
ATOM 5226 O O . LEU B 1 319 ? 3.791 26.25 49.25 1 26.02 319 LEU B O 1
ATOM 5230 N N . ASP B 1 320 ? 3.893 26.875 51.219 1 27.36 320 ASP B N 1
ATOM 5231 C CA . ASP B 1 320 ? 3.605 28.266 51.531 1 27.36 320 ASP B CA 1
ATOM 5232 C C . ASP B 1 320 ? 4.512 29.203 50.75 1 27.36 320 ASP B C 1
ATOM 5234 O O . ASP B 1 320 ? 4.32 30.422 50.75 1 27.36 320 ASP B O 1
ATOM 5238 N N . GLY B 1 321 ? 5.867 29.047 50.625 1 27.23 321 GLY B N 1
ATOM 5239 C CA . GLY B 1 321 ? 6.531 30.297 50.344 1 27.23 321 GLY B CA 1
ATOM 5240 C C . GLY B 1 321 ? 6.18 30.875 48.969 1 27.23 321 GLY B C 1
ATOM 5241 O O . GLY B 1 321 ? 5.691 30.156 48.094 1 27.23 321 GLY B O 1
ATOM 5242 N N . ASN B 1 322 ? 5.98 32.219 48.594 1 26.27 322 ASN B N 1
ATOM 5243 C CA . ASN B 1 322 ? 5.695 33.281 47.656 1 26.27 322 ASN B CA 1
ATOM 5244 C C . ASN B 1 322 ? 6.387 33.031 46.312 1 26.27 322 ASN B C 1
ATOM 5246 O O . ASN B 1 322 ? 6.438 33.938 45.469 1 26.27 322 ASN B O 1
ATOM 5250 N N . ASP B 1 323 ? 7.473 32.25 46.25 1 27.39 323 ASP B N 1
ATOM 5251 C CA . ASP B 1 323 ? 8.312 32.469 45.062 1 27.39 323 ASP B CA 1
ATOM 5252 C C . ASP B 1 323 ? 7.602 32 43.781 1 27.39 323 ASP B C 1
ATOM 5254 O O . ASP B 1 323 ? 6.789 31.062 43.844 1 27.39 323 ASP B O 1
ATOM 5258 N N . GLY B 1 324 ? 7.602 32.688 42.562 1 27.41 324 GLY B N 1
ATOM 5259 C CA . GLY B 1 324 ? 7.023 32.781 41.25 1 27.41 324 GLY B CA 1
ATOM 5260 C C . GLY B 1 324 ? 7.016 31.453 40.5 1 27.41 324 GLY B C 1
ATOM 5261 O O . GLY B 1 324 ? 8.023 30.75 40.5 1 27.41 324 GLY B O 1
ATOM 5262 N N . LYS B 1 325 ? 5.977 30.703 40.5 1 30.98 325 LYS B N 1
ATOM 5263 C CA . LYS B 1 325 ? 5.605 29.422 39.906 1 30.98 325 LYS B CA 1
ATOM 5264 C C . LYS B 1 325 ? 6.141 29.297 38.5 1 30.98 325 LYS B C 1
ATOM 5266 O O . LYS B 1 325 ? 5.52 29.781 37.531 1 30.98 325 LYS B O 1
ATOM 5271 N N . MET B 1 326 ? 7.492 29.5 38.219 1 28.66 326 MET B N 1
ATOM 5272 C CA . MET B 1 326 ? 7.992 29.266 36.844 1 28.66 326 MET B CA 1
ATOM 5273 C C . MET B 1 326 ? 7.645 27.844 36.406 1 28.66 326 MET B C 1
ATOM 5275 O O . MET B 1 326 ? 7.965 26.875 37.062 1 28.66 326 MET B O 1
ATOM 5279 N N . THR B 1 327 ? 6.5 27.609 35.906 1 31.08 327 THR B N 1
ATOM 5280 C CA . THR B 1 327 ? 6.129 26.375 35.219 1 31.08 327 THR B CA 1
ATOM 5281 C C . THR B 1 327 ? 7.332 25.766 34.5 1 31.08 327 THR B C 1
ATOM 5283 O O . THR B 1 327 ? 8.07 26.469 33.812 1 31.08 327 THR B O 1
ATOM 5286 N N . LYS B 1 328 ? 7.91 24.828 35.031 1 32.84 328 LYS B N 1
ATOM 5287 C CA . LYS B 1 328 ? 9.102 24.094 34.594 1 32.84 328 LYS B CA 1
ATOM 5288 C C . LYS B 1 328 ? 9.055 23.781 33.094 1 32.84 328 LYS B C 1
ATOM 5290 O O . LYS B 1 328 ? 8.031 23.312 32.594 1 32.84 328 LYS B O 1
ATOM 5295 N N . ASN B 1 329 ? 9.891 24.391 32.281 1 32.09 329 ASN B N 1
ATOM 5296 C CA . ASN B 1 329 ? 10.367 24.156 30.906 1 32.09 329 ASN B CA 1
ATOM 5297 C C . ASN B 1 329 ? 10.547 22.672 30.625 1 32.09 329 ASN B C 1
ATOM 5299 O O . ASN B 1 329 ? 11.32 21.984 31.312 1 32.09 329 ASN B O 1
ATOM 5303 N N . VAL B 1 330 ? 9.578 21.906 30.469 1 35.16 330 VAL B N 1
ATOM 5304 C CA . VAL B 1 330 ? 9.836 20.531 30.031 1 35.16 330 VAL B CA 1
ATOM 5305 C C . VAL B 1 330 ? 11.016 20.5 29.078 1 35.16 330 VAL B C 1
ATOM 5307 O O . VAL B 1 330 ? 10.969 21.125 28 1 35.16 330 VAL B O 1
ATOM 5310 N N . THR B 1 331 ? 12.266 20.328 29.5 1 33.12 331 THR B N 1
ATOM 5311 C CA . THR B 1 331 ? 13.516 20.266 28.734 1 33.12 331 THR B CA 1
ATOM 5312 C C . THR B 1 331 ? 13.453 19.172 27.672 1 33.12 331 THR B C 1
ATOM 5314 O O . THR B 1 331 ? 12.594 18.297 27.734 1 33.12 331 THR B O 1
ATOM 5317 N N . PHE B 1 332 ? 14.352 19.219 26.531 1 35.25 332 PHE B N 1
ATOM 5318 C CA . PHE B 1 332 ? 14.664 18.266 25.469 1 35.25 332 PHE B CA 1
ATOM 5319 C C . PHE B 1 332 ? 14.766 16.844 26.031 1 35.25 332 PHE B C 1
ATOM 5321 O O . PHE B 1 332 ? 14.266 15.898 25.422 1 35.25 332 PHE B O 1
ATOM 5328 N N . GLU B 1 333 ? 15.414 16.75 27.062 1 37.59 333 GLU B N 1
ATOM 5329 C CA . GLU B 1 333 ? 15.734 15.461 27.656 1 37.59 333 GLU B CA 1
ATOM 5330 C C . GLU B 1 333 ? 14.477 14.734 28.125 1 37.59 333 GLU B C 1
ATOM 5332 O O . GLU B 1 333 ? 14.352 13.523 27.953 1 37.59 333 GLU B O 1
ATOM 5337 N N . ASP B 1 334 ? 13.578 15.422 28.609 1 41.28 334 ASP B N 1
ATOM 5338 C CA . ASP B 1 334 ? 12.383 14.758 29.125 1 41.28 334 ASP B CA 1
ATOM 5339 C C . ASP B 1 334 ? 11.492 14.273 28 1 41.28 334 ASP B C 1
ATOM 5341 O O . ASP B 1 334 ? 10.906 13.195 28.078 1 41.28 334 ASP B O 1
ATOM 5345 N N . TYR B 1 335 ? 11.328 15.086 26.984 1 38.56 335 TYR B N 1
ATOM 5346 C CA . TYR B 1 335 ? 10.586 14.695 25.781 1 38.56 335 TYR B CA 1
ATOM 5347 C C . TYR B 1 335 ? 11.234 13.492 25.109 1 38.56 335 TYR B C 1
ATOM 5349 O O . TYR B 1 335 ? 10.539 12.562 24.688 1 38.56 335 TYR B O 1
ATOM 5357 N N . MET B 1 336 ? 12.539 13.539 24.859 1 41.56 336 MET B N 1
ATOM 5358 C CA . MET B 1 336 ? 13.242 12.422 24.234 1 41.56 336 MET B CA 1
ATOM 5359 C C . MET B 1 336 ? 13.094 11.156 25.078 1 41.56 336 MET B C 1
ATOM 5361 O O . MET B 1 336 ? 13.148 10.039 24.547 1 41.56 336 MET B O 1
ATOM 5365 N N . GLU B 1 337 ? 13.211 11.203 26.281 1 43.47 337 GLU B N 1
ATOM 5366 C CA . GLU B 1 337 ? 13.109 10.039 27.156 1 43.47 337 GLU B CA 1
ATOM 5367 C C . GLU B 1 337 ? 11.734 9.375 27.031 1 43.47 337 GLU B C 1
ATOM 5369 O O . GLU B 1 337 ? 11.602 8.172 27.25 1 43.47 337 GLU B O 1
ATOM 5374 N N . LEU B 1 338 ? 10.781 10.117 26.703 1 37.62 338 LEU B N 1
ATOM 5375 C CA . LEU B 1 338 ? 9.438 9.562 26.641 1 37.62 338 LEU B CA 1
ATOM 5376 C C . LEU B 1 338 ? 9.156 9 25.25 1 37.62 338 LEU B C 1
ATOM 5378 O O . LEU B 1 338 ? 8.133 8.352 25.031 1 37.62 338 LEU B O 1
ATOM 5382 N N . GLN B 1 339 ? 9.891 9.375 24.219 1 36.69 339 GLN B N 1
ATOM 5383 C CA . GLN B 1 339 ? 9.641 8.836 22.891 1 36.69 339 GLN B CA 1
ATOM 5384 C C . GLN B 1 339 ? 9.992 7.352 22.828 1 36.69 339 GLN B C 1
ATOM 5386 O O . GLN B 1 339 ? 11.031 6.934 23.359 1 36.69 339 GLN B O 1
ATOM 5391 N N . PRO B 1 340 ? 9.094 6.539 22.672 1 34.47 340 PRO B N 1
ATOM 5392 C CA . PRO B 1 340 ? 9.508 5.141 22.516 1 34.47 340 PRO B CA 1
ATOM 5393 C C . PRO B 1 340 ? 10.586 4.961 21.453 1 34.47 340 PRO B C 1
ATOM 5395 O O . PRO B 1 340 ? 10.664 5.754 20.5 1 34.47 340 PRO B O 1
ATOM 5398 N N . ILE B 1 341 ? 11.836 4.402 21.781 1 32.78 341 ILE B N 1
ATOM 5399 C CA . ILE B 1 341 ? 12.961 3.949 20.969 1 32.78 341 ILE B CA 1
ATOM 5400 C C . ILE B 1 341 ? 12.453 3.131 19.781 1 32.78 341 ILE B C 1
ATOM 5402 O O . ILE B 1 341 ? 11.984 2.004 19.953 1 32.78 341 ILE B O 1
ATOM 5406 N N . ASN B 1 342 ? 11.75 3.594 18.922 1 31.58 342 ASN B N 1
ATOM 5407 C CA . ASN B 1 342 ? 11.617 2.729 17.766 1 31.58 342 ASN B CA 1
ATOM 5408 C C . ASN B 1 342 ? 12.969 2.449 17.109 1 31.58 342 ASN B C 1
ATOM 5410 O O . ASN B 1 342 ? 13.664 3.377 16.688 1 31.58 342 ASN B O 1
ATOM 5414 N N . SER B 1 343 ? 13.805 1.577 17.625 1 27.09 343 SER B N 1
ATOM 5415 C CA . SER B 1 343 ? 15.008 1.025 17.016 1 27.09 343 SER B CA 1
ATOM 5416 C C . SER B 1 343 ? 14.812 0.81 15.523 1 27.09 343 SER B C 1
ATOM 5418 O O . SER B 1 343 ? 13.883 0.123 15.102 1 27.09 343 SER B O 1
ATOM 5420 N N . ALA B 1 344 ? 15.18 1.767 14.641 1 26.14 344 ALA B N 1
ATOM 5421 C CA . ALA B 1 344 ? 15.547 1.227 13.336 1 26.14 344 ALA B CA 1
ATOM 5422 C C . ALA B 1 344 ? 16.562 0.102 13.469 1 26.14 344 ALA B C 1
ATOM 5424 O O . ALA B 1 344 ? 17.5 0.201 14.266 1 26.14 344 ALA B O 1
#

Nearest PDB structures (foldseek):
  8f6e-assembly1_B  TM=7.611E-01  e=6.683E-08  Shewanella oneidensis
  8f6h-assembly1_A  TM=6.741E-01  e=1.766E-08  Shewanella oneidensis MR-1
  8f6k-assembly1_D  TM=6.352E-01  e=6.452E-07  Shewanella oneidensis
  8f6k-assembly1_C  TM=6.400E-01  e=1.286E-06  Shewanella oneidensis
  6xpd-assembly1_A  TM=7.617E-01  e=3.016E-05  Homo sapiens

Radius of gyration: 30.12 Å; Cα contacts (8 Å, |Δi|>4): 891; chains: 2; bounding box: 93×93×77 Å

InterPro domains:
  IPR027469 Cation efflux transmembrane domain superfamily [G3DSA:1.20.1510.10] (34-223)
  IPR027469 Cation efflux transmembrane domain superfamily [SSF161111] (34-222)
  IPR050291 Cation-efflux pump FieF-like [PTHR43840] (32-268)
  IPR058533 Cation efflux protein, transmembrane domain [PF01545] (36-220)

Sequence (688 aa):
MTDDGPSIVNDVAARRGRSGLERFVPKHIQDLIIMVIVSIGNVALMSAKIFVAYSTGSFSITTSAIESSADVFVSGTLMLQWLREKSNSLKSYPRGRNTEAATNIFISAVMLTLSVSSYLRSLERFVKNEVHLIVETHDVALVGANIVVKILFSFLCFTRRKSPRIWVLFKDQVVDIVANFVAFAALIISIKYFTTADLIGATLILIMIVFNWSTILWSSWNNSQGCAGTKKENAAILKILEENREFFVRYAGFLTFHTGDLILVEVYGDLMQTSRNELASLKEKITEIEHVAHVYFMNFDEAENLPLVEKDSGKNENLDGNDGKMTKNVTFEDYMELQPINSAMTDDGPSIVNDVAARRGRSGLERFVPKHIQDLIIMVIVSIGNVALMSAKIFVAYSTGSFSITTSAIESSADVFVSGTLMLQWLREKSNSLKSYPRGRNTEAATNIFISAVMLTLSVSSYLRSLERFVKNEVHLIVETHDVALVGANIVVKILFSFLCFTRRKSPRIWVLFKDQVVDIVANFVAFAALIISIKYFTTADLIGATLILIMIVFNWSTILWSSWNNSQGCAGTKKENAAILKILEENREFFVRYAGFLTFHTGDLILVEVYGDLMQTSRNELASLKEKITEIEHVAHVYFMNFDEAENLPLVEKDSGKNENLDGNDGKMTKNVTFEDYMELQPINSA

Organism: NCBI:txid2777116